Protein 1K20 (pdb70)

Organism: Streptococcus gordonii (strain Challis / ATCC 35105 / BCRC 15272 / CH1 / DL1 / V288) (NCBI:txid467705)

CATH classification: 3.90.1640.10 (+1 more: 3.10.310.20)

B-factor: mean 14.87, std 6.97, range [6.65, 47.5]

Structure (mmCIF, N/CA/C/O backbone):
data_1K20
#
_entry.id   1K20
#
_cell.length_a   60.197
_cell.length_b   87.552
_cell.length_c   130.027
_cell.angle_alpha   90.00
_cell.angle_beta   90.00
_cell.angle_gamma   90.00
#
_symmetry.space_group_name_H-M   'P 21 21 21'
#
loop_
_entity.id
_entity.type
_entity.pdbx_description
1 polymer 'Manganese-dependent inorganic pyrophosphatase'
2 non-polymer 'MANGANESE (II) ION'
3 non-polymer 'SULFATE ION'
4 non-polymer GLYCEROL
5 water water
#
loop_
_atom_site.group_PDB
_atom_site.id
_atom_site.type_symbol
_atom_site.label_atom_id
_atom_site.label_alt_id
_atom_site.label_comp_id
_atom_site.label_asym_id
_atom_site.label_entity_id
_atom_site.label_seq_id
_atom_site.pdbx_PDB_ins_code
_atom_site.Cartn_x
_atom_site.Cartn_y
_atom_site.Cartn_z
_atom_site.occupancy
_atom_site.B_iso_or_equiv
_atom_site.auth_seq_id
_atom_site.auth_comp_id
_atom_site.auth_asym_id
_atom_site.auth_atom_id
_atom_site.pdbx_PDB_model_num
ATOM 1 N N . SER A 1 1 ? 0.346 6.688 8.391 1.00 32.18 2 SER A N 1
ATOM 2 C CA . SER A 1 1 ? -0.356 5.907 9.450 1.00 30.94 2 SER A CA 1
ATOM 3 C C . SER A 1 1 ? -0.648 6.796 10.659 1.00 29.19 2 SER A C 1
ATOM 4 O O . SER A 1 1 ? -0.109 7.897 10.773 1.00 30.57 2 SER A O 1
ATOM 7 N N . LYS A 1 2 ? -1.502 6.308 11.553 1.00 26.62 3 LYS A N 1
ATOM 8 C CA . LYS A 1 2 ? -1.886 7.049 12.752 1.00 23.22 3 LYS A CA 1
ATOM 9 C C . LYS A 1 2 ? -0.770 7.132 13.792 1.00 19.92 3 LYS A C 1
ATOM 10 O O . LYS A 1 2 ? -0.247 6.111 14.236 1.00 20.21 3 LYS A O 1
ATOM 16 N N . ILE A 1 3 ? -0.416 8.355 14.176 1.00 14.23 4 ILE A N 1
ATOM 17 C CA . ILE A 1 3 ? 0.623 8.588 15.175 1.00 11.35 4 ILE A CA 1
ATOM 18 C C . ILE A 1 3 ? -0.078 8.836 16.506 1.00 11.06 4 ILE A C 1
ATOM 19 O O . ILE A 1 3 ? -0.808 9.816 16.655 1.00 11.31 4 ILE A O 1
ATOM 24 N N . LEU A 1 4 ? 0.135 7.943 17.467 1.00 9.67 5 LEU A N 1
ATOM 25 C CA . LEU A 1 4 ? -0.495 8.076 18.775 1.00 9.76 5 LEU A CA 1
ATOM 26 C C . LEU A 1 4 ? 0.288 9.032 19.657 1.00 8.98 5 LEU A C 1
ATOM 27 O O . LEU A 1 4 ? 1.516 8.987 19.697 1.00 10.00 5 LEU A O 1
ATOM 32 N N . VAL A 1 5 ? -0.435 9.902 20.354 1.00 8.00 6 VAL A N 1
ATOM 33 C CA . VAL A 1 5 ? 0.171 10.877 21.256 1.00 7.84 6 VAL A CA 1
ATOM 34 C C . VAL A 1 5 ? -0.390 10.592 22.642 1.00 8.50 6 VAL A C 1
ATOM 35 O O . VAL A 1 5 ? -1.604 10.618 22.837 1.00 8.97 6 VAL A O 1
ATOM 39 N N . PHE A 1 6 ? 0.485 10.323 23.603 1.00 7.18 7 PHE A N 1
ATOM 40 C CA . PHE A 1 6 ? 0.016 10.001 24.944 1.00 7.57 7 PHE A CA 1
ATOM 41 C C . PHE A 1 6 ? 1.020 10.265 26.047 1.00 7.31 7 PHE A C 1
ATOM 42 O O . PHE A 1 6 ? 2.232 10.336 25.812 1.00 7.86 7 PHE A O 1
ATOM 50 N N . GLY A 1 7 ? 0.486 10.404 27.256 1.00 8.42 8 GLY A N 1
ATOM 51 C CA . GLY A 1 7 ? 1.309 10.609 28.432 1.00 8.76 8 GLY A CA 1
ATOM 52 C C . GLY A 1 7 ? 1.617 9.258 29.060 1.00 7.75 8 GLY A C 1
ATOM 53 O O . GLY A 1 7 ? 1.340 8.207 28.480 1.00 9.21 8 GLY A O 1
ATOM 54 N N . HIS A 1 8 ? 2.170 9.282 30.265 1.00 8.47 9 HIS A N 1
ATOM 55 C CA . HIS A 1 8 ? 2.557 8.061 30.968 1.00 8.52 9 HIS A CA 1
ATOM 56 C C . HIS A 1 8 ? 1.420 7.247 31.579 1.00 7.62 9 HIS A C 1
ATOM 57 O O . HIS A 1 8 ? 0.265 7.681 31.609 1.00 9.20 9 HIS A O 1
ATOM 64 N N . GLN A 1 9 ? 1.768 6.048 32.048 1.00 9.70 10 GLN A N 1
ATOM 65 C CA . GLN A 1 9 ? 0.818 5.173 32.730 1.00 7.93 10 GLN A CA 1
ATOM 66 C C . GLN A 1 9 ? 0.329 5.968 33.941 1.00 8.72 10 GLN A C 1
ATOM 67 O O . GLN A 1 9 ? 1.075 6.779 34.496 1.00 9.09 10 GLN A O 1
ATOM 73 N N . ASN A 1 10 ? -0.908 5.725 34.363 1.00 8.53 11 ASN A N 1
ATOM 74 C CA . ASN A 1 10 ? -1.493 6.475 35.477 1.00 7.72 11 ASN A CA 1
ATOM 75 C C . ASN A 1 10 ? -1.388 7.955 35.131 1.00 7.65 11 ASN A C 1
ATOM 76 O O . ASN A 1 10 ? -0.884 8.761 35.915 1.00 8.91 11 ASN A O 1
ATOM 81 N N . PRO A 1 11 ? -1.885 8.337 33.948 1.00 8.08 12 PRO A N 1
ATOM 82 C CA . PRO A 1 11 ? -1.803 9.745 33.554 1.00 8.87 12 PRO A CA 1
ATOM 83 C C . PRO A 1 11 ? -2.437 10.714 34.535 1.00 8.96 12 PRO A C 1
ATOM 84 O O . PRO A 1 11 ? -3.471 10.417 35.135 1.00 10.04 12 PRO A O 1
ATOM 88 N N . ASP A 1 12 ? -1.804 11.872 34.701 1.00 8.44 13 ASP A N 1
ATOM 89 C CA . ASP A 1 12 ? -2.340 12.912 35.569 1.00 8.46 13 ASP A CA 1
ATOM 90 C C . ASP A 1 12 ? -2.881 14.022 34.666 1.00 8.08 13 ASP A C 1
ATOM 91 O O . ASP A 1 12 ? -2.951 13.854 33.448 1.00 8.63 13 ASP A O 1
ATOM 96 N N . SER A 1 13 ? -3.273 15.148 35.248 1.00 7.21 14 SER A N 1
ATOM 97 C CA . SER A 1 13 ? -3.828 16.231 34.447 1.00 6.85 14 SER A CA 1
ATOM 98 C C . SER A 1 13 ? -2.876 16.764 33.388 1.00 7.77 14 SER A C 1
ATOM 99 O O . SER A 1 13 ? -3.301 17.075 32.273 1.00 8.46 14 SER A O 1
ATOM 102 N N . ASP A 1 14 ? -1.595 16.879 33.725 1.00 7.25 15 ASP A N 1
ATOM 103 C CA . ASP A 1 14 ? -0.632 17.378 32.751 1.00 8.42 15 ASP A CA 1
ATOM 104 C C . ASP A 1 14 ? -0.413 16.371 31.621 1.00 8.10 15 ASP A C 1
ATOM 105 O O . ASP A 1 14 ? -0.259 16.757 30.462 1.00 8.95 15 ASP A O 1
ATOM 110 N N . ALA A 1 15 ? -0.412 15.081 31.947 1.00 7.36 16 ALA A N 1
ATOM 111 C CA . ALA A 1 15 ? -0.219 14.056 30.927 1.00 7.71 16 ALA A CA 1
ATOM 112 C C . ALA A 1 15 ? -1.360 14.111 29.911 1.00 7.20 16 ALA A C 1
ATOM 113 O O . ALA A 1 15 ? -1.129 14.094 28.700 1.00 8.90 16 ALA A O 1
ATOM 115 N N . ILE A 1 16 ? -2.590 14.182 30.414 1.00 8.32 17 ILE A N 1
ATOM 116 C CA . ILE A 1 16 ? -3.775 14.244 29.561 1.00 8.22 17 ILE A CA 1
ATOM 117 C C . ILE A 1 16 ? -3.844 15.559 28.784 1.00 8.18 17 ILE A C 1
ATOM 118 O O . ILE A 1 16 ? -4.080 15.567 27.577 1.00 9.03 17 ILE A O 1
ATOM 123 N N . GLY A 1 17 ? -3.626 16.668 29.479 1.00 7.91 18 GLY A N 1
ATOM 124 C CA . GLY A 1 17 ? -3.679 17.961 28.822 1.00 8.33 18 GLY A CA 1
ATOM 125 C C . GLY A 1 17 ? -2.629 18.167 27.747 1.00 8.32 18 GLY A C 1
ATOM 126 O O . GLY A 1 17 ? -2.938 18.638 26.651 1.00 8.94 18 GLY A O 1
ATOM 127 N N . SER A 1 18 ? -1.386 17.809 28.049 1.00 7.77 19 SER A N 1
ATOM 128 C CA . SER A 1 18 ? -0.296 17.993 27.095 1.00 8.07 19 SER A CA 1
ATOM 129 C C . SER A 1 18 ? -0.425 17.114 25.852 1.00 7.89 19 SER A C 1
ATOM 130 O O . SER A 1 18 ? -0.107 17.552 24.743 1.00 8.82 19 SER A O 1
ATOM 133 N N . SER A 1 19 ? -0.888 15.879 26.023 1.00 7.70 20 SER A N 1
ATOM 134 C CA . SER A 1 19 ? -1.045 14.999 24.870 1.00 6.96 20 SER A CA 1
ATOM 135 C C . SER A 1 19 ? -2.243 15.425 24.019 1.00 7.73 20 SER A C 1
ATOM 136 O O . SER A 1 19 ? -2.182 15.396 22.791 1.00 8.86 20 SER A O 1
ATOM 139 N N . TYR A 1 20 ? -3.330 15.828 24.668 1.00 8.30 21 TYR A N 1
ATOM 140 C CA . TYR A 1 20 ? -4.511 16.275 23.938 1.00 8.09 21 TYR A CA 1
ATOM 141 C C . TYR A 1 20 ? -4.135 17.501 23.108 1.00 8.86 21 TYR A C 1
ATOM 142 O O . TYR A 1 20 ? -4.432 17.581 21.915 1.00 9.80 21 TYR A O 1
ATOM 151 N N . ALA A 1 21 ? -3.464 18.452 23.750 1.00 7.96 22 ALA A N 1
ATOM 152 C CA . ALA A 1 21 ? -3.061 19.681 23.080 1.00 8.04 22 ALA A CA 1
ATOM 153 C C . ALA A 1 21 ? -2.027 19.457 21.985 1.00 7.98 22 ALA A C 1
ATOM 154 O O . ALA A 1 21 ? -2.149 20.014 20.890 1.00 8.54 22 ALA A O 1
ATOM 156 N N . PHE A 1 22 ? -1.011 18.642 22.259 1.00 8.04 23 PHE A N 1
ATOM 157 C CA . PHE A 1 22 ? 0.011 18.429 21.246 1.00 7.69 23 PHE A CA 1
ATOM 158 C C . PHE A 1 22 ? -0.501 17.683 20.019 1.00 8.26 23 PHE A C 1
ATOM 159 O O . PHE A 1 22 ? -0.061 17.948 18.897 1.00 9.32 23 PHE A O 1
ATOM 167 N N . ALA A 1 23 ? -1.426 16.749 20.217 1.00 7.73 24 ALA A N 1
ATOM 168 C CA . ALA A 1 23 ? -1.976 16.021 19.081 1.00 8.14 24 ALA A CA 1
ATOM 169 C C . ALA A 1 23 ? -2.633 17.025 18.133 1.00 9.07 24 ALA A C 1
ATOM 170 O O . ALA A 1 23 ? -2.512 16.910 16.912 1.00 9.88 24 ALA A O 1
ATOM 172 N N . TYR A 1 24 ? -3.323 18.015 18.695 1.00 9.37 25 TYR A N 1
ATOM 173 C CA . TYR A 1 24 ? -3.967 19.041 17.879 1.00 10.21 25 TYR A CA 1
ATOM 174 C C . TYR A 1 24 ? -2.916 19.887 17.155 1.00 10.01 25 TYR A C 1
ATOM 175 O O . TYR A 1 24 ? -3.027 20.137 15.954 1.00 10.03 25 TYR A O 1
ATOM 184 N N . LEU A 1 25 ? -1.897 20.326 17.889 1.00 9.54 26 LEU A N 1
ATOM 185 C CA . LEU A 1 25 ? -0.842 21.154 17.309 1.00 9.73 26 LEU A CA 1
ATOM 186 C C . LEU A 1 25 ? -0.148 20.480 16.132 1.00 8.57 26 LEU A C 1
ATOM 187 O O . LEU A 1 25 ? 0.054 21.097 15.085 1.00 10.02 26 LEU A O 1
ATOM 192 N N . ALA A 1 26 ? 0.219 19.215 16.304 1.00 10.06 27 ALA A N 1
ATOM 193 C CA . ALA A 1 26 ? 0.906 18.475 15.253 1.00 10.14 27 ALA A CA 1
ATOM 194 C C . ALA A 1 26 ? 0.068 18.329 13.989 1.00 10.93 27 ALA A C 1
ATOM 195 O O . ALA A 1 26 ? 0.589 18.414 12.875 1.00 13.05 27 ALA A O 1
ATOM 197 N N . ARG A 1 27 ? -1.228 18.100 14.162 1.00 11.47 28 ARG A N 1
ATOM 198 C CA . ARG A 1 27 ? -2.118 17.950 13.020 1.00 11.39 28 ARG A CA 1
ATOM 199 C C . ARG A 1 27 ? -2.314 19.282 12.304 1.00 12.98 28 ARG A C 1
ATOM 200 O O . ARG A 1 27 ? -2.252 19.356 11.076 1.00 13.13 28 ARG A O 1
ATOM 208 N N . GLU A 1 28 ? -2.534 20.337 13.080 1.00 11.95 29 GLU A N 1
ATOM 209 C CA . GLU A 1 28 ? -2.771 21.664 12.520 1.00 14.37 29 GLU A CA 1
ATOM 210 C C . GLU A 1 28 ? -1.550 22.275 11.836 1.00 15.48 29 GLU A C 1
ATOM 211 O O . GLU A 1 28 ? -1.659 22.846 10.748 1.00 16.51 29 GLU A O 1
ATOM 217 N N . ALA A 1 29 ? -0.389 22.143 12.464 1.00 13.86 30 ALA A N 1
ATOM 218 C CA . ALA A 1 29 ? 0.835 22.718 11.923 1.00 14.55 30 ALA A CA 1
ATOM 219 C C . ALA A 1 29 ? 1.507 21.932 10.798 1.00 14.50 30 ALA A C 1
ATOM 220 O O . ALA A 1 29 ? 2.079 22.533 9.885 1.00 16.05 30 ALA A O 1
ATOM 222 N N . TYR A 1 30 ? 1.440 20.604 10.847 1.00 14.81 31 TYR A N 1
ATOM 223 C CA . TYR A 1 30 ? 2.094 19.797 9.820 1.00 15.21 31 TYR A CA 1
ATOM 224 C C . TYR A 1 30 ? 1.203 18.798 9.098 1.00 14.72 31 TYR A C 1
ATOM 225 O O . TYR A 1 30 ? 1.667 18.083 8.210 1.00 15.84 31 TYR A O 1
ATOM 234 N N . GLY A 1 31 ? -0.068 18.745 9.478 1.00 14.68 32 GLY A N 1
ATOM 235 C CA . GLY A 1 31 ? -0.987 17.824 8.837 1.00 14.04 32 GLY A CA 1
ATOM 236 C C . GLY A 1 31 ? -0.772 16.375 9.227 1.00 13.73 32 GLY A C 1
ATOM 237 O O . GLY A 1 31 ? -1.231 15.466 8.536 1.00 14.43 32 GLY A O 1
ATOM 238 N N . LEU A 1 32 ? -0.071 16.150 10.332 1.00 13.20 33 LEU A N 1
ATOM 239 C CA . LEU A 1 32 ? 0.186 14.790 10.791 1.00 13.02 33 LEU A CA 1
ATOM 240 C C . LEU A 1 32 ? -1.101 14.129 11.266 1.00 13.30 33 LEU A C 1
ATOM 241 O O . LEU A 1 32 ? -1.951 14.778 11.876 1.00 13.70 33 LEU A O 1
ATOM 246 N N . ASP A 1 33 ? -1.237 12.837 10.983 1.00 13.42 34 ASP A N 1
ATOM 247 C CA . ASP A 1 33 ? -2.424 12.086 11.373 1.00 13.75 34 ASP A CA 1
ATOM 248 C C . ASP A 1 33 ? -2.268 11.575 12.799 1.00 13.53 34 ASP A C 1
ATOM 249 O O . ASP A 1 33 ? -2.054 10.388 13.039 1.00 15.16 34 ASP A O 1
ATOM 254 N N . THR A 1 34 ? -2.385 12.495 13.746 1.00 11.93 35 THR A N 1
ATOM 255 C CA . THR A 1 34 ? -2.244 12.169 15.154 1.00 12.34 35 THR A CA 1
ATOM 256 C C . THR A 1 34 ? -3.566 11.846 15.824 1.00 12.58 35 THR A C 1
ATOM 257 O O . THR A 1 34 ? -4.639 12.207 15.336 1.00 14.45 35 THR A O 1
ATOM 261 N N . GLU A 1 35 ? -3.471 11.139 16.943 1.00 11.83 36 GLU A N 1
ATOM 262 C CA . GLU A 1 35 ? -4.632 10.824 17.755 1.00 11.74 36 GLU A CA 1
ATOM 263 C C . GLU A 1 35 ? -4.172 10.797 19.200 1.00 10.52 36 GLU A C 1
ATOM 264 O O . GLU A 1 35 ? -3.237 10.067 19.555 1.00 11.10 36 GLU A O 1
ATOM 270 N N . ALA A 1 36 ? -4.806 11.619 20.026 1.00 10.53 37 ALA A N 1
ATOM 271 C CA . ALA A 1 36 ? -4.474 11.652 21.438 1.00 9.89 37 ALA A CA 1
ATOM 272 C C . ALA A 1 36 ? -5.192 10.478 22.083 1.00 11.00 37 ALA A C 1
ATOM 273 O O . ALA A 1 36 ? -6.392 10.286 21.879 1.00 11.86 37 ALA A O 1
ATOM 275 N N . VAL A 1 37 ? -4.441 9.684 22.834 1.00 9.70 38 VAL A N 1
ATOM 276 C CA . VAL A 1 37 ? -4.986 8.536 23.544 1.00 9.10 38 VAL A CA 1
ATOM 277 C C . VAL A 1 37 ? -4.384 8.551 24.943 1.00 8.94 38 VAL A C 1
ATOM 278 O O . VAL A 1 37 ? -3.519 9.381 25.241 1.00 10.06 38 VAL A O 1
ATOM 282 N N . ALA A 1 38 ? -4.848 7.651 25.805 1.00 9.34 39 ALA A N 1
ATOM 283 C CA . ALA A 1 38 ? -4.342 7.580 27.171 1.00 9.16 39 ALA A CA 1
ATOM 284 C C . ALA A 1 38 ? -4.054 6.137 27.549 1.00 9.76 39 ALA A C 1
ATOM 285 O O . ALA A 1 38 ? -4.583 5.210 26.938 1.00 10.67 39 ALA A O 1
ATOM 287 N N . LEU A 1 39 ? -3.215 5.952 28.562 1.00 9.23 40 LEU A N 1
ATOM 288 C CA . LEU A 1 39 ? -2.862 4.613 29.015 1.00 10.06 40 LEU A CA 1
ATOM 289 C C . LEU A 1 39 ? -3.671 4.229 30.248 1.00 11.65 40 LEU A C 1
ATOM 290 O O . LEU A 1 39 ? -3.467 3.164 30.830 1.00 12.53 40 LEU A O 1
ATOM 295 N N . GLY A 1 40 ? -4.596 5.103 30.633 1.00 10.67 41 GLY A N 1
ATOM 296 C CA . GLY A 1 40 ? -5.441 4.840 31.785 1.00 10.81 41 GLY A CA 1
ATOM 297 C C . GLY A 1 40 ? -6.567 5.853 31.870 1.00 10.31 41 GLY A C 1
ATOM 298 O O . GLY A 1 40 ? -6.543 6.866 31.170 1.00 11.10 41 GLY A O 1
ATOM 299 N N . GLU A 1 41 ? -7.564 5.574 32.707 1.00 11.56 42 GLU A N 1
ATOM 300 C CA . GLU A 1 41 ? -8.686 6.487 32.898 1.00 11.70 42 GLU A CA 1
ATOM 301 C C . GLU A 1 41 ? -8.194 7.681 33.710 1.00 10.04 42 GLU A C 1
ATOM 302 O O . GLU A 1 41 ? -7.239 7.567 34.479 1.00 11.74 42 GLU A O 1
ATOM 308 N N . PRO A 1 42 ? -8.841 8.844 33.557 1.00 10.69 43 PRO A N 1
ATOM 309 C CA . PRO A 1 42 ? -8.414 10.030 34.308 1.00 10.45 43 PRO A CA 1
ATOM 310 C C . PRO A 1 42 ? -8.610 9.883 35.815 1.00 10.12 43 PRO A C 1
ATOM 311 O O . PRO A 1 42 ? -9.527 9.187 36.262 1.00 11.28 43 PRO A O 1
ATOM 315 N N . ASN A 1 43 ? -7.744 10.520 36.602 1.00 9.75 44 ASN A N 1
ATOM 316 C CA . ASN A 1 43 ? -7.920 10.473 38.048 1.00 8.15 44 ASN A CA 1
ATOM 317 C C . ASN A 1 43 ? -9.036 11.478 38.374 1.00 9.48 44 ASN A C 1
ATOM 318 O O . ASN A 1 43 ? -9.562 12.135 37.472 1.00 9.21 44 ASN A O 1
ATOM 323 N N . GLU A 1 44 ? -9.409 11.607 39.642 1.00 9.77 45 GLU A N 1
ATOM 324 C CA . GLU A 1 44 ? -10.501 12.510 39.997 1.00 9.73 45 GLU A CA 1
ATOM 325 C C . GLU A 1 44 ? -10.259 13.982 39.689 1.00 9.89 45 GLU A C 1
ATOM 326 O O . GLU A 1 44 ? -11.193 14.708 39.336 1.00 10.97 45 GLU A O 1
ATOM 332 N N . GLU A 1 45 ? -9.017 14.429 39.820 1.00 8.74 46 GLU A N 1
ATOM 333 C CA . GLU A 1 45 ? -8.700 15.819 39.528 1.00 8.19 46 GLU A CA 1
ATOM 334 C C . GLU A 1 45 ? -8.924 16.077 38.044 1.00 8.05 46 GLU A C 1
ATOM 335 O O . GLU A 1 45 ? -9.583 17.043 37.658 1.00 8.33 46 GLU A O 1
ATOM 341 N N . THR A 1 46 ? -8.375 15.200 37.209 1.00 7.68 47 THR A N 1
ATOM 342 C CA . THR A 1 46 ? -8.508 15.365 35.770 1.00 7.60 47 THR A CA 1
ATOM 343 C C . THR A 1 46 ? -9.950 15.210 35.308 1.00 7.48 47 THR A C 1
ATOM 344 O O . THR A 1 46 ? -10.364 15.849 34.343 1.00 8.75 47 THR A O 1
ATOM 348 N N . ALA A 1 47 ? -10.713 14.350 35.979 1.00 7.83 48 ALA A N 1
ATOM 349 C CA . ALA A 1 47 ? -12.114 14.165 35.610 1.00 8.25 48 ALA A CA 1
ATOM 350 C C . ALA A 1 47 ? -12.831 15.500 35.782 1.00 8.40 48 ALA A C 1
ATOM 351 O O . ALA A 1 47 ? -13.688 15.864 34.977 1.00 9.63 48 ALA A O 1
ATOM 353 N N . PHE A 1 48 ? -12.478 16.226 36.838 1.00 8.62 49 PHE A N 1
ATOM 354 C CA . PHE A 1 48 ? -13.080 17.530 37.092 1.00 8.53 49 PHE A CA 1
ATOM 355 C C . PHE A 1 48 ? -12.693 18.496 35.971 1.00 9.00 49 PHE A C 1
ATOM 356 O O . PHE A 1 48 ? -13.530 19.234 35.451 1.00 9.83 49 PHE A O 1
ATOM 364 N N . VAL A 1 49 ? -11.417 18.481 35.599 1.00 7.48 50 VAL A N 1
ATOM 365 C CA . VAL A 1 49 ? -10.908 19.343 34.539 1.00 8.28 50 VAL A CA 1
ATOM 366 C C . VAL A 1 49 ? -11.629 19.079 33.215 1.00 8.12 50 VAL A C 1
ATOM 367 O O . VAL A 1 49 ? -12.122 20.005 32.562 1.00 8.96 50 VAL A O 1
ATOM 371 N N . LEU A 1 50 ? -11.682 17.810 32.824 1.00 7.90 51 LEU A N 1
ATOM 372 C CA . LEU A 1 50 ? -12.322 17.420 31.575 1.00 8.04 51 LEU A CA 1
ATOM 373 C C . LEU A 1 50 ? -13.794 17.822 31.537 1.00 9.14 51 LEU A C 1
ATOM 374 O O . LEU A 1 50 ? -14.259 18.393 30.551 1.00 9.80 51 LEU A O 1
ATOM 379 N N . ASP A 1 51 ? -14.528 17.536 32.605 1.00 9.32 52 ASP A N 1
ATOM 380 C CA . ASP A 1 51 ? -15.941 17.897 32.643 1.00 10.31 52 ASP A CA 1
ATOM 381 C C . ASP A 1 51 ? -16.129 19.414 32.645 1.00 10.24 52 ASP A C 1
ATOM 382 O O . ASP A 1 51 ? -17.062 19.930 32.027 1.00 11.25 52 ASP A O 1
ATOM 387 N N . TYR A 1 52 ? -15.241 20.133 33.328 1.00 9.50 53 TYR A N 1
ATOM 388 C CA . TYR A 1 52 ? -15.340 21.586 33.399 1.00 9.63 53 TYR A CA 1
ATOM 389 C C . TYR A 1 52 ? -15.238 22.230 32.021 1.00 10.40 53 TYR A C 1
ATOM 390 O O . TYR A 1 52 ? -16.010 23.135 31.688 1.00 11.50 53 TYR A O 1
ATOM 399 N N . PHE A 1 53 ? -14.287 21.765 31.218 1.00 9.90 54 PHE A N 1
ATOM 400 C CA . PHE A 1 53 ? -14.100 22.322 29.887 1.00 9.27 54 PHE A CA 1
ATOM 401 C C . PHE A 1 53 ? -14.842 21.600 28.768 1.00 10.53 54 PHE A C 1
ATOM 402 O O . PHE A 1 53 ? -14.712 21.964 27.598 1.00 11.88 54 PHE A O 1
ATOM 410 N N . GLY A 1 54 ? -15.634 20.593 29.131 1.00 9.88 55 GLY A N 1
ATOM 411 C CA . GLY A 1 54 ? -16.414 19.862 28.146 1.00 9.99 55 GLY A CA 1
ATOM 412 C C . GLY A 1 54 ? -15.616 19.028 27.167 1.00 10.08 55 GLY A C 1
ATOM 413 O O . GLY A 1 54 ? -15.924 18.985 25.975 1.00 11.28 55 GLY A O 1
ATOM 414 N N . VAL A 1 55 ? -14.587 18.358 27.671 1.00 9.63 56 VAL A N 1
ATOM 415 C CA . VAL A 1 55 ? -13.739 17.515 26.838 1.00 10.46 56 VAL A CA 1
ATOM 416 C C . VAL A 1 55 ? -13.828 16.066 27.301 1.00 10.43 56 VAL A C 1
ATOM 417 O O . VAL A 1 55 ? -13.706 15.781 28.490 1.00 12.17 56 VAL A O 1
ATOM 421 N N . ALA A 1 56 ? -14.046 15.153 26.364 1.00 10.68 57 ALA A N 1
ATOM 422 C CA . ALA A 1 56 ? -14.135 13.740 26.707 1.00 11.70 57 ALA A CA 1
ATOM 423 C C . ALA A 1 56 ? -12.746 13.197 27.009 1.00 12.87 57 ALA A C 1
ATOM 424 O O . ALA A 1 56 ? -11.760 13.628 26.413 1.00 13.99 57 ALA A O 1
ATOM 426 N N . ALA A 1 57 ? -12.663 12.257 27.943 1.00 12.47 58 ALA A N 1
ATOM 427 C CA . ALA A 1 57 ? -11.380 11.661 28.282 1.00 12.98 58 ALA A CA 1
ATOM 428 C C . ALA A 1 57 ? -10.831 10.941 27.050 1.00 12.75 58 ALA A C 1
ATOM 429 O O . ALA A 1 57 ? -11.577 10.279 26.330 1.00 13.30 58 ALA A O 1
ATOM 431 N N . PRO A 1 58 ? -9.524 11.081 26.776 1.00 13.16 59 PRO A N 1
ATOM 432 C CA . PRO A 1 58 ? -8.946 10.402 25.611 1.00 12.36 59 PRO A CA 1
ATOM 433 C C . PRO A 1 58 ? -9.174 8.900 25.761 1.00 12.67 59 PRO A C 1
ATOM 434 O O . PRO A 1 58 ? -9.108 8.372 26.870 1.00 12.75 59 PRO A O 1
ATOM 438 N N . ARG A 1 59 ? -9.445 8.206 24.660 1.00 12.88 60 ARG A N 1
ATOM 439 C CA . ARG A 1 59 ? -9.688 6.775 24.760 1.00 13.25 60 ARG A CA 1
ATOM 440 C C . ARG A 1 59 ? -8.454 6.037 25.261 1.00 13.40 60 ARG A C 1
ATOM 441 O O . ARG A 1 59 ? -7.316 6.408 24.962 1.00 12.47 60 ARG A O 1
ATOM 449 N N . VAL A 1 60 ? -8.700 4.992 26.040 1.00 12.43 61 VAL A N 1
ATOM 450 C CA . VAL A 1 60 ? -7.638 4.195 26.627 1.00 12.83 61 VAL A CA 1
ATOM 451 C C . VAL A 1 60 ? -7.176 3.062 25.722 1.00 13.34 61 VAL A C 1
ATOM 452 O O . VAL A 1 60 ? -7.991 2.342 25.140 1.00 14.52 61 VAL A O 1
ATOM 456 N N . ILE A 1 61 ? -5.861 2.922 25.601 1.00 12.36 62 ILE A N 1
ATOM 457 C CA . ILE A 1 61 ? -5.269 1.859 24.796 1.00 12.94 62 ILE A CA 1
ATOM 458 C C . ILE A 1 61 ? -4.287 1.091 25.672 1.00 12.38 62 ILE A C 1
ATOM 459 O O . ILE A 1 61 ? -3.866 1.578 26.728 1.00 13.09 62 ILE A O 1
ATOM 464 N N . THR A 1 62 ? -3.924 -0.111 25.236 1.00 12.87 63 THR A N 1
ATOM 465 C CA . THR A 1 62 ? -2.974 -0.927 25.984 1.00 14.33 63 THR A CA 1
ATOM 466 C C . THR A 1 62 ? -1.773 -1.313 25.127 1.00 13.82 63 THR A C 1
ATOM 467 O O . THR A 1 62 ? -0.732 -1.695 25.650 1.00 14.83 63 THR A O 1
ATOM 471 N N . SER A 1 63 ? -1.924 -1.207 23.811 1.00 13.13 64 SER A N 1
ATOM 472 C CA . SER A 1 63 ? -0.848 -1.553 22.887 1.00 14.39 64 SER A CA 1
ATOM 473 C C . SER A 1 63 ? -0.851 -0.636 21.672 1.00 13.91 64 SER A C 1
ATOM 474 O O . SER A 1 63 ? -1.879 -0.470 21.015 1.00 13.73 64 SER A O 1
ATOM 477 N N . ALA A 1 64 ? 0.299 -0.036 21.377 1.00 13.72 65 ALA A N 1
ATOM 478 C CA . ALA A 1 64 ? 0.406 0.855 20.230 1.00 14.78 65 ALA A CA 1
ATOM 479 C C . ALA A 1 64 ? 0.232 0.058 18.941 1.00 15.80 65 ALA A C 1
ATOM 480 O O . ALA A 1 64 ? -0.450 0.497 18.017 1.00 16.49 65 ALA A O 1
ATOM 482 N N . LYS A 1 65 ? 0.847 -1.117 18.887 1.00 16.93 66 LYS A N 1
ATOM 483 C CA . LYS A 1 65 ? 0.754 -1.966 17.706 1.00 19.87 66 LYS A CA 1
ATOM 484 C C . LYS A 1 65 ? -0.674 -2.447 17.471 1.00 19.64 66 LYS A C 1
ATOM 485 O O . LYS A 1 65 ? -1.114 -2.565 16.327 1.00 20.82 66 LYS A O 1
ATOM 491 N N . ALA A 1 66 ? -1.401 -2.712 18.552 1.00 19.56 67 ALA A N 1
ATOM 492 C CA . ALA A 1 66 ? -2.783 -3.168 18.439 1.00 18.78 67 ALA A CA 1
ATOM 493 C C . ALA A 1 66 ? -3.662 -2.094 17.798 1.00 19.15 67 ALA A C 1
ATOM 494 O O . ALA A 1 66 ? -4.688 -2.401 17.191 1.00 19.59 67 ALA A O 1
ATOM 496 N N . GLU A 1 67 ? -3.256 -0.835 17.933 1.00 17.38 68 GLU A N 1
ATOM 497 C CA . GLU A 1 67 ? -4.012 0.275 17.365 1.00 17.50 68 GLU A CA 1
ATOM 498 C C . GLU A 1 67 ? -3.576 0.555 15.933 1.00 17.23 68 GLU A C 1
ATOM 499 O O . GLU A 1 67 ? -4.093 1.461 15.285 1.00 19.04 68 GLU A O 1
ATOM 505 N N . GLY A 1 68 ? -2.617 -0.228 15.449 1.00 18.67 69 GLY A N 1
ATOM 506 C CA . GLY A 1 68 ? -2.127 -0.052 14.093 1.00 19.18 69 GLY A CA 1
ATOM 507 C C . GLY A 1 68 ? -1.149 1.099 13.941 1.00 19.12 69 GLY A C 1
ATOM 508 O O . GLY A 1 68 ? -0.939 1.602 12.836 1.00 21.29 69 GLY A O 1
ATOM 509 N N . ALA A 1 69 ? -0.543 1.521 15.046 1.00 17.60 70 ALA A N 1
ATOM 510 C CA . ALA A 1 69 ? 0.408 2.624 15.006 1.00 17.46 70 ALA A CA 1
ATOM 511 C C . ALA A 1 69 ? 1.842 2.134 14.839 1.00 17.91 70 ALA A C 1
ATOM 512 O O . ALA A 1 69 ? 2.237 1.129 15.429 1.00 20.86 70 ALA A O 1
ATOM 514 N N . GLU A 1 70 ? 2.611 2.852 14.028 1.00 17.55 71 GLU A N 1
ATOM 515 C CA . GLU A 1 70 ? 4.012 2.522 13.799 1.00 17.12 71 GLU A CA 1
ATOM 516 C C . GLU A 1 70 ? 4.880 3.551 14.516 1.00 15.79 71 GLU A C 1
ATOM 517 O O . GLU A 1 70 ? 6.037 3.284 14.840 1.00 15.21 71 GLU A O 1
ATOM 523 N N . GLN A 1 71 ? 4.302 4.724 14.765 1.00 14.31 72 GLN A N 1
ATOM 524 C CA . GLN A 1 71 ? 5.010 5.815 15.429 1.00 11.70 72 GLN A CA 1
ATOM 525 C C . GLN A 1 71 ? 4.191 6.408 16.567 1.00 10.23 72 GLN A C 1
ATOM 526 O O . GLN A 1 71 ? 2.959 6.415 16.526 1.00 10.24 72 GLN A O 1
ATOM 532 N N . VAL A 1 72 ? 4.885 6.912 17.583 1.00 8.70 73 VAL A N 1
ATOM 533 C CA . VAL A 1 72 ? 4.220 7.534 18.720 1.00 9.05 73 VAL A CA 1
ATOM 534 C C . VAL A 1 72 ? 4.955 8.795 19.147 1.00 8.52 73 VAL A C 1
ATOM 535 O O . VAL A 1 72 ? 6.142 8.970 18.859 1.00 10.07 73 VAL A O 1
ATOM 539 N N . ILE A 1 73 ? 4.227 9.679 19.818 1.00 7.79 74 ILE A N 1
ATOM 540 C CA . ILE A 1 73 ? 4.796 10.904 20.356 1.00 7.41 74 ILE A CA 1
ATOM 541 C C . ILE A 1 73 ? 4.471 10.844 21.840 1.00 7.79 74 ILE A C 1
ATOM 542 O O . ILE A 1 73 ? 3.306 10.701 22.230 1.00 7.90 74 ILE A O 1
ATOM 547 N N . LEU A 1 74 ? 5.504 10.925 22.666 1.00 7.08 75 LEU A N 1
ATOM 548 C CA . LEU A 1 74 ? 5.320 10.864 24.107 1.00 6.92 75 LEU A CA 1
ATOM 549 C C . LEU A 1 74 ? 5.310 12.250 24.728 1.00 7.26 75 LEU A C 1
ATOM 550 O O . LEU A 1 74 ? 6.127 13.099 24.374 1.00 8.15 75 LEU A O 1
ATOM 555 N N . THR A 1 75 ? 4.376 12.491 25.641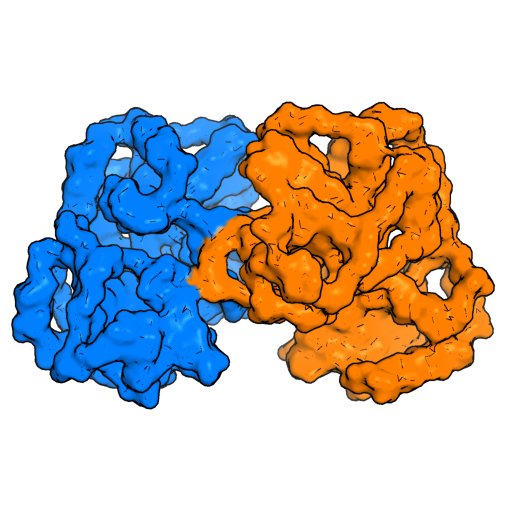 1.00 7.75 76 THR A N 1
ATOM 556 C CA . THR A 1 75 ? 4.376 13.757 26.357 1.00 7.66 76 THR A CA 1
ATOM 557 C C . THR A 1 75 ? 4.423 13.429 27.845 1.00 8.26 76 THR A C 1
ATOM 558 O O . THR A 1 75 ? 3.936 12.377 28.284 1.00 8.03 76 THR A O 1
ATOM 562 N N . ASP A 1 76 ? 5.062 14.308 28.607 1.00 7.30 77 ASP A N 1
ATOM 563 C CA . ASP A 1 76 ? 5.145 14.172 30.057 1.00 8.13 77 ASP A CA 1
ATOM 564 C C . ASP A 1 76 ? 5.939 12.977 30.578 1.00 9.45 77 ASP A C 1
ATOM 565 O O . ASP A 1 76 ? 5.883 12.666 31.769 1.00 8.99 77 ASP A O 1
ATOM 570 N N . HIS A 1 77 ? 6.668 12.300 29.698 1.00 7.91 78 HIS A N 1
ATOM 571 C CA . HIS A 1 77 ? 7.489 11.168 30.120 1.00 7.59 78 HIS A CA 1
ATOM 572 C C . HIS A 1 77 ? 8.413 10.737 28.997 1.00 8.51 78 HIS A C 1
ATOM 573 O O . HIS A 1 77 ? 8.207 11.115 27.843 1.00 8.08 78 HIS A O 1
ATOM 580 N N . ASN A 1 78 ? 9.442 9.969 29.353 1.00 7.51 79 ASN A N 1
ATOM 581 C CA . ASN A 1 78 ? 10.378 9.428 28.377 1.00 7.15 79 ASN A CA 1
ATOM 582 C C . ASN A 1 78 ? 10.842 8.021 28.766 1.00 8.53 79 ASN A C 1
ATOM 583 O O . ASN A 1 78 ? 11.117 7.200 27.892 1.00 8.68 79 ASN A O 1
ATOM 588 N N . GLU A 1 79 ? 10.899 7.729 30.065 1.00 7.98 80 GLU A N 1
ATOM 589 C CA . GLU A 1 79 ? 11.352 6.413 30.520 1.00 7.54 80 GLU A CA 1
ATOM 590 C C . GLU A 1 79 ? 10.427 5.312 30.013 1.00 7.50 80 GLU A C 1
ATOM 591 O O . GLU A 1 79 ? 9.217 5.355 30.229 1.00 8.90 80 GLU A O 1
ATOM 597 N N . PHE A 1 80 ? 11.001 4.321 29.337 1.00 8.84 81 PHE A N 1
ATOM 598 C CA . PHE A 1 80 ? 10.202 3.247 28.762 1.00 7.88 81 PHE A CA 1
ATOM 599 C C . PHE A 1 80 ? 9.252 2.533 29.713 1.00 8.45 81 PHE A C 1
ATOM 600 O O . PHE A 1 80 ? 8.123 2.219 29.330 1.00 8.73 81 PHE A O 1
ATOM 608 N N . GLN A 1 81 ? 9.689 2.275 30.944 1.00 9.38 82 GLN A N 1
ATOM 609 C CA . GLN A 1 81 ? 8.825 1.562 31.876 1.00 8.92 82 GLN A CA 1
ATOM 610 C C . GLN A 1 81 ? 7.614 2.367 32.342 1.00 9.65 82 GLN A C 1
ATOM 611 O O . GLN A 1 81 ? 6.741 1.835 33.026 1.00 12.49 82 GLN A O 1
ATOM 617 N N . GLN A 1 82 ? 7.554 3.641 31.965 1.00 8.23 83 GLN A N 1
ATOM 618 C CA . GLN A 1 82 ? 6.419 4.490 32.328 1.00 9.30 83 GLN A CA 1
ATOM 619 C C . GLN A 1 82 ? 5.496 4.668 31.127 1.00 9.05 83 GLN A C 1
ATOM 620 O O . GLN A 1 82 ? 4.431 5.281 31.237 1.00 9.42 83 GLN A O 1
ATOM 626 N N . SER A 1 83 ? 5.898 4.113 29.989 1.00 9.00 84 SER A N 1
ATOM 627 C CA . SER A 1 83 ? 5.149 4.276 28.751 1.00 8.82 84 SER A CA 1
ATOM 628 C C . SER A 1 83 ? 4.236 3.112 28.371 1.00 8.80 84 SER A C 1
ATOM 629 O O . SER A 1 83 ? 3.910 2.258 29.197 1.00 9.37 84 SER A O 1
ATOM 632 N N . VAL A 1 84 ? 3.807 3.095 27.111 1.00 8.69 85 VAL A N 1
ATOM 633 C CA . VAL A 1 84 ? 2.942 2.029 26.622 1.00 9.42 85 VAL A CA 1
ATOM 634 C C . VAL A 1 84 ? 3.723 0.714 26.698 1.00 10.57 85 VAL A C 1
ATOM 635 O O . VAL A 1 84 ? 4.948 0.693 26.551 1.00 10.13 85 VAL A O 1
ATOM 639 N N . ALA A 1 85 ? 3.009 -0.379 26.942 1.00 11.29 86 ALA A N 1
ATOM 640 C CA . ALA A 1 85 ? 3.632 -1.690 27.093 1.00 11.87 86 ALA A CA 1
ATOM 641 C C . ALA A 1 85 ? 4.609 -2.085 25.996 1.00 12.18 86 ALA A C 1
ATOM 642 O O . ALA A 1 85 ? 5.673 -2.631 26.282 1.00 14.08 86 ALA A O 1
ATOM 644 N N . ASP A 1 86 ? 4.248 -1.819 24.746 1.00 11.69 87 ASP A N 1
ATOM 645 C CA . ASP A 1 86 ? 5.106 -2.179 23.625 1.00 11.64 87 ASP A CA 1
ATOM 646 C C . ASP A 1 86 ? 5.903 -1.016 23.044 1.00 11.88 87 ASP A C 1
ATOM 647 O O . ASP A 1 86 ? 6.179 -0.983 21.847 1.00 12.76 87 ASP A O 1
ATOM 652 N N . ILE A 1 87 ? 6.292 -0.079 23.904 1.00 11.01 88 ILE A N 1
ATOM 653 C CA . ILE A 1 87 ? 7.056 1.089 23.478 1.00 12.05 88 ILE A CA 1
ATOM 654 C C . ILE A 1 87 ? 8.335 0.715 22.728 1.00 12.98 88 ILE A C 1
ATOM 655 O O . ILE A 1 87 ? 8.764 1.433 21.827 1.00 12.12 88 ILE A O 1
ATOM 660 N N . ALA A 1 88 ? 8.935 -0.416 23.080 1.00 13.30 89 ALA A N 1
ATOM 661 C CA . ALA A 1 88 ? 10.167 -0.834 22.420 1.00 15.37 89 ALA A CA 1
ATOM 662 C C . ALA A 1 88 ? 9.929 -1.371 21.011 1.00 16.47 89 ALA A C 1
ATOM 663 O O . ALA A 1 88 ? 10.872 -1.520 20.234 1.00 19.00 89 ALA A O 1
ATOM 665 N N . GLU A 1 89 ? 8.671 -1.644 20.678 1.00 15.99 90 GLU A N 1
ATOM 666 C CA . GLU A 1 89 ? 8.323 -2.194 19.372 1.00 17.89 90 GLU A CA 1
ATOM 667 C C . GLU A 1 89 ? 7.850 -1.162 18.350 1.00 17.11 90 GLU A C 1
ATOM 668 O O . GLU A 1 89 ? 7.574 -1.506 17.198 1.00 18.52 90 GLU A O 1
ATOM 674 N N . VAL A 1 90 ? 7.747 0.096 18.764 1.00 13.80 91 VAL A N 1
ATOM 675 C CA . VAL A 1 90 ? 7.304 1.148 17.855 1.00 14.23 91 VAL A CA 1
ATOM 676 C C . VAL A 1 90 ? 8.339 2.257 17.811 1.00 12.39 91 VAL A C 1
ATOM 677 O O . VAL A 1 90 ? 9.222 2.317 18.661 1.00 15.49 91 VAL A O 1
ATOM 681 N N . GLU A 1 91 ? 8.246 3.122 16.809 1.00 10.38 92 GLU A N 1
ATOM 682 C CA . GLU A 1 91 ? 9.194 4.220 16.709 1.00 11.00 92 GLU A CA 1
ATOM 683 C C . GLU A 1 91 ? 8.738 5.423 17.519 1.00 10.46 92 GLU A C 1
ATOM 684 O O . GLU A 1 91 ? 7.566 5.803 17.481 1.00 10.72 92 GLU A O 1
ATOM 690 N N . VAL A 1 92 ? 9.665 6.007 18.269 1.00 8.64 93 VAL A N 1
ATOM 691 C CA . VAL A 1 92 ? 9.351 7.201 19.034 1.00 9.34 93 VAL A CA 1
ATOM 692 C C . VAL A 1 92 ? 9.670 8.359 18.096 1.00 9.67 93 VAL A C 1
ATOM 693 O O . VAL A 1 92 ? 10.835 8.681 17.845 1.00 10.06 93 VAL A O 1
ATOM 697 N N . TYR A 1 93 ? 8.616 8.958 17.554 1.00 8.57 94 TYR A N 1
ATOM 698 C CA . TYR A 1 93 ? 8.738 10.066 16.620 1.00 10.23 94 TYR A CA 1
ATOM 699 C C . TYR A 1 93 ? 9.158 11.341 17.340 1.00 9.76 94 TYR A C 1
ATOM 700 O O . TYR A 1 93 ? 9.961 12.124 16.825 1.00 9.61 94 TYR A O 1
ATOM 709 N N . GLY A 1 94 ? 8.615 11.545 18.533 1.00 8.44 95 GLY A N 1
ATOM 710 C CA . GLY A 1 94 ? 8.952 12.737 19.287 1.00 8.89 95 GLY A CA 1
ATOM 711 C C . GLY A 1 94 ? 8.628 12.627 20.761 1.00 7.92 95 GLY A C 1
ATOM 712 O O . GLY A 1 94 ? 7.875 11.741 21.178 1.00 8.38 95 GLY A O 1
ATOM 713 N N . VAL A 1 95 ? 9.205 13.536 21.543 1.00 8.29 96 VAL A N 1
ATOM 714 C CA . VAL A 1 95 ? 8.994 13.589 22.986 1.00 8.09 96 VAL A CA 1
ATOM 715 C C . VAL A 1 95 ? 8.940 15.043 23.446 1.00 8.17 96 VAL A C 1
ATOM 716 O O . VAL A 1 95 ? 9.761 15.857 23.026 1.00 8.30 96 VAL A O 1
ATOM 720 N N . VAL A 1 96 ? 7.958 15.365 24.285 1.00 6.89 97 VAL A N 1
ATOM 721 C CA . VAL A 1 96 ? 7.827 16.702 24.872 1.00 7.12 97 VAL A CA 1
ATOM 722 C C . VAL A 1 96 ? 7.745 16.389 26.363 1.00 7.86 97 VAL A C 1
ATOM 723 O O . VAL A 1 96 ? 6.815 15.713 26.811 1.00 7.94 97 VAL A O 1
ATOM 727 N N . ASP A 1 97 ? 8.718 16.858 27.138 1.00 7.05 98 ASP A N 1
ATOM 728 C CA . ASP A 1 97 ? 8.730 16.513 28.555 1.00 7.18 98 ASP A CA 1
ATOM 729 C C . ASP A 1 97 ? 9.485 17.519 29.424 1.00 7.92 98 ASP A C 1
ATOM 730 O O . ASP A 1 97 ? 10.194 18.391 28.917 1.00 6.71 98 ASP A O 1
ATOM 735 N N . HIS A 1 98 ? 9.318 17.387 30.737 1.00 8.02 99 HIS A N 1
ATOM 736 C CA . HIS A 1 98 ? 9.978 18.256 31.709 1.00 7.79 99 HIS A CA 1
ATOM 737 C C . HIS A 1 98 ? 10.581 17.433 32.847 1.00 7.83 99 HIS A C 1
ATOM 738 O O . HIS A 1 98 ? 10.845 17.956 33.932 1.00 8.34 99 HIS A O 1
ATOM 745 N N . HIS A 1 99 ? 10.800 16.143 32.591 1.00 7.40 100 HIS A N 1
ATOM 746 C CA . HIS A 1 99 ? 11.373 15.245 33.592 1.00 6.87 100 HIS A CA 1
ATOM 747 C C . HIS A 1 99 ? 12.810 14.873 33.257 1.00 7.62 100 HIS A C 1
ATOM 748 O O . HIS A 1 99 ? 13.320 15.223 32.192 1.00 7.89 100 HIS A O 1
ATOM 755 N N . ARG A 1 100 ? 13.467 14.167 34.173 1.00 8.21 101 ARG A N 1
ATOM 756 C CA . ARG A 1 100 ? 14.829 13.724 33.917 1.00 8.10 101 ARG A CA 1
ATOM 757 C C . ARG A 1 100 ? 14.746 12.638 32.851 1.00 8.32 101 ARG A C 1
ATOM 758 O O . ARG A 1 100 ? 13.678 12.062 32.619 1.00 8.21 101 ARG A O 1
ATOM 766 N N . VAL A 1 101 ? 15.868 12.366 32.195 1.00 8.31 102 VAL A N 1
ATOM 767 C CA . VAL A 1 101 ? 15.901 11.357 31.151 1.00 8.30 102 VAL A CA 1
ATOM 768 C C . VAL A 1 101 ? 16.630 10.101 31.605 1.00 9.03 102 VAL A C 1
ATOM 769 O O . VAL A 1 101 ? 17.708 10.175 32.189 1.00 9.43 102 VAL A O 1
ATOM 773 N N . ALA A 1 102 ? 16.021 8.951 31.343 1.00 8.84 103 ALA A N 1
ATOM 774 C CA . ALA A 1 102 ? 16.619 7.668 31.695 1.00 9.01 103 ALA A CA 1
ATOM 775 C C . ALA A 1 102 ? 15.814 6.566 31.030 1.00 9.29 103 ALA A C 1
ATOM 776 O O . ALA A 1 102 ? 14.660 6.772 30.657 1.00 9.09 103 ALA A O 1
ATOM 778 N N . ASN A 1 103 ? 16.432 5.401 30.867 1.00 9.92 104 ASN A N 1
ATOM 779 C CA . ASN A 1 103 ? 15.759 4.257 30.266 1.00 10.32 104 ASN A CA 1
ATOM 780 C C . ASN A 1 103 ? 15.029 4.635 28.985 1.00 9.61 104 ASN A C 1
ATOM 781 O O . ASN A 1 103 ? 13.898 4.213 28.742 1.00 10.18 104 ASN A O 1
ATOM 786 N N . PHE A 1 104 ? 15.707 5.427 28.163 1.00 9.99 105 PHE A N 1
ATOM 787 C CA . PHE A 1 104 ? 15.159 5.898 26.902 1.00 9.41 105 PHE A CA 1
ATOM 788 C C . PHE A 1 104 ? 16.226 5.814 25.822 1.00 9.76 105 PHE A C 1
ATOM 789 O O . PHE A 1 104 ? 17.326 6.341 25.980 1.00 12.20 105 PHE A O 1
ATOM 797 N N . GLU A 1 105 ? 15.909 5.137 24.729 1.00 10.05 106 GLU A N 1
ATOM 798 C CA . GLU A 1 105 ? 16.863 5.018 23.637 1.00 9.69 106 GLU A CA 1
ATOM 799 C C . GLU A 1 105 ? 16.125 4.831 22.330 1.00 9.77 106 GLU A C 1
ATOM 800 O O . GLU A 1 105 ? 14.995 4.341 22.310 1.00 11.14 106 GLU A O 1
ATOM 806 N N . THR A 1 106 ? 16.764 5.247 21.243 1.00 8.77 107 THR A N 1
ATOM 807 C CA . THR A 1 106 ? 16.177 5.116 19.920 1.00 9.23 107 THR A CA 1
ATOM 808 C C . THR A 1 106 ? 17.222 4.597 18.945 1.00 9.86 107 THR A C 1
ATOM 809 O O . THR A 1 106 ? 18.425 4.711 19.185 1.00 10.44 107 THR A O 1
ATOM 813 N N . ALA A 1 107 ? 16.755 4.020 17.846 1.00 8.96 108 ALA A N 1
ATOM 814 C CA . ALA A 1 107 ? 17.652 3.514 16.820 1.00 9.14 108 ALA A CA 1
ATOM 815 C C . ALA A 1 107 ? 17.910 4.637 15.828 1.00 9.47 108 ALA A C 1
ATOM 816 O O . ALA A 1 107 ? 18.972 4.698 15.210 1.00 9.73 108 ALA A O 1
ATOM 818 N N . ASN A 1 108 ? 16.933 5.533 15.708 1.00 9.58 109 ASN A N 1
ATOM 819 C CA . ASN A 1 108 ? 16.986 6.648 14.766 1.00 9.05 109 ASN A CA 1
ATOM 820 C C . ASN A 1 108 ? 16.868 8.016 15.418 1.00 9.18 109 ASN A C 1
ATOM 821 O O . ASN A 1 108 ? 16.465 8.139 16.580 1.00 9.15 109 ASN A O 1
ATOM 826 N N . PRO A 1 109 ? 17.233 9.069 14.671 1.00 8.91 110 PRO A N 1
ATOM 827 C CA . PRO A 1 109 ? 17.132 10.435 15.186 1.00 8.24 110 PRO A CA 1
ATOM 828 C C . PRO A 1 109 ? 15.640 10.675 15.452 1.00 8.56 110 PRO A C 1
ATOM 829 O O . PRO A 1 109 ? 14.783 9.945 14.933 1.00 9.52 110 PRO A O 1
ATOM 833 N N . LEU A 1 110 ? 15.328 11.691 16.249 1.00 7.91 111 LEU A N 1
ATOM 834 C CA . LEU A 1 110 ? 13.937 11.998 16.579 1.00 6.81 111 LEU A CA 1
ATOM 835 C C . LEU A 1 110 ? 13.804 13.441 17.032 1.00 7.92 111 LEU A C 1
ATOM 836 O O . LEU A 1 110 ? 14.792 14.171 17.143 1.00 8.29 111 LEU A O 1
ATOM 841 N N . TYR A 1 111 ? 12.566 13.839 17.296 1.00 7.57 112 TYR A N 1
ATOM 842 C CA . TYR A 1 111 ? 12.261 15.170 17.807 1.00 8.65 112 TYR A CA 1
ATOM 843 C C . TYR A 1 111 ? 12.164 15.088 19.327 1.00 9.32 112 TYR A C 1
ATOM 844 O O . TYR A 1 111 ? 11.532 14.179 19.869 1.00 8.88 112 TYR A O 1
ATOM 853 N N . MET A 1 112 ? 12.800 16.025 20.014 1.00 7.91 113 MET A N 1
ATOM 854 C CA . MET A 1 112 ? 12.699 16.091 21.465 1.00 7.84 113 MET A CA 1
ATOM 855 C C . MET A 1 112 ? 12.680 17.552 21.880 1.00 8.68 113 MET A C 1
ATOM 856 O O . MET A 1 112 ? 13.482 18.352 21.402 1.00 9.16 113 MET A O 1
ATOM 861 N N . ARG A 1 113 ? 11.732 17.899 22.740 1.00 7.85 114 ARG A N 1
ATOM 862 C CA . ARG A 1 113 ? 11.642 19.247 23.274 1.00 7.44 114 ARG A CA 1
ATOM 863 C C . ARG A 1 113 ? 11.447 19.076 24.773 1.00 7.20 114 ARG A C 1
ATOM 864 O O . ARG A 1 113 ? 10.348 18.763 25.238 1.00 7.70 114 ARG A O 1
ATOM 872 N N . LEU A 1 114 ? 12.538 19.219 25.517 1.00 7.44 115 LEU A N 1
ATOM 873 C CA . LEU A 1 114 ? 12.496 19.114 26.967 1.00 7.95 115 LEU A CA 1
ATOM 874 C C . LEU A 1 114 ? 12.956 20.424 27.576 1.00 8.04 115 LEU A C 1
ATOM 875 O O . LEU A 1 114 ? 13.870 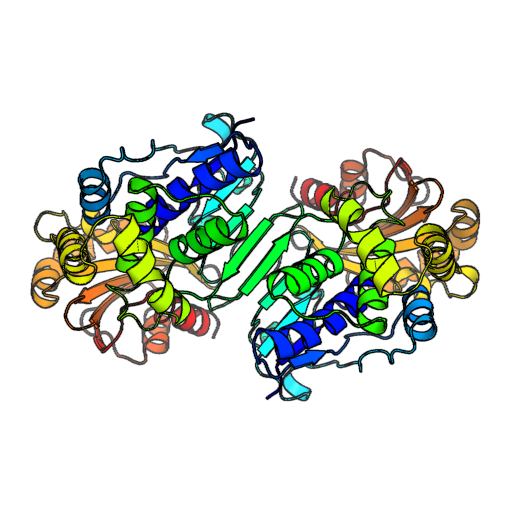21.072 27.067 1.00 8.63 115 LEU A O 1
ATOM 880 N N . GLU A 1 115 ? 12.298 20.818 28.659 1.00 8.28 116 GLU A N 1
ATOM 881 C CA . GLU A 1 115 ? 12.649 22.036 29.381 1.00 8.35 116 GLU A CA 1
ATOM 882 C C . GLU A 1 115 ? 12.377 21.778 30.854 1.00 9.00 116 GLU A C 1
ATOM 883 O O . GLU A 1 115 ? 11.386 21.136 31.204 1.00 8.93 116 GLU A O 1
ATOM 889 N N . PRO A 1 116 ? 13.259 22.265 31.737 1.00 8.94 117 PRO A N 1
ATOM 890 C CA . PRO A 1 116 ? 13.109 22.083 33.183 1.00 9.88 117 PRO A CA 1
ATOM 891 C C . PRO A 1 116 ? 12.095 23.059 33.779 1.00 10.27 117 PRO A C 1
ATOM 892 O O . PRO A 1 116 ? 12.390 23.774 34.740 1.00 11.85 117 PRO A O 1
ATOM 896 N N . VAL A 1 117 ? 10.901 23.091 33.196 1.00 9.39 118 VAL A N 1
ATOM 897 C CA . VAL A 1 117 ? 9.850 23.982 33.670 1.00 9.30 118 VAL A CA 1
ATOM 898 C C . VAL A 1 117 ? 8.788 23.231 34.469 1.00 9.64 118 VAL A C 1
ATOM 899 O O . VAL A 1 117 ? 8.910 22.027 34.693 1.00 10.67 118 VAL A O 1
ATOM 903 N N . GLY A 1 118 ? 7.747 23.946 34.888 1.00 9.57 119 GLY A N 1
ATOM 904 C CA . GLY A 1 118 ? 6.705 23.362 35.722 1.00 9.49 119 GLY A CA 1
ATOM 905 C C . GLY A 1 118 ? 5.788 22.280 35.183 1.00 8.74 119 GLY A C 1
ATOM 906 O O . GLY A 1 118 ? 5.260 21.481 35.955 1.00 8.76 119 GLY A O 1
ATOM 907 N N . SER A 1 119 ? 5.576 22.248 33.874 1.00 8.75 120 SER A N 1
ATOM 908 C CA . SER A 1 119 ? 4.701 21.238 33.290 1.00 7.98 120 SER A CA 1
ATOM 909 C C . SER A 1 119 ? 4.998 21.059 31.815 1.00 8.38 120 SER A C 1
ATOM 910 O O . SER A 1 119 ? 5.624 21.919 31.190 1.00 8.66 120 SER A O 1
ATOM 913 N N . ALA A 1 120 ? 4.551 19.938 31.261 1.00 8.13 121 ALA A N 1
ATOM 914 C CA . ALA A 1 120 ? 4.739 19.679 29.844 1.00 8.23 121 ALA A CA 1
ATOM 915 C C . ALA A 1 120 ? 3.743 20.556 29.086 1.00 8.72 121 ALA A C 1
ATOM 916 O O . ALA A 1 120 ? 4.018 20.996 27.973 1.00 8.74 121 ALA A O 1
ATOM 918 N N . SER A 1 121 ? 2.585 20.808 29.697 1.00 8.58 122 SER A N 1
ATOM 919 C CA . SER A 1 121 ? 1.574 21.652 29.068 1.00 8.13 122 SER A CA 1
ATOM 920 C C . SER A 1 121 ? 2.144 23.045 28.811 1.00 8.71 122 SER A C 1
ATOM 921 O O . SER A 1 121 ? 1.801 23.681 27.815 1.00 9.67 122 SER A O 1
ATOM 924 N N . SER A 1 122 ? 3.010 23.517 29.709 1.00 8.27 123 SER A N 1
ATOM 925 C CA . SER A 1 122 ? 3.627 24.834 29.546 1.00 8.19 123 SER A CA 1
ATOM 926 C C . SER A 1 122 ? 4.451 24.864 28.268 1.00 8.67 123 SER A C 1
ATOM 927 O O . SER A 1 122 ? 4.393 25.827 27.501 1.00 9.19 123 SER A O 1
ATOM 930 N N . ILE A 1 123 ? 5.223 23.802 28.051 1.00 8.41 124 ILE A N 1
ATOM 931 C CA . ILE A 1 123 ? 6.065 23.687 26.865 1.00 8.49 124 ILE A CA 1
ATOM 932 C C . ILE A 1 123 ? 5.187 23.627 25.618 1.00 8.45 124 ILE A C 1
ATOM 933 O O . ILE A 1 123 ? 5.443 24.315 24.627 1.00 8.94 124 ILE A O 1
ATOM 938 N N . VAL A 1 124 ? 4.145 22.805 25.670 1.00 7.53 125 VAL A N 1
ATOM 939 C CA . VAL A 1 124 ? 3.246 22.684 24.532 1.00 7.86 125 VAL A CA 1
ATOM 940 C C . VAL A 1 124 ? 2.601 24.033 24.201 1.00 7.93 125 VAL A C 1
ATOM 941 O O . VAL A 1 124 ? 2.513 24.404 23.029 1.00 8.19 125 VAL A O 1
ATOM 945 N N . TYR A 1 125 ? 2.164 24.773 25.218 1.00 8.31 126 TYR A N 1
ATOM 946 C CA . TYR A 1 125 ? 1.548 26.070 24.953 1.00 9.12 126 TYR A CA 1
ATOM 947 C C . TYR A 1 125 ? 2.518 26.996 24.233 1.00 9.91 126 TYR A C 1
ATOM 948 O O . TYR A 1 125 ? 2.158 27.643 23.245 1.00 11.10 126 TYR A O 1
ATOM 957 N N . ARG A 1 126 ? 3.751 27.068 24.718 1.00 9.32 127 ARG A N 1
ATOM 958 C CA . ARG A 1 126 ? 4.710 27.938 24.070 1.00 10.70 127 ARG A CA 1
ATOM 959 C C . ARG A 1 126 ? 5.021 27.458 22.654 1.00 10.99 127 ARG A C 1
ATOM 960 O O . ARG A 1 126 ? 5.345 28.264 21.787 1.00 11.74 127 ARG A O 1
ATOM 968 N N . MET A 1 127 ? 4.880 26.157 22.402 1.00 10.68 128 MET A N 1
ATOM 969 C CA . MET A 1 127 ? 5.110 25.642 21.053 1.00 10.21 128 MET A CA 1
ATOM 970 C C . MET A 1 127 ? 3.964 26.094 20.136 1.00 11.51 128 MET A C 1
ATOM 971 O O . MET A 1 127 ? 4.174 26.332 18.947 1.00 11.49 128 MET A O 1
ATOM 976 N N . PHE A 1 128 ? 2.754 26.207 20.686 1.00 9.55 129 PHE A N 1
ATOM 977 C CA . PHE A 1 128 ? 1.604 26.687 19.916 1.00 9.26 129 PHE A CA 1
ATOM 978 C C . PHE A 1 128 ? 1.945 28.104 19.450 1.00 9.70 129 PHE A C 1
ATOM 979 O O . PHE A 1 128 ? 1.751 28.457 18.286 1.00 9.51 129 PHE A O 1
ATOM 987 N N . LYS A 1 129 ? 2.455 28.912 20.375 1.00 10.21 130 LYS A N 1
ATOM 988 C CA . LYS A 1 129 ? 2.810 30.289 20.056 1.00 9.79 130 LYS A CA 1
ATOM 989 C C . LYS A 1 129 ? 3.944 30.361 19.040 1.00 10.90 130 LYS A C 1
ATOM 990 O O . LYS A 1 129 ? 3.908 31.188 18.130 1.00 10.78 130 LYS A O 1
ATOM 996 N N . GLU A 1 130 ? 4.936 29.486 19.178 1.00 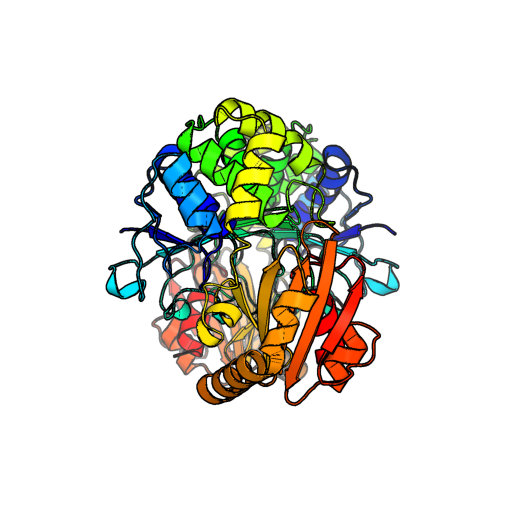11.49 131 GLU A N 1
ATOM 997 C CA . GLU A 1 130 ? 6.065 29.468 18.248 1.00 11.97 131 GLU A CA 1
ATOM 998 C C . GLU A 1 130 ? 5.601 29.116 16.834 1.00 12.19 131 GLU A C 1
ATOM 999 O O . GLU A 1 130 ? 6.189 29.573 15.849 1.00 14.06 131 GLU A O 1
ATOM 1005 N N . HIS A 1 131 ? 4.543 28.313 16.735 1.00 12.62 132 HIS A N 1
ATOM 1006 C CA . HIS A 1 131 ? 4.002 27.907 15.439 1.00 11.75 132 HIS A CA 1
ATOM 1007 C C . HIS A 1 131 ? 2.861 28.797 14.962 1.00 12.69 132 HIS A C 1
ATOM 1008 O O . HIS A 1 131 ? 2.277 28.549 13.908 1.00 13.98 132 HIS A O 1
ATOM 1015 N N . SER A 1 132 ? 2.543 29.829 15.735 1.00 11.73 133 SER A N 1
ATOM 1016 C CA . SER A 1 132 ? 1.460 30.738 15.382 1.00 11.85 133 SER A CA 1
ATOM 1017 C C . SER A 1 132 ? 0.129 30.004 15.201 1.00 12.14 133 SER A C 1
ATOM 1018 O O . SER A 1 132 ? -0.608 30.257 14.248 1.00 13.82 133 SER A O 1
ATOM 1021 N N . VAL A 1 133 ? -0.168 29.083 16.115 1.00 10.52 134 VAL A N 1
ATOM 1022 C CA . VAL A 1 133 ? -1.421 28.339 16.068 1.00 10.87 134 VAL A CA 1
ATOM 1023 C C . VAL A 1 133 ? -2.281 28.781 17.249 1.00 10.34 134 VAL A C 1
ATOM 1024 O O . VAL A 1 133 ? -1.867 28.669 18.406 1.00 12.01 134 VAL A O 1
ATOM 1028 N N . ALA A 1 134 ? -3.469 29.301 16.950 1.00 11.06 135 ALA A N 1
ATOM 1029 C CA . ALA A 1 134 ? -4.378 29.778 17.980 1.00 10.57 135 ALA A CA 1
ATOM 1030 C C . ALA A 1 134 ? -4.848 28.654 18.888 1.00 10.69 135 ALA A C 1
ATOM 1031 O O . ALA A 1 134 ? -5.070 27.527 18.442 1.00 11.76 135 ALA A O 1
ATOM 1033 N N . VAL A 1 135 ? -4.994 28.986 20.166 1.00 10.68 136 VAL A N 1
ATOM 1034 C CA . VAL A 1 135 ? -5.417 28.045 21.190 1.00 11.19 136 VAL A CA 1
ATOM 1035 C C . VAL A 1 135 ? -6.878 28.263 21.561 1.00 11.69 136 VAL A C 1
ATOM 1036 O O . VAL A 1 135 ? -7.268 29.358 21.972 1.00 13.72 136 VAL A O 1
ATOM 1040 N N . SER A 1 136 ? -7.679 27.213 21.417 1.00 11.20 137 SER A N 1
ATOM 1041 C CA . SER A 1 136 ? -9.101 27.271 21.739 1.00 11.46 137 SER A CA 1
ATOM 1042 C C . SER A 1 136 ? -9.303 27.303 23.249 1.00 12.38 137 SER A C 1
ATOM 1043 O O . SER A 1 136 ? -8.390 26.991 24.020 1.00 11.39 137 SER A O 1
ATOM 1046 N N . LYS A 1 137 ? -10.506 27.670 23.673 1.00 11.67 138 LYS A N 1
ATOM 1047 C CA . LYS A 1 137 ? -10.804 27.729 25.093 1.00 10.57 138 LYS A CA 1
ATOM 1048 C C . LYS A 1 137 ? -10.575 26.385 25.774 1.00 10.03 138 LYS A C 1
ATOM 1049 O O . LYS A 1 137 ? -9.954 26.327 26.836 1.00 9.95 138 LYS A O 1
ATOM 1055 N N . GLU A 1 138 ? -11.051 25.304 25.160 1.00 10.20 139 GLU A N 1
ATOM 1056 C CA . GLU A 1 138 ? -10.897 23.990 25.773 1.00 10.63 139 GLU A CA 1
ATOM 1057 C C . GLU A 1 138 ? -9.442 23.535 25.861 1.00 10.23 139 GLU A C 1
ATOM 1058 O O . GLU A 1 138 ? -9.038 22.938 26.859 1.00 10.13 139 GLU A O 1
ATOM 1064 N N . ILE A 1 139 ? -8.649 23.813 24.833 1.00 10.06 140 ILE A N 1
ATOM 1065 C CA . ILE A 1 139 ? -7.248 23.417 24.880 1.00 8.68 140 ILE A CA 1
ATOM 1066 C C . ILE A 1 139 ? -6.508 24.281 25.904 1.00 9.38 140 ILE A C 1
ATOM 1067 O O . ILE A 1 139 ? -5.642 23.790 26.629 1.00 9.90 140 ILE A O 1
ATOM 1072 N N . ALA A 1 140 ? -6.862 25.560 25.985 1.00 8.80 141 ALA A N 1
ATOM 1073 C CA . ALA A 1 140 ? -6.235 26.439 26.966 1.00 7.96 141 ALA A CA 1
ATOM 1074 C C . ALA A 1 140 ? -6.582 25.924 28.361 1.00 8.98 141 ALA A C 1
ATOM 1075 O O . ALA A 1 140 ? -5.738 25.912 29.255 1.00 9.94 141 ALA A O 1
ATOM 1077 N N . GLY A 1 141 ? -7.830 25.498 28.540 1.00 8.70 142 GLY A N 1
ATOM 1078 C CA . GLY A 1 141 ? -8.257 24.988 29.832 1.00 8.78 142 GLY A CA 1
ATOM 1079 C C . GLY A 1 141 ? -7.482 23.754 30.254 1.00 8.26 142 GLY A C 1
ATOM 1080 O O . GLY A 1 141 ? -7.050 23.644 31.403 1.00 8.74 142 GLY A O 1
ATOM 1081 N N . LEU A 1 142 ? -7.305 22.815 29.331 1.00 8.65 143 LEU A N 1
ATOM 1082 C CA . LEU A 1 142 ? -6.567 21.604 29.651 1.00 8.71 143 LEU A CA 1
ATOM 1083 C C . LEU A 1 142 ? -5.088 21.874 29.926 1.00 8.31 143 LEU A C 1
ATOM 1084 O O . LEU A 1 142 ? -4.509 21.274 30.829 1.00 8.99 143 LEU A O 1
ATOM 1089 N N . MET A 1 143 ? -4.471 22.771 29.163 1.00 8.63 144 MET A N 1
ATOM 1090 C CA . MET A 1 143 ? -3.061 23.076 29.397 1.00 8.03 144 MET A CA 1
ATOM 1091 C C . MET A 1 143 ? -2.883 23.848 30.705 1.00 8.73 144 MET A C 1
ATOM 1092 O O . MET A 1 143 ? -1.960 23.574 31.472 1.00 9.07 144 MET A O 1
ATOM 1097 N N . LEU A 1 144 ? -3.766 24.808 30.967 1.00 8.86 145 LEU A N 1
ATOM 1098 C CA . LEU A 1 144 ? -3.684 25.570 32.210 1.00 8.39 145 LEU A CA 1
ATOM 1099 C C . LEU A 1 144 ? -3.826 24.609 33.392 1.00 7.89 145 LEU A C 1
ATOM 1100 O O . LEU A 1 144 ? -3.116 24.724 34.392 1.00 8.38 145 LEU A O 1
ATOM 1105 N N . SER A 1 145 ? -4.746 23.656 33.265 1.00 8.68 146 SER A N 1
ATOM 1106 C CA . SER A 1 145 ? -4.985 22.681 34.323 1.00 8.22 146 SER A CA 1
ATOM 1107 C C . SER A 1 145 ? -3.762 21.801 34.551 1.00 7.50 146 SER A C 1
ATOM 1108 O O . SER A 1 145 ? -3.456 21.438 35.686 1.00 8.30 146 SER A O 1
ATOM 1111 N N . GLY A 1 146 ? -3.063 21.459 33.472 1.00 7.98 147 GLY A N 1
ATOM 1112 C CA . GLY A 1 146 ? -1.860 20.658 33.611 1.00 7.78 147 GLY A CA 1
ATOM 1113 C C . GLY A 1 146 ? -0.814 21.434 34.394 1.00 7.31 147 GLY A C 1
ATOM 1114 O O . GLY A 1 146 ? -0.150 20.885 35.272 1.00 8.07 147 GLY A O 1
ATOM 1115 N N . LEU A 1 147 ? -0.674 22.720 34.080 1.00 7.36 148 LEU A N 1
ATOM 1116 C CA . LEU A 1 147 ? 0.286 23.579 34.770 1.00 7.97 148 LEU A CA 1
ATOM 1117 C C . LEU A 1 147 ? -0.086 23.757 36.241 1.00 8.54 148 LEU A C 1
ATOM 1118 O O . LEU A 1 147 ? 0.763 23.620 37.120 1.00 8.71 148 LEU A O 1
ATOM 1123 N N . ILE A 1 148 ? -1.353 24.064 36.507 1.00 8.62 149 ILE A N 1
ATOM 1124 C CA . ILE A 1 148 ? -1.814 24.250 37.880 1.00 8.29 149 ILE A CA 1
ATOM 1125 C C . ILE A 1 148 ? -1.622 22.963 38.676 1.00 7.87 149 ILE A C 1
ATOM 1126 O O . ILE A 1 148 ? -1.174 22.986 39.824 1.00 7.87 149 ILE A O 1
ATOM 1131 N N . SER A 1 149 ? -1.960 21.839 38.055 1.00 8.26 150 SER A N 1
ATOM 1132 C CA . SER A 1 149 ? -1.840 20.542 38.706 1.00 8.10 150 SER A CA 1
ATOM 1133 C C . SER A 1 149 ? -0.407 20.206 39.112 1.00 8.14 150 SER A C 1
ATOM 1134 O O . SER A 1 149 ? -0.147 19.832 40.258 1.00 9.78 150 SER A O 1
ATOM 1137 N N . ASP A 1 150 ? 0.521 20.348 38.172 1.00 8.39 151 ASP A N 1
ATOM 1138 C CA . ASP A 1 150 ? 1.921 20.023 38.429 1.00 9.11 151 ASP A CA 1
ATOM 1139 C C . ASP A 1 150 ? 2.683 20.996 39.314 1.00 10.32 151 ASP A C 1
ATOM 1140 O O . ASP A 1 150 ? 3.733 20.641 39.849 1.00 12.25 151 ASP A O 1
ATOM 1145 N N . THR A 1 151 ? 2.180 22.217 39.468 1.00 8.99 152 THR A N 1
ATOM 1146 C CA . THR A 1 151 ? 2.873 23.205 40.294 1.00 10.27 152 THR A CA 1
ATOM 1147 C C . THR A 1 151 ? 2.076 23.628 41.521 1.00 10.48 152 THR A C 1
ATOM 1148 O O . THR A 1 151 ? 2.499 24.515 42.259 1.00 10.29 152 THR A O 1
ATOM 1152 N N . LEU A 1 152 ? 0.935 22.981 41.745 1.00 10.35 153 LEU A N 1
ATOM 1153 C CA . LEU A 1 152 ? 0.061 23.305 42.872 1.00 11.02 153 LEU A CA 1
ATOM 1154 C C . LEU A 1 152 ? -0.262 24.798 42.859 1.00 11.59 153 LEU A C 1
ATOM 1155 O O . LEU A 1 152 ? -0.058 25.510 43.842 1.00 11.75 153 LEU A O 1
ATOM 1160 N N . LEU A 1 153 ? -0.773 25.257 41.722 1.00 10.11 154 LEU A N 1
ATOM 1161 C CA . LEU A 1 153 ? -1.133 26.655 41.525 1.00 11.30 154 LEU A CA 1
ATOM 1162 C C . LEU A 1 153 ? 0.068 27.592 41.610 1.00 11.46 154 LEU A C 1
ATOM 1163 O O . LEU A 1 153 ? 0.024 28.630 42.275 1.00 12.68 154 LEU A O 1
ATOM 1168 N N . LEU A 1 154 ? 1.147 27.203 40.936 1.00 11.37 155 LEU A N 1
ATOM 1169 C CA . LEU A 1 154 ? 2.360 28.007 40.855 1.00 12.28 155 LEU A CA 1
ATOM 1170 C C . LEU A 1 154 ? 3.130 28.244 42.147 1.00 12.66 155 LEU A C 1
ATOM 1171 O O . LEU A 1 154 ? 3.821 29.259 42.272 1.00 14.20 155 LEU A O 1
ATOM 1176 N N . LYS A 1 155 ? 3.025 27.332 43.107 1.00 12.80 156 LYS A N 1
ATOM 1177 C CA . LYS A 1 155 ? 3.765 27.511 44.349 1.00 13.84 156 LYS A CA 1
ATOM 1178 C C . LYS A 1 155 ? 4.828 26.437 44.570 1.00 13.76 156 LYS A C 1
ATOM 1179 O O . LYS A 1 155 ? 5.635 26.536 45.493 1.00 15.53 156 LYS A O 1
ATOM 1185 N N . SER A 1 156 ? 4.837 25.410 43.726 1.00 12.10 157 SER A N 1
ATOM 1186 C CA . SER A 1 156 ? 5.842 24.357 43.846 1.00 11.05 157 SER A CA 1
ATOM 1187 C C . SER A 1 156 ? 7.206 24.895 43.428 1.00 11.79 157 SER A C 1
ATOM 1188 O O . SER A 1 156 ? 7.293 25.791 42.589 1.00 11.09 157 SER A O 1
ATOM 1191 N N . PRO A 1 157 ? 8.292 24.356 44.008 1.00 11.44 158 PRO A N 1
ATOM 1192 C CA . PRO A 1 157 ? 9.625 24.832 43.634 1.00 11.71 158 PRO A CA 1
ATOM 1193 C C . PRO A 1 157 ? 9.964 24.518 42.176 1.00 11.31 158 PRO A C 1
ATOM 1194 O O . PRO A 1 157 ? 10.995 24.956 41.666 1.00 12.53 158 PRO A O 1
ATOM 1198 N N . THR A 1 158 ? 9.101 23.757 41.508 1.00 11.20 159 THR A N 1
ATOM 1199 C CA . THR A 1 158 ? 9.328 23.432 40.102 1.00 9.95 159 THR A CA 1
ATOM 1200 C C . THR A 1 158 ? 8.793 24.550 39.211 1.00 10.97 159 THR A C 1
ATOM 1201 O O . THR A 1 158 ? 9.028 24.552 38.001 1.00 10.86 159 THR A O 1
ATOM 1205 N N . THR A 1 159 ? 8.071 25.495 39.808 1.00 9.76 160 THR A N 1
ATOM 1206 C CA . THR A 1 159 ? 7.509 26.608 39.044 1.00 9.12 160 THR A CA 1
ATOM 1207 C C . THR A 1 159 ? 8.624 27.485 38.482 1.00 10.26 160 THR A C 1
ATOM 1208 O O . THR A 1 159 ? 9.494 27.958 39.218 1.00 12.69 160 THR A O 1
ATOM 1212 N N . HIS A 1 160 ? 8.582 27.696 37.171 1.00 9.68 161 HIS A N 1
ATOM 1213 C CA . HIS A 1 160 ? 9.581 28.486 36.464 1.00 10.32 161 HIS A CA 1
ATOM 1214 C C . HIS A 1 160 ? 9.008 29.866 36.134 1.00 11.03 161 HIS A C 1
ATOM 1215 O O . HIS A 1 160 ? 7.794 30.032 36.022 1.00 10.89 161 HIS A O 1
ATOM 1222 N N . PRO A 1 161 ? 9.873 30.883 35.993 1.00 11.97 162 PRO A N 1
ATOM 1223 C CA . PRO A 1 161 ? 9.354 32.214 35.672 1.00 12.83 162 PRO A CA 1
ATOM 1224 C C . PRO A 1 161 ? 8.445 32.214 34.444 1.00 12.24 162 PRO A C 1
ATOM 1225 O O . PRO A 1 161 ? 7.451 32.938 34.406 1.00 14.30 162 PRO A O 1
ATOM 1229 N N . THR A 1 162 ? 8.778 31.397 33.448 1.00 11.59 163 THR A N 1
ATOM 1230 C CA . THR A 1 162 ? 7.972 31.335 32.235 1.00 12.73 163 THR A CA 1
ATOM 1231 C C . THR A 1 162 ? 6.586 30.754 32.519 1.00 12.88 163 THR A C 1
ATOM 1232 O O . THR A 1 162 ? 5.624 31.060 31.812 1.00 13.52 163 THR A O 1
ATOM 1236 N N . ASP A 1 163 ? 6.476 29.922 33.553 1.00 11.23 164 ASP A N 1
ATOM 1237 C CA . ASP A 1 163 ? 5.178 29.349 33.908 1.00 11.22 164 ASP A CA 1
ATOM 1238 C C . ASP A 1 163 ? 4.294 30.449 34.484 1.00 11.36 164 ASP A C 1
ATOM 1239 O O . ASP A 1 163 ? 3.100 30.531 34.185 1.00 12.05 164 ASP A O 1
ATOM 1244 N N . LYS A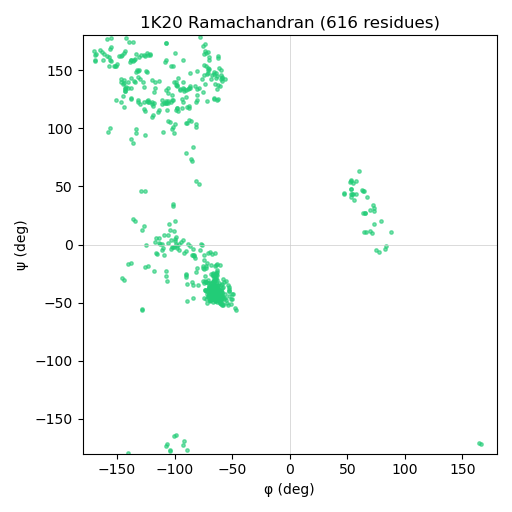 1 164 ? 4.887 31.287 35.329 1.00 12.25 165 LYS A N 1
ATOM 1245 C CA . LYS A 1 164 ? 4.153 32.383 35.947 1.00 13.37 165 LYS A CA 1
ATOM 1246 C C . LYS A 1 164 ? 3.711 33.387 34.892 1.00 14.02 165 LYS A C 1
ATOM 1247 O O . LYS A 1 164 ? 2.665 34.026 35.029 1.00 15.21 165 LYS A O 1
ATOM 1253 N N . ALA A 1 165 ? 4.503 33.512 33.833 1.00 12.57 166 ALA A N 1
ATOM 1254 C CA . ALA A 1 165 ? 4.187 34.437 32.754 1.00 14.03 166 ALA A CA 1
ATOM 1255 C C . ALA A 1 165 ? 2.993 33.966 31.929 1.00 14.21 166 ALA A C 1
ATOM 1256 O O . ALA A 1 165 ? 2.096 34.752 31.630 1.00 16.09 166 ALA A O 1
ATOM 1258 N N . ILE A 1 166 ? 2.964 32.685 31.572 1.00 11.49 167 ILE A N 1
ATOM 1259 C CA . ILE A 1 166 ? 1.866 32.175 30.756 1.00 10.97 167 ILE A CA 1
ATOM 1260 C C . ILE A 1 166 ? 0.568 31.853 31.497 1.00 10.11 167 ILE A C 1
ATOM 1261 O O . ILE A 1 166 ? -0.488 31.788 30.878 1.00 10.62 167 ILE A O 1
ATOM 1266 N N . ALA A 1 167 ? 0.632 31.664 32.811 1.00 10.13 168 ALA A N 1
ATOM 1267 C CA . ALA A 1 167 ? -0.568 31.321 33.572 1.00 11.54 168 ALA A CA 1
ATOM 1268 C C . ALA A 1 167 ? -1.744 32.284 33.380 1.00 11.02 168 ALA A C 1
ATOM 1269 O O . ALA A 1 167 ? -2.855 31.850 33.078 1.00 10.85 168 ALA A O 1
ATOM 1271 N N . PRO A 1 168 ? -1.522 33.598 33.560 1.00 12.11 169 PRO A N 1
ATOM 1272 C CA . PRO A 1 168 ? -2.622 34.554 33.385 1.00 12.59 169 PRO A CA 1
ATOM 1273 C C . PRO A 1 168 ? -3.161 34.553 31.956 1.00 11.53 169 PRO A C 1
ATOM 1274 O O . PRO A 1 168 ? -4.358 34.726 31.730 1.00 12.29 169 PRO A O 1
ATOM 1278 N N . GLU A 1 169 ? -2.265 34.363 30.994 1.00 11.11 170 GLU A N 1
ATOM 1279 C CA . GLU A 1 169 ? -2.651 34.352 29.590 1.00 11.16 170 GLU A CA 1
ATOM 1280 C C . GLU A 1 169 ? -3.544 33.151 29.309 1.00 11.41 170 GLU A C 1
ATOM 1281 O O . GLU A 1 169 ? -4.571 33.268 28.645 1.00 10.92 170 GLU A O 1
ATOM 1287 N N . LEU A 1 170 ? -3.154 31.993 29.827 1.00 10.09 171 LEU A N 1
ATOM 1288 C CA . LEU A 1 170 ? -3.943 30.788 29.631 1.00 9.94 171 LEU A CA 1
ATOM 1289 C C . LEU A 1 170 ? -5.284 30.896 30.347 1.00 9.84 171 LEU A C 1
ATOM 1290 O O . LEU A 1 170 ? -6.303 30.449 29.830 1.00 10.23 171 LEU A O 1
ATOM 1295 N N . ALA A 1 171 ? -5.287 31.500 31.531 1.00 9.97 172 ALA A N 1
ATOM 1296 C CA . ALA A 1 171 ? -6.526 31.653 32.285 1.00 9.99 172 ALA A CA 1
ATOM 1297 C C . ALA A 1 171 ? -7.528 32.493 31.503 1.00 10.75 172 ALA A C 1
ATOM 1298 O O . ALA A 1 171 ? -8.715 32.176 31.469 1.00 10.66 172 ALA A O 1
ATOM 1300 N N . GLU A 1 172 ? -7.053 33.561 30.870 1.00 11.10 173 GLU A N 1
ATOM 1301 C CA . GLU A 1 172 ? -7.951 34.406 30.091 1.00 11.66 173 GLU A CA 1
ATOM 1302 C C . GLU A 1 172 ? -8.524 33.629 28.907 1.00 11.00 173 GLU A C 1
ATOM 1303 O O . GLU A 1 172 ? -9.719 33.708 28.628 1.00 12.65 173 GLU A O 1
ATOM 1309 N N . LEU A 1 173 ? -7.677 32.869 28.213 1.00 10.14 174 LEU A N 1
ATOM 1310 C CA . LEU A 1 173 ? -8.145 32.089 27.070 1.00 10.28 174 LEU A CA 1
ATOM 1311 C C . LEU A 1 173 ? -9.108 30.983 27.499 1.00 11.14 174 LEU A C 1
ATOM 1312 O O . LEU A 1 173 ? -10.019 30.621 26.755 1.00 12.10 174 LEU A O 1
ATOM 1317 N N . ALA A 1 174 ? -8.906 30.459 28.704 1.00 10.54 175 ALA A N 1
ATOM 1318 C CA . ALA A 1 174 ? -9.752 29.395 29.237 1.00 10.67 175 ALA A CA 1
ATOM 1319 C C . ALA A 1 174 ? -11.036 29.949 29.844 1.00 11.86 175 ALA A C 1
ATOM 1320 O O . ALA A 1 174 ? -11.957 29.191 30.159 1.00 12.19 175 ALA A O 1
ATOM 1322 N N . GLY A 1 175 ? -11.088 31.266 30.010 1.00 11.07 176 GLY A N 1
ATOM 1323 C CA . GLY A 1 175 ? -12.269 31.901 30.572 1.00 12.17 176 GLY A CA 1
ATOM 1324 C C . GLY A 1 175 ? -12.469 31.669 32.057 1.00 12.50 176 GLY A C 1
ATOM 1325 O O . GLY A 1 175 ? -13.606 31.586 32.529 1.00 14.15 176 GLY A O 1
ATOM 1326 N N . VAL A 1 176 ? -11.376 31.572 32.804 1.00 12.71 177 VAL A N 1
ATOM 1327 C CA . VAL A 1 176 ? -11.480 31.344 34.240 1.00 12.28 177 VAL A CA 1
ATOM 1328 C C . VAL A 1 176 ? -10.636 32.298 35.068 1.00 13.34 177 VAL A C 1
ATOM 1329 O O . VAL A 1 176 ? -9.707 32.937 34.564 1.00 14.58 177 VAL A O 1
ATOM 1333 N N . ASN A 1 177 ? -10.986 32.397 36.346 1.00 13.70 178 ASN A N 1
ATOM 1334 C CA . ASN A 1 177 ? -10.233 33.201 37.295 1.00 15.36 178 ASN A CA 1
ATOM 1335 C C . ASN A 1 177 ? -9.184 32.191 37.762 1.00 14.21 178 ASN A C 1
ATOM 1336 O O . ASN A 1 177 ? -9.526 31.132 38.291 1.00 14.55 178 ASN A O 1
ATOM 1341 N N . LEU A 1 178 ? -7.913 32.508 37.538 1.00 13.20 179 LEU A N 1
ATOM 1342 C CA . LEU A 1 178 ? -6.817 31.608 37.883 1.00 13.21 179 LEU A CA 1
ATOM 1343 C C . LEU A 1 178 ? -6.866 30.994 39.278 1.00 13.83 179 LEU A C 1
ATOM 1344 O O . LEU A 1 178 ? -6.802 29.773 39.424 1.00 13.37 179 LEU A O 1
ATOM 1349 N N . GLU A 1 179 ? -6.974 31.828 40.306 1.00 14.56 180 GLU A N 1
ATOM 1350 C CA . GLU A 1 179 ? -7.001 31.316 41.671 1.00 17.02 180 GLU A CA 1
ATOM 1351 C C . GLU A 1 179 ? -8.262 30.521 41.989 1.00 16.15 180 GLU A C 1
ATOM 1352 O O . GLU A 1 179 ? -8.187 29.430 42.557 1.00 15.02 180 GLU A O 1
ATOM 1358 N N . GLU A 1 180 ? -9.418 31.067 41.624 1.00 15.71 181 GLU A N 1
ATOM 1359 C CA . GLU A 1 180 ? -10.693 30.407 41.881 1.00 15.57 181 GLU A CA 1
ATOM 1360 C C . GLU A 1 180 ? -10.747 29.022 41.242 1.00 13.26 181 GLU A C 1
ATOM 1361 O O . GLU A 1 180 ? -11.069 28.030 41.900 1.00 13.03 181 GLU A O 1
ATOM 1367 N N . TYR A 1 181 ? -10.439 28.959 39.952 1.00 12.96 182 TYR A N 1
ATOM 1368 C CA . TYR A 1 181 ? -10.458 27.690 39.242 1.00 11.57 182 TYR A CA 1
ATOM 1369 C C . TYR A 1 181 ? -9.375 26.754 39.770 1.00 11.20 182 TYR A C 1
ATOM 1370 O O . TYR A 1 181 ? -9.626 25.570 39.990 1.00 11.10 182 TYR A O 1
ATOM 1379 N N . GLY A 1 182 ? -8.173 27.290 39.964 1.00 11.72 183 GLY A N 1
ATOM 1380 C CA . GLY A 1 182 ? -7.072 26.480 40.459 1.00 10.90 183 GLY A CA 1
ATOM 1381 C C . GLY A 1 182 ? -7.384 25.788 41.773 1.00 10.94 183 GLY A C 1
ATOM 1382 O O . GLY A 1 182 ? -7.114 24.599 41.940 1.00 11.07 183 GLY A O 1
ATOM 1383 N N . LEU A 1 183 ? -7.954 26.527 42.715 1.00 11.06 184 LEU A N 1
ATOM 1384 C CA . LEU A 1 183 ? -8.287 25.945 44.006 1.00 11.54 184 LEU A CA 1
ATOM 1385 C C . LEU A 1 183 ? -9.349 24.865 43.852 1.00 11.66 184 LEU A C 1
ATOM 1386 O O . LEU A 1 183 ? -9.281 23.817 44.497 1.00 11.79 184 LEU A O 1
ATOM 1391 N N . ALA A 1 184 ? -10.324 25.112 42.984 1.00 10.90 185 ALA A N 1
ATOM 1392 C CA . ALA A 1 184 ? -11.389 24.148 42.768 1.00 11.51 185 ALA A CA 1
ATOM 1393 C C . ALA A 1 184 ? -10.892 22.841 42.159 1.00 11.53 185 ALA A C 1
ATOM 1394 O O . ALA A 1 184 ? -11.258 21.763 42.626 1.00 12.63 185 ALA A O 1
ATOM 1396 N N . MET A 1 185 ? -10.057 22.915 41.123 1.00 10.68 186 MET A N 1
ATOM 1397 C CA . MET A 1 185 ? -9.583 21.676 40.517 1.00 10.05 186 MET A CA 1
ATOM 1398 C C . MET A 1 185 ? -8.625 20.926 41.434 1.00 9.80 186 MET A C 1
ATOM 1399 O O . MET A 1 185 ? -8.659 19.698 41.496 1.00 10.44 186 MET A O 1
ATOM 1404 N N . LEU A 1 186 ? -7.778 21.649 42.158 1.00 10.38 187 LEU A N 1
ATOM 1405 C CA . LEU A 1 186 ? -6.854 20.978 43.065 1.00 9.63 187 LEU A CA 1
ATOM 1406 C C . LEU A 1 186 ? -7.622 20.282 44.184 1.00 11.14 187 LEU A C 1
ATOM 1407 O O . LEU A 1 186 ? -7.268 19.179 44.590 1.00 10.29 187 LEU A O 1
ATOM 1412 N N . LYS A 1 187 ? -8.681 20.917 44.673 1.00 11.65 188 LYS A N 1
ATOM 1413 C CA . LYS A 1 187 ? -9.478 20.317 45.740 1.00 12.62 188 LYS A CA 1
ATOM 1414 C C . LYS A 1 187 ? -10.150 19.030 45.262 1.00 12.79 188 LYS A C 1
ATOM 1415 O O . LYS A 1 187 ? -10.285 18.066 46.020 1.00 11.82 188 LYS A O 1
ATOM 1421 N N . ALA A 1 188 ? -10.557 19.012 43.996 1.00 11.51 189 ALA A N 1
ATOM 1422 C CA . ALA A 1 188 ? -11.228 17.849 43.424 1.00 12.44 189 ALA A CA 1
ATOM 1423 C C . ALA A 1 188 ? -10.363 16.595 43.453 1.00 12.98 189 ALA A C 1
ATOM 1424 O O . ALA A 1 188 ? -10.873 15.484 43.323 1.00 14.79 189 ALA A O 1
ATOM 1426 N N . GLY A 1 189 ? -9.056 16.767 43.623 1.00 12.62 190 GLY A N 1
ATOM 1427 C CA . GLY A 1 189 ? -8.177 15.613 43.661 1.00 12.60 190 GLY A CA 1
ATOM 1428 C C . GLY A 1 189 ? -7.753 15.185 45.055 1.00 12.74 190 GLY A C 1
ATOM 1429 O O . GLY A 1 189 ? -6.858 14.351 45.198 1.00 14.00 190 GLY A O 1
ATOM 1430 N N . THR A 1 190 ? -8.400 15.727 46.085 1.00 12.09 191 THR A N 1
ATOM 1431 C CA . THR A 1 190 ? -8.034 15.394 47.459 1.00 12.23 191 THR A CA 1
ATOM 1432 C C . THR A 1 190 ? -8.994 14.474 48.210 1.00 12.84 191 THR A C 1
ATOM 1433 O O . THR A 1 190 ? -8.832 14.267 49.410 1.00 13.21 191 THR A O 1
ATOM 1437 N N . ASN A 1 191 ? -9.984 13.916 47.521 1.00 13.78 192 ASN A N 1
ATOM 1438 C CA . ASN A 1 191 ? -10.939 13.027 48.181 1.00 15.66 192 ASN A CA 1
ATOM 1439 C C . ASN A 1 191 ? -10.381 11.611 48.249 1.00 16.06 192 ASN A C 1
ATOM 1440 O O . ASN A 1 191 ? -10.687 10.764 47.412 1.00 18.44 192 ASN A O 1
ATOM 1445 N N . LEU A 1 192 ? -9.562 11.360 49.262 1.00 14.56 193 LEU A N 1
ATOM 1446 C CA . LEU A 1 192 ? -8.934 10.056 49.431 1.00 14.40 193 LEU A CA 1
ATOM 1447 C C . LEU A 1 192 ? -9.742 9.071 50.265 1.00 14.68 193 LEU A C 1
ATOM 1448 O O . LEU A 1 192 ? -9.595 7.860 50.114 1.00 14.29 193 LEU A O 1
ATOM 1453 N N . ALA A 1 193 ? -10.592 9.588 51.145 1.00 16.31 194 ALA A N 1
ATOM 1454 C CA . ALA A 1 193 ? -11.402 8.733 52.004 1.00 16.96 194 ALA A CA 1
ATOM 1455 C C . ALA A 1 193 ? -12.264 7.746 51.225 1.00 18.07 194 ALA A C 1
ATOM 1456 O O . ALA A 1 193 ? -12.519 6.636 51.692 1.00 19.76 194 ALA A O 1
ATOM 1458 N N . SER A 1 194 ? -12.705 8.147 50.036 1.00 18.56 195 SER A N 1
ATOM 1459 C CA . SER A 1 194 ? -13.551 7.296 49.206 1.00 19.81 195 SER A CA 1
ATOM 1460 C C . SER A 1 194 ? -12.784 6.286 48.355 1.00 19.55 195 SER A C 1
ATOM 1461 O O . SER A 1 194 ? -13.389 5.463 47.666 1.00 21.43 195 SER A O 1
ATOM 1464 N N . LYS A 1 195 ? -11.458 6.350 48.397 1.00 16.16 196 LYS A N 1
ATOM 1465 C CA . LYS A 1 195 ? -10.628 5.433 47.622 1.00 15.14 196 LYS A CA 1
ATOM 1466 C C . LYS A 1 195 ? -10.173 4.268 48.490 1.00 13.45 196 LYS A C 1
ATOM 1467 O O . LYS A 1 195 ? -9.902 4.445 49.675 1.00 14.23 196 LYS A O 1
ATOM 1473 N N . SER A 1 196 ? -10.094 3.077 47.905 1.00 12.57 197 SER A N 1
ATOM 1474 C CA . SER A 1 196 ? -9.618 1.922 48.655 1.00 12.64 197 SER A CA 1
ATOM 1475 C C . SER A 1 196 ? -8.107 2.102 48.773 1.00 12.70 197 SER A C 1
ATOM 1476 O O . SER A 1 196 ? -7.511 2.899 48.042 1.00 12.53 197 SER A O 1
ATOM 1479 N N . ALA A 1 197 ? -7.488 1.366 49.688 1.00 12.14 198 ALA A N 1
ATOM 1480 C CA . ALA A 1 197 ? -6.046 1.461 49.878 1.00 10.31 198 ALA A CA 1
ATOM 1481 C C . ALA A 1 197 ? -5.301 1.068 48.609 1.00 10.50 198 ALA A C 1
ATOM 1482 O O . ALA A 1 197 ? -4.314 1.706 48.238 1.00 9.63 198 ALA A O 1
ATOM 1484 N N . GLU A 1 198 ? -5.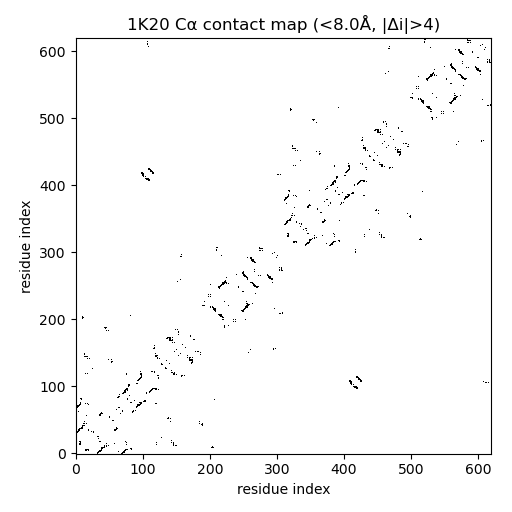775 0.020 47.942 1.00 10.44 199 GLU A N 1
ATOM 1485 C CA . GLU A 1 198 ? -5.131 -0.438 46.719 1.00 10.73 199 GLU A CA 1
ATOM 1486 C C . GLU A 1 198 ? -5.256 0.593 45.607 1.00 10.71 199 GLU A C 1
ATOM 1487 O O . GLU A 1 198 ? -4.348 0.747 44.792 1.00 12.01 199 GLU A O 1
ATOM 1493 N N . GLU A 1 199 ? -6.374 1.311 45.575 1.00 10.33 200 GLU A N 1
ATOM 1494 C CA . GLU A 1 199 ? -6.557 2.343 44.559 1.00 10.65 200 GLU A CA 1
ATOM 1495 C C . GLU A 1 199 ? -5.667 3.538 44.883 1.00 9.83 200 GLU A C 1
ATOM 1496 O O . GLU A 1 199 ? -4.964 4.060 44.021 1.00 11.13 200 GLU A O 1
ATOM 1502 N N . LEU A 1 200 ? -5.705 3.954 46.145 1.00 9.28 201 LEU A N 1
ATOM 1503 C CA . LEU A 1 200 ? -4.951 5.106 46.621 1.00 10.35 201 LEU A CA 1
ATOM 1504 C C . LEU A 1 200 ? -3.468 5.118 46.253 1.00 9.33 201 LEU A C 1
ATOM 1505 O O . LEU A 1 200 ? -2.952 6.133 45.770 1.00 8.66 201 LEU A O 1
ATOM 1510 N N . ILE A 1 201 ? -2.784 3.996 46.460 1.00 9.06 202 ILE A N 1
ATOM 1511 C CA . ILE A 1 201 ? -1.356 3.935 46.172 1.00 8.67 202 ILE A CA 1
ATOM 1512 C C . ILE A 1 201 ? -1.008 3.823 44.693 1.00 9.09 202 ILE A C 1
ATOM 1513 O O . ILE A 1 201 ? 0.171 3.784 44.336 1.00 9.11 202 ILE A O 1
ATOM 1518 N N . ASP A 1 202 ? -2.022 3.778 43.832 1.00 8.49 203 ASP A N 1
ATOM 1519 C CA . ASP A 1 202 ? -1.770 3.681 42.400 1.00 9.20 203 ASP A CA 1
ATOM 1520 C C . ASP A 1 202 ? -2.478 4.766 41.583 1.00 8.87 203 ASP A C 1
ATOM 1521 O O . ASP A 1 202 ? -2.594 4.655 40.364 1.00 10.08 203 ASP A O 1
ATOM 1526 N N . ILE A 1 203 ? -2.945 5.819 42.248 1.00 9.07 204 ILE A N 1
ATOM 1527 C CA . ILE A 1 203 ? -3.612 6.908 41.532 1.00 9.72 204 ILE A CA 1
ATOM 1528 C C . ILE A 1 203 ? -2.596 7.669 40.687 1.00 8.62 204 ILE A C 1
ATOM 1529 O O . ILE A 1 203 ? -2.819 7.928 39.501 1.00 10.16 204 ILE A O 1
ATOM 1534 N N . ASP A 1 204 ? -1.478 8.020 41.315 1.00 9.22 205 ASP A N 1
ATOM 1535 C CA . ASP A 1 204 ? -0.415 8.778 40.665 1.00 9.26 205 ASP A CA 1
ATOM 1536 C C . ASP A 1 204 ? 0.879 8.121 41.113 1.00 9.95 205 ASP A C 1
ATOM 1537 O O . ASP A 1 204 ? 1.448 8.486 42.140 1.00 11.69 205 ASP A O 1
ATOM 1542 N N . ALA A 1 205 ? 1.341 7.149 40.340 1.00 9.13 206 ALA A N 1
ATOM 1543 C CA . ALA A 1 205 ? 2.541 6.414 40.709 1.00 9.11 206 ALA A CA 1
ATOM 1544 C C . ALA A 1 205 ? 3.354 6.038 39.489 1.00 8.90 206 ALA A C 1
ATOM 1545 O O . ALA A 1 205 ? 2.805 5.616 38.469 1.00 9.62 206 ALA A O 1
ATOM 1547 N N . LYS A 1 206 ? 4.670 6.180 39.613 1.00 8.81 207 LYS A N 1
ATOM 1548 C CA . LYS A 1 206 ? 5.593 5.883 38.526 1.00 8.82 207 LYS A CA 1
ATOM 1549 C C . LYS A 1 206 ? 6.739 5.011 39.008 1.00 8.83 207 LYS A C 1
ATOM 1550 O O . LYS A 1 206 ? 7.162 5.108 40.157 1.00 8.86 207 LYS A O 1
ATOM 1556 N N . THR A 1 207 ? 7.255 4.176 38.112 1.00 8.54 208 THR A N 1
ATOM 1557 C CA . THR A 1 207 ? 8.382 3.321 38.441 1.00 9.22 208 THR A CA 1
ATOM 1558 C C . THR A 1 207 ? 9.661 3.957 37.920 1.00 9.97 208 THR A C 1
ATOM 1559 O O . THR A 1 207 ? 9.680 4.535 36.831 1.00 10.41 208 THR A O 1
ATOM 1563 N N . PHE A 1 208 ? 10.713 3.869 38.725 1.00 10.04 209 PHE A N 1
ATOM 1564 C CA . PHE A 1 208 ? 12.023 4.383 38.359 1.00 9.43 209 PHE A CA 1
ATOM 1565 C C . PHE A 1 208 ? 12.984 3.224 38.545 1.00 11.36 209 PHE A C 1
ATOM 1566 O O . PHE A 1 208 ? 12.896 2.494 39.529 1.00 13.83 209 PHE A O 1
ATOM 1574 N N . GLU A 1 209 ? 13.881 3.027 37.587 1.00 12.38 210 GLU A N 1
ATOM 1575 C CA . GLU A 1 209 ? 14.846 1.941 37.695 1.00 14.57 210 GLU A CA 1
ATOM 1576 C C . GLU A 1 209 ? 16.160 2.529 38.177 1.00 15.47 210 GLU A C 1
ATOM 1577 O O . GLU A 1 209 ? 16.893 3.159 37.408 1.00 18.20 210 GLU A O 1
ATOM 1583 N N . LEU A 1 210 ? 16.453 2.321 39.455 1.00 15.41 211 LEU A N 1
ATOM 1584 C CA . LEU A 1 210 ? 17.659 2.858 40.063 1.00 16.61 211 LEU A CA 1
ATOM 1585 C C . LEU A 1 210 ? 18.699 1.774 40.303 1.00 18.71 211 LEU A C 1
ATOM 1586 O O . LEU A 1 210 ? 18.557 0.952 41.208 1.00 18.95 211 LEU A O 1
ATOM 1591 N N . ASN A 1 211 ? 19.743 1.786 39.481 1.00 21.10 212 ASN A N 1
ATOM 1592 C CA . ASN A 1 211 ? 20.822 0.815 39.584 1.00 23.08 212 ASN A CA 1
ATOM 1593 C C . ASN A 1 211 ? 20.268 -0.609 39.564 1.00 22.33 212 ASN A C 1
ATOM 1594 O O . ASN A 1 211 ? 20.635 -1.440 40.395 1.00 22.57 212 ASN A O 1
ATOM 1599 N N . GLY A 1 212 ? 19.375 -0.875 38.614 1.00 20.39 213 GLY A N 1
ATOM 1600 C CA . GLY A 1 212 ? 18.788 -2.196 38.479 1.00 20.58 213 GLY A CA 1
ATOM 1601 C C . GLY A 1 212 ? 17.613 -2.494 39.393 1.00 19.36 213 GLY A C 1
ATOM 1602 O O . GLY A 1 212 ? 17.005 -3.558 39.294 1.00 21.97 213 GLY A O 1
ATOM 1603 N N . ASN A 1 213 ? 17.288 -1.559 40.280 1.00 17.07 214 ASN A N 1
ATOM 1604 C CA . ASN A 1 213 ? 16.181 -1.745 41.214 1.00 16.13 214 ASN A CA 1
ATOM 1605 C C . ASN A 1 213 ? 14.942 -0.985 40.771 1.00 14.92 214 ASN A C 1
ATOM 1606 O O . ASN A 1 213 ? 15.016 0.209 40.490 1.00 15.16 214 ASN A O 1
ATOM 1611 N N . ASN A 1 214 ? 13.804 -1.672 40.710 1.00 13.84 215 ASN A N 1
ATOM 1612 C CA . ASN A 1 214 ? 12.562 -1.014 40.324 1.00 12.26 215 ASN A CA 1
ATOM 1613 C C . ASN A 1 214 ? 11.912 -0.421 41.567 1.00 11.38 215 ASN A C 1
ATOM 1614 O O . ASN A 1 214 ? 11.383 -1.138 42.423 1.00 11.88 215 ASN A O 1
ATOM 1619 N N . VAL A 1 215 ? 11.977 0.902 41.657 1.00 9.22 216 VAL A N 1
ATOM 1620 C CA . VAL A 1 215 ? 11.429 1.638 42.782 1.00 9.34 216 VAL A CA 1
ATOM 1621 C C . VAL A 1 215 ? 10.151 2.342 42.356 1.00 8.58 216 VAL A C 1
ATOM 1622 O O . VAL A 1 215 ? 10.140 3.122 41.406 1.00 10.24 216 VAL A O 1
ATOM 1626 N N . ARG A 1 216 ? 9.068 2.051 43.065 1.00 7.60 217 ARG A N 1
ATOM 1627 C CA . ARG A 1 216 ? 7.778 2.654 42.763 1.00 7.20 217 ARG A CA 1
ATOM 1628 C C . ARG A 1 216 ? 7.599 3.891 43.629 1.00 8.00 217 ARG A C 1
ATOM 1629 O O . ARG A 1 216 ? 7.721 3.816 44.847 1.00 9.27 217 ARG A O 1
ATOM 1637 N N . VAL A 1 217 ? 7.336 5.033 43.004 1.00 7.29 218 VAL A N 1
ATOM 1638 C CA . VAL A 1 217 ? 7.126 6.260 43.765 1.00 8.01 218 VAL A CA 1
ATOM 1639 C C . VAL A 1 217 ? 5.731 6.795 43.473 1.00 7.84 218 VAL A C 1
ATOM 1640 O O . VAL A 1 217 ? 5.441 7.250 42.362 1.00 8.40 218 VAL A O 1
ATOM 1644 N N . ALA A 1 218 ? 4.866 6.709 44.476 1.00 7.86 219 ALA A N 1
ATOM 1645 C CA . ALA A 1 218 ? 3.489 7.165 44.349 1.00 8.00 219 ALA A CA 1
ATOM 1646 C C . ALA A 1 218 ? 3.283 8.447 45.134 1.00 8.45 219 ALA A C 1
ATOM 1647 O O . ALA A 1 218 ? 4.041 8.758 46.052 1.00 8.82 219 ALA A O 1
ATOM 1649 N N . GLN A 1 219 ? 2.249 9.190 44.762 1.00 8.74 220 GLN A N 1
ATOM 1650 C CA . GLN A 1 219 ? 1.938 10.436 45.439 1.00 8.37 220 GLN A CA 1
ATOM 1651 C C . GLN A 1 219 ? 0.436 10.649 45.465 1.00 9.13 220 GLN A C 1
ATOM 1652 O O . GLN A 1 219 ? -0.271 10.291 44.520 1.00 9.56 220 GLN A O 1
ATOM 1658 N N . VAL A 1 220 ? -0.052 11.199 46.570 1.00 8.99 221 VAL A N 1
ATOM 1659 C CA . VAL A 1 220 ? -1.467 11.521 46.695 1.00 9.10 221 VAL A CA 1
ATOM 1660 C C . VAL A 1 220 ? -1.568 12.917 47.294 1.00 9.57 221 VAL A C 1
ATOM 1661 O O . VAL A 1 220 ? -0.769 13.291 48.158 1.00 10.13 221 VAL A O 1
ATOM 1665 N N . ASN A 1 221 ? -2.528 13.693 46.800 1.00 9.88 222 ASN A N 1
ATOM 1666 C CA . ASN A 1 221 ? -2.762 15.049 47.288 1.00 9.18 222 ASN A CA 1
ATOM 1667 C C . ASN A 1 221 ? -3.803 14.978 48.396 1.00 9.22 222 ASN A C 1
ATOM 1668 O O . ASN A 1 221 ? -4.852 14.352 48.234 1.00 10.53 222 ASN A O 1
ATOM 1673 N N . THR A 1 222 ? -3.519 15.634 49.513 1.00 9.33 223 THR A N 1
ATOM 1674 C CA . THR A 1 222 ? -4.446 15.627 50.636 1.00 10.39 223 THR A CA 1
ATOM 1675 C C . THR A 1 222 ? -4.472 16.977 51.337 1.00 11.55 223 THR A C 1
ATOM 1676 O O . THR A 1 222 ? -3.618 17.835 51.101 1.00 11.14 223 THR A O 1
ATOM 1680 N N . VAL A 1 223 ? -5.470 17.160 52.193 1.00 12.03 224 VAL A N 1
ATOM 1681 C CA . VAL A 1 223 ? -5.580 18.380 52.978 1.00 13.48 224 VAL A CA 1
ATOM 1682 C C . VAL A 1 223 ? -5.363 18.012 54.448 1.00 13.10 224 VAL A C 1
ATOM 1683 O O . VAL A 1 223 ? -5.416 18.872 55.322 1.00 15.03 224 VAL A O 1
ATOM 1687 N N . ASP A 1 224 ? -5.106 16.730 54.713 1.00 13.08 225 ASP A N 1
ATOM 1688 C CA . ASP A 1 224 ? -4.886 16.260 56.082 1.00 13.62 225 ASP A CA 1
ATOM 1689 C C . ASP A 1 224 ? -4.090 14.949 56.111 1.00 12.19 225 ASP A C 1
ATOM 1690 O O . ASP A 1 224 ? -4.651 13.861 55.962 1.00 12.12 225 ASP A O 1
ATOM 1695 N N . ILE A 1 225 ? -2.780 15.070 56.310 1.00 11.80 226 ILE A N 1
ATOM 1696 C CA . ILE A 1 225 ? -1.882 13.918 56.361 1.00 12.00 226 ILE A CA 1
ATOM 1697 C C . ILE A 1 225 ? -2.249 12.931 57.470 1.00 12.05 226 ILE A C 1
ATOM 1698 O O . ILE A 1 225 ? -2.254 11.718 57.251 1.00 11.71 226 ILE A O 1
ATOM 1703 N N . ALA A 1 226 ? -2.558 13.448 58.654 1.00 12.27 227 ALA A N 1
ATOM 1704 C CA . ALA A 1 226 ? -2.911 12.595 59.785 1.00 12.74 227 ALA A CA 1
ATOM 1705 C C . ALA A 1 226 ? -4.117 11.717 59.476 1.00 12.87 227 ALA A C 1
ATOM 1706 O O . ALA A 1 226 ? -4.179 10.562 59.896 1.00 12.29 227 ALA A O 1
ATOM 1708 N N . GLU A 1 227 ? -5.082 12.265 58.746 1.00 12.93 228 GLU A N 1
ATOM 1709 C CA . GLU A 1 227 ? -6.276 11.510 58.401 1.00 13.68 228 GLU A CA 1
ATOM 1710 C C . GLU A 1 227 ? -5.910 10.311 57.534 1.00 12.12 228 GLU A C 1
ATOM 1711 O O . GLU A 1 227 ? -6.417 9.206 57.734 1.00 11.83 228 GLU A O 1
ATOM 1717 N N . VAL A 1 228 ? -5.017 10.526 56.575 1.00 11.94 229 VAL A N 1
ATOM 1718 C CA . VAL A 1 228 ? -4.590 9.445 55.699 1.00 11.44 229 VAL A CA 1
ATOM 1719 C C . VAL A 1 228 ? -3.839 8.388 56.509 1.00 12.27 229 VAL A C 1
ATOM 1720 O O . VAL A 1 228 ? -4.040 7.188 56.314 1.00 12.17 229 VAL A O 1
ATOM 1724 N N . LEU A 1 229 ? -2.989 8.840 57.429 1.00 11.86 230 LEU A N 1
ATOM 1725 C CA . LEU A 1 229 ? -2.212 7.923 58.257 1.00 11.89 230 LEU A CA 1
ATOM 1726 C C . LEU A 1 229 ? -3.063 7.052 59.175 1.00 12.35 230 LEU A C 1
ATOM 1727 O O . LEU A 1 229 ? -2.590 6.029 59.671 1.00 10.92 230 LEU A O 1
ATOM 1732 N N . GLU A 1 230 ? -4.314 7.441 59.410 1.00 11.16 231 GLU A N 1
ATOM 1733 C CA . GLU A 1 230 ? -5.179 6.616 60.247 1.00 11.16 231 GLU A CA 1
ATOM 1734 C C . GLU A 1 230 ? -5.384 5.274 59.554 1.00 11.63 231 GLU A C 1
ATOM 1735 O O . GLU A 1 230 ? -5.684 4.270 60.200 1.00 11.96 231 GLU A O 1
ATOM 1741 N N . ARG A 1 231 ? -5.217 5.264 58.234 1.00 11.05 232 ARG A N 1
ATOM 1742 C CA . ARG A 1 231 ? -5.394 4.053 57.436 1.00 10.54 232 ARG A CA 1
ATOM 1743 C C . ARG A 1 231 ? -4.057 3.397 57.102 1.00 9.92 232 ARG A C 1
ATOM 1744 O O . ARG A 1 231 ? -3.978 2.602 56.168 1.00 10.17 232 ARG A O 1
ATOM 1752 N N . GLN A 1 232 ? -3.014 3.708 57.866 1.00 9.79 233 GLN A N 1
ATOM 1753 C CA . GLN A 1 232 ? -1.700 3.146 57.574 1.00 8.84 233 GLN A CA 1
ATOM 1754 C C . GLN A 1 232 ? -1.655 1.627 57.442 1.00 8.25 233 GLN A C 1
ATOM 1755 O O . GLN A 1 232 ? -0.967 1.106 56.565 1.00 9.19 233 GLN A O 1
ATOM 1761 N N . ALA A 1 233 ? -2.378 0.910 58.297 1.00 8.96 234 ALA A N 1
ATOM 1762 C CA . ALA A 1 233 ? -2.362 -0.547 58.225 1.00 8.97 234 ALA A CA 1
ATOM 1763 C C . ALA A 1 233 ? -2.813 -1.063 56.860 1.00 9.86 234 ALA A C 1
ATOM 1764 O O . ALA A 1 233 ? -2.119 -1.870 56.241 1.00 10.95 234 ALA A O 1
ATOM 1766 N N . GLU A 1 234 ? -3.964 -0.604 56.378 1.00 10.68 235 GLU A N 1
ATOM 1767 C CA . GLU A 1 234 ? -4.433 -1.080 55.081 1.00 11.32 235 GLU A CA 1
ATOM 1768 C C . GLU A 1 234 ? -3.596 -0.538 53.925 1.00 10.19 235 GLU A C 1
ATOM 1769 O O . GLU A 1 234 ? -3.441 -1.206 52.902 1.00 10.28 235 GLU A O 1
ATOM 1775 N N . ILE A 1 235 ? -3.047 0.662 54.085 1.00 9.24 236 ILE A N 1
ATOM 1776 C CA . ILE A 1 235 ? -2.207 1.227 53.039 1.00 9.20 236 ILE A CA 1
ATOM 1777 C C . ILE A 1 235 ? -0.922 0.400 52.932 1.00 9.92 236 ILE A C 1
ATOM 1778 O O . ILE A 1 235 ? -0.483 0.076 51.828 1.00 9.38 236 ILE A O 1
ATOM 1783 N N . GLU A 1 236 ? -0.328 0.038 54.068 1.00 9.84 237 GLU A N 1
ATOM 1784 C CA . GLU A 1 236 ? 0.883 -0.779 54.025 1.00 9.77 237 GLU A CA 1
ATOM 1785 C C . GLU A 1 236 ? 0.590 -2.146 53.424 1.00 9.25 237 GLU A C 1
ATOM 1786 O O . GLU A 1 236 ? 1.421 -2.703 52.708 1.00 9.96 237 GLU A O 1
ATOM 1792 N N . ALA A 1 237 ? -0.590 -2.690 53.712 1.00 9.32 238 ALA A N 1
ATOM 1793 C CA . ALA A 1 237 ? -0.961 -3.993 53.167 1.00 9.33 238 ALA A CA 1
ATOM 1794 C C . ALA A 1 237 ? -1.003 -3.903 51.645 1.00 9.64 238 ALA A C 1
ATOM 1795 O O . ALA A 1 237 ? -0.539 -4.801 50.944 1.00 10.30 238 ALA A O 1
ATOM 1797 N N . ALA A 1 238 ? -1.559 -2.805 51.142 1.00 8.42 239 ALA A N 1
ATOM 1798 C CA . ALA A 1 238 ? -1.652 -2.580 49.704 1.00 8.23 239 ALA A CA 1
ATOM 1799 C C . ALA A 1 238 ? -0.252 -2.422 49.103 1.00 8.05 239 ALA A C 1
ATOM 1800 O O . ALA A 1 238 ? 0.027 -2.925 48.014 1.00 8.76 239 ALA A O 1
ATOM 1802 N N . ILE A 1 239 ? 0.625 -1.727 49.818 1.00 8.26 240 ILE A N 1
ATOM 1803 C CA . ILE A 1 239 ? 1.987 -1.526 49.347 1.00 8.12 240 ILE A CA 1
ATOM 1804 C C . ILE A 1 239 ? 2.741 -2.852 49.281 1.00 7.97 240 ILE A C 1
ATOM 1805 O O . ILE A 1 239 ? 3.443 -3.120 48.306 1.00 9.10 240 ILE A O 1
ATOM 1810 N N . GLU A 1 240 ? 2.599 -3.681 50.310 1.00 9.57 241 GLU A N 1
ATOM 1811 C CA . GLU A 1 240 ? 3.274 -4.974 50.316 1.00 10.08 241 GLU A CA 1
ATOM 1812 C C . GLU A 1 240 ? 2.773 -5.836 49.163 1.00 9.04 241 GLU A C 1
ATOM 1813 O O . GLU A 1 240 ? 3.544 -6.569 48.539 1.00 9.41 241 GLU A O 1
ATOM 1819 N N . LYS A 1 241 ? 1.478 -5.750 48.878 1.00 8.63 242 LYS A N 1
ATOM 1820 C CA . LYS A 1 241 ? 0.901 -6.506 47.777 1.00 9.36 242 LYS A CA 1
ATOM 1821 C C . LYS A 1 241 ? 1.474 -5.999 46.453 1.00 8.28 242 LYS A C 1
ATOM 1822 O O . LYS A 1 241 ? 1.816 -6.787 45.572 1.00 10.26 242 LYS A O 1
ATOM 1828 N N . ALA A 1 242 ? 1.583 -4.680 46.317 1.00 8.27 243 ALA A N 1
ATOM 1829 C CA . ALA A 1 242 ? 2.121 -4.086 45.097 1.00 9.05 243 ALA A CA 1
ATOM 1830 C C . ALA A 1 242 ? 3.579 -4.497 44.890 1.00 8.03 243 ALA A C 1
ATOM 1831 O O . ALA A 1 242 ? 4.000 -4.783 43.767 1.00 8.97 243 ALA A O 1
ATOM 1833 N N . ILE A 1 243 ? 4.350 -4.517 45.971 1.00 8.73 244 ILE A N 1
ATOM 1834 C CA . ILE A 1 243 ? 5.746 -4.916 45.891 1.00 8.81 244 ILE A CA 1
ATOM 1835 C C . ILE A 1 243 ? 5.845 -6.362 45.408 1.00 9.65 244 ILE A C 1
ATOM 1836 O O . ILE A 1 243 ? 6.638 -6.672 44.523 1.00 9.89 244 ILE A O 1
ATOM 1841 N N . ALA A 1 244 ? 5.024 -7.238 45.979 1.00 8.82 245 ALA A N 1
ATOM 1842 C CA . ALA A 1 244 ? 5.037 -8.645 45.597 1.00 8.91 245 ALA A CA 1
ATOM 1843 C C . ALA A 1 244 ? 4.561 -8.875 44.163 1.00 9.92 245 ALA A C 1
ATOM 1844 O O . ALA A 1 244 ? 5.182 -9.629 43.406 1.00 11.29 245 ALA A O 1
ATOM 1846 N N . ASP A 1 245 ? 3.457 -8.228 43.798 1.00 9.39 246 ASP A N 1
ATOM 1847 C CA . ASP A 1 245 ? 2.867 -8.378 42.470 1.00 9.36 246 ASP A CA 1
ATOM 1848 C C . ASP A 1 245 ? 3.730 -7.851 41.328 1.00 9.98 246 ASP A C 1
ATOM 1849 O O . ASP A 1 245 ? 3.679 -8.378 40.217 1.00 11.70 246 ASP A O 1
ATOM 1854 N N . ASN A 1 246 ? 4.517 -6.816 41.604 1.00 9.82 247 ASN A N 1
ATOM 1855 C CA . ASN A 1 246 ? 5.329 -6.181 40.571 1.00 11.11 247 ASN A CA 1
ATOM 1856 C C . ASN A 1 246 ? 6.838 -6.347 40.667 1.00 12.47 247 ASN A C 1
ATOM 1857 O O . ASN A 1 246 ? 7.569 -5.897 39.779 1.00 13.73 247 ASN A O 1
ATOM 1862 N N . GLY A 1 247 ? 7.308 -6.982 41.732 1.00 11.98 248 GLY A N 1
ATOM 1863 C CA . GLY A 1 247 ? 8.737 -7.180 41.896 1.00 11.69 248 GLY A CA 1
ATOM 1864 C C . GLY A 1 247 ? 9.516 -5.910 42.191 1.00 12.85 248 GLY A C 1
ATOM 1865 O O . GLY A 1 247 ? 10.685 -5.795 41.818 1.00 14.73 248 GLY A O 1
ATOM 1866 N N . TYR A 1 248 ? 8.876 -4.949 42.848 1.00 11.81 249 TYR A N 1
ATOM 1867 C CA . TYR A 1 248 ? 9.550 -3.703 43.204 1.00 11.34 249 TYR A CA 1
ATOM 1868 C C . TYR A 1 248 ? 10.554 -3.993 44.314 1.00 11.68 249 TYR A C 1
ATOM 1869 O O . TYR A 1 248 ? 10.327 -4.863 45.158 1.00 12.58 249 TYR A O 1
ATOM 1878 N N . SER A 1 249 ? 11.661 -3.262 44.325 1.00 11.28 250 SER A N 1
ATOM 1879 C CA . SER A 1 249 ? 12.647 -3.435 45.381 1.00 12.45 250 SER A CA 1
ATOM 1880 C C . SER A 1 249 ? 12.203 -2.566 46.552 1.00 11.86 250 SER A C 1
ATOM 1881 O O . SER A 1 249 ? 12.416 -2.909 47.718 1.00 12.31 250 SER A O 1
ATOM 1884 N N . ASP A 1 250 ? 11.563 -1.446 46.222 1.00 11.20 251 ASP A N 1
ATOM 1885 C CA . ASP A 1 250 ? 11.106 -0.478 47.213 1.00 10.42 251 ASP A CA 1
ATOM 1886 C C . ASP A 1 250 ? 9.869 0.266 46.729 1.00 8.96 251 ASP A C 1
ATOM 1887 O O . ASP A 1 250 ? 9.657 0.415 45.523 1.00 9.78 251 ASP A O 1
ATOM 1892 N N . PHE A 1 251 ? 9.069 0.741 47.681 1.00 8.95 252 PHE A N 1
ATOM 1893 C CA . PHE A 1 251 ? 7.869 1.508 47.380 1.00 8.22 252 PHE A CA 1
ATOM 1894 C C . PHE A 1 251 ? 7.893 2.747 48.267 1.00 8.46 252 PHE A C 1
ATOM 1895 O O . PHE A 1 251 ? 8.005 2.648 49.492 1.00 9.89 252 PHE A O 1
ATOM 1903 N N . VAL A 1 252 ? 7.809 3.912 47.636 1.00 8.88 253 VAL A N 1
ATOM 1904 C CA . VAL A 1 252 ? 7.812 5.181 48.345 1.00 8.93 253 VAL A CA 1
ATOM 1905 C C . VAL A 1 252 ? 6.510 5.921 48.063 1.00 9.21 253 VAL A C 1
ATOM 1906 O O . VAL A 1 252 ? 6.194 6.212 46.911 1.00 9.08 253 VAL A O 1
ATOM 1910 N N . LEU A 1 253 ? 5.756 6.212 49.117 1.00 9.58 254 LEU A N 1
ATOM 1911 C CA . LEU A 1 253 ? 4.501 6.938 48.977 1.00 8.95 254 LEU A CA 1
ATOM 1912 C C . LEU A 1 253 ? 4.634 8.327 49.572 1.00 9.37 254 LEU A C 1
ATOM 1913 O O . LEU A 1 253 ? 5.007 8.482 50.737 1.00 9.56 254 LEU A O 1
ATOM 1918 N N . MET A 1 254 ? 4.336 9.333 48.759 1.00 8.19 255 MET A N 1
ATOM 1919 C CA . MET A 1 254 ? 4.375 10.716 49.202 1.00 9.27 255 MET A CA 1
ATOM 1920 C C . MET A 1 254 ? 2.938 11.095 49.541 1.00 8.32 255 MET A C 1
ATOM 1921 O O . MET A 1 254 ? 2.069 11.053 48.667 1.00 8.67 255 MET A O 1
ATOM 1926 N N . ILE A 1 255 ? 2.680 11.425 50.803 1.00 9.16 256 ILE A N 1
ATOM 1927 C CA . ILE A 1 255 ? 1.345 11.856 51.213 1.00 9.19 256 ILE A CA 1
ATOM 1928 C C . ILE A 1 255 ? 1.533 13.365 51.310 1.00 9.34 256 ILE A C 1
ATOM 1929 O O . ILE A 1 255 ? 2.058 13.881 52.300 1.00 9.81 256 ILE A O 1
ATOM 1934 N N . THR A 1 256 ? 1.107 14.063 50.263 1.00 9.47 257 THR A N 1
ATOM 1935 C CA . THR A 1 256 ? 1.318 15.497 50.161 1.00 9.64 257 THR A CA 1
ATOM 1936 C C . THR A 1 256 ? 0.187 16.435 50.566 1.00 10.14 257 THR A C 1
ATOM 1937 O O . THR A 1 256 ? -0.890 16.434 49.970 1.00 10.47 257 THR A O 1
ATOM 1941 N N . ASP A 1 257 ? 0.463 17.238 51.590 1.00 10.11 258 ASP A N 1
ATOM 1942 C CA . ASP A 1 257 ? -0.474 18.241 52.088 1.00 10.54 258 ASP A CA 1
ATOM 1943 C C . ASP A 1 257 ? -0.287 19.412 51.121 1.00 10.84 258 ASP A C 1
ATOM 1944 O O . ASP A 1 257 ? 0.684 20.160 51.224 1.00 10.60 258 ASP A O 1
ATOM 1949 N N . ILE A 1 258 ? -1.207 19.553 50.168 1.00 10.89 259 ILE A N 1
ATOM 1950 C CA . ILE A 1 258 ? -1.084 20.611 49.168 1.00 10.86 259 ILE A CA 1
ATOM 1951 C C . ILE A 1 258 ? -1.411 22.009 49.668 1.00 11.70 259 ILE A C 1
ATOM 1952 O O . ILE A 1 258 ? -1.185 22.990 48.964 1.00 12.78 259 ILE A O 1
ATOM 1957 N N . ILE A 1 259 ? -1.943 22.107 50.878 1.00 12.63 260 ILE A N 1
ATOM 1958 C CA . ILE A 1 259 ? -2.250 23.418 51.433 1.00 14.24 260 ILE A CA 1
ATOM 1959 C C . ILE A 1 259 ? -0.992 23.993 52.078 1.00 14.25 260 ILE A C 1
ATOM 1960 O O . ILE A 1 259 ? -0.641 25.153 51.860 1.00 15.19 260 ILE A O 1
ATOM 1965 N N . ASN A 1 260 ? -0.300 23.165 52.854 1.00 13.40 261 ASN A N 1
ATOM 1966 C CA . ASN A 1 260 ? 0.905 23.597 53.555 1.00 13.07 261 ASN A CA 1
ATOM 1967 C C . ASN A 1 260 ? 2.224 23.238 52.880 1.00 12.37 261 ASN A C 1
ATOM 1968 O O . ASN A 1 260 ? 3.295 23.580 53.383 1.00 13.53 261 ASN A O 1
ATOM 1973 N N . SER A 1 261 ? 2.145 22.552 51.745 1.00 11.35 262 SER A N 1
ATOM 1974 C CA . SER A 1 261 ? 3.334 22.154 50.995 1.00 11.78 262 SER A CA 1
ATOM 1975 C C . SER A 1 261 ? 4.337 21.313 51.780 1.00 11.65 262 SER A C 1
ATOM 1976 O O . SER A 1 261 ? 5.518 21.651 51.865 1.00 11.58 262 SER A O 1
ATOM 1979 N N . ASN A 1 262 ? 3.853 20.214 52.350 1.00 10.61 263 ASN A N 1
ATOM 1980 C CA . ASN A 1 262 ? 4.692 19.282 53.094 1.00 10.95 263 ASN A CA 1
ATOM 1981 C C . ASN A 1 262 ? 4.248 17.892 52.678 1.00 10.45 263 ASN A C 1
ATOM 1982 O O . ASN A 1 262 ? 3.134 17.717 52.186 1.00 11.03 263 ASN A O 1
ATOM 1987 N N . SER A 1 263 ? 5.115 16.907 52.878 1.00 10.19 264 SER A N 1
ATOM 1988 C CA . SER A 1 263 ? 4.782 15.530 52.548 1.00 9.96 264 SER A CA 1
ATOM 1989 C C . SER A 1 263 ? 5.258 14.587 53.625 1.00 10.56 264 SER A C 1
ATOM 1990 O O . SER A 1 263 ? 6.307 14.795 54.232 1.00 11.13 264 SER A O 1
ATOM 1993 N N . GLU A 1 264 ? 4.464 13.557 53.872 1.00 10.77 265 GLU A N 1
ATOM 1994 C CA . GLU A 1 264 ? 4.870 12.525 54.799 1.00 10.99 265 GLU A CA 1
ATOM 1995 C C . GLU A 1 264 ? 5.374 11.470 53.825 1.00 10.34 265 GLU A C 1
ATOM 1996 O O . GLU A 1 264 ? 4.764 11.251 52.774 1.00 12.28 265 GLU A O 1
ATOM 2002 N N . ILE A 1 265 ? 6.504 10.852 54.140 1.00 10.27 266 ILE A N 1
ATOM 2003 C CA . ILE A 1 265 ? 7.038 9.815 53.278 1.00 10.48 266 ILE A CA 1
ATOM 2004 C C . ILE A 1 265 ? 6.823 8.480 53.971 1.00 10.84 266 ILE A C 1
ATOM 2005 O O . ILE A 1 265 ? 7.272 8.284 55.100 1.00 10.69 266 ILE A O 1
ATOM 2010 N N . LEU A 1 266 ? 6.104 7.583 53.304 1.00 8.98 267 LEU A N 1
ATOM 2011 C CA . LEU A 1 266 ? 5.854 6.239 53.824 1.00 9.82 267 LEU A CA 1
ATOM 2012 C C . LEU A 1 266 ? 6.603 5.330 52.859 1.00 10.65 267 LEU A C 1
ATOM 2013 O O . LEU A 1 266 ? 6.281 5.277 51.672 1.00 11.17 267 LEU A O 1
ATOM 2018 N N . ALA A 1 267 ? 7.616 4.629 53.358 1.00 10.47 268 ALA A N 1
ATOM 2019 C CA . ALA A 1 267 ? 8.414 3.763 52.503 1.00 10.26 268 ALA A CA 1
ATOM 2020 C C . ALA A 1 267 ? 8.585 2.362 53.068 1.00 10.49 268 ALA A C 1
ATOM 2021 O O . ALA A 1 267 ? 8.735 2.181 54.274 1.00 11.07 268 ALA A O 1
ATOM 2023 N N . ILE A 1 268 ? 8.562 1.381 52.172 1.00 9.66 269 ILE A N 1
ATOM 2024 C CA . ILE A 1 268 ? 8.736 -0.024 52.533 1.00 10.14 269 ILE A CA 1
ATOM 2025 C C . ILE A 1 268 ? 9.590 -0.666 51.445 1.00 9.27 269 ILE A C 1
ATOM 2026 O O . ILE A 1 268 ? 9.365 -0.434 50.258 1.00 10.06 269 ILE A O 1
ATOM 2031 N N . GLY A 1 269 ? 10.579 -1.459 51.841 1.00 10.74 270 GLY A N 1
ATOM 2032 C CA . GLY A 1 269 ? 11.415 -2.102 50.843 1.00 11.60 270 GLY A CA 1
ATOM 2033 C C . GLY A 1 269 ? 12.710 -2.679 51.370 1.00 12.30 270 GLY A C 1
ATOM 2034 O O . GLY A 1 269 ? 12.934 -2.735 52.579 1.00 14.31 270 GLY A O 1
ATOM 2035 N N . SER A 1 270 ? 13.569 -3.098 50.445 1.00 13.08 271 SER A N 1
ATOM 2036 C CA . SER A 1 270 ? 14.855 -3.695 50.785 1.00 14.41 271 SER A CA 1
ATOM 2037 C C . SER A 1 270 ? 15.989 -2.683 50.894 1.00 15.11 271 SER A C 1
ATOM 2038 O O . SER A 1 270 ? 17.104 -3.040 51.279 1.00 15.92 271 SER A O 1
ATOM 2041 N N . ASN A 1 271 ? 15.711 -1.425 50.568 1.00 14.13 272 ASN A N 1
ATOM 2042 C CA . ASN A 1 271 ? 16.745 -0.399 50.609 1.00 14.39 272 ASN A CA 1
ATOM 2043 C C . ASN A 1 271 ? 16.349 0.842 51.395 1.00 13.70 272 ASN A C 1
ATOM 2044 O O . ASN A 1 271 ? 16.557 1.963 50.934 1.00 13.79 272 ASN A O 1
ATOM 2049 N N . MET A 1 272 ? 15.786 0.650 52.582 1.00 13.69 273 MET A N 1
ATOM 2050 C CA . MET A 1 272 ? 15.381 1.789 53.392 1.00 13.28 273 MET A CA 1
ATOM 2051 C C . MET A 1 272 ? 16.576 2.634 53.812 1.00 14.20 273 MET A C 1
ATOM 2052 O O . MET A 1 272 ? 16.431 3.825 54.082 1.00 13.94 273 MET A O 1
ATOM 2057 N N . ASP A 1 273 ? 17.759 2.032 53.863 1.00 15.64 274 ASP A N 1
ATOM 2058 C CA . ASP A 1 273 ? 18.933 2.803 54.238 1.00 16.52 274 ASP A CA 1
ATOM 2059 C C . ASP A 1 273 ? 19.201 3.846 53.153 1.00 16.14 274 ASP A C 1
ATOM 2060 O O . ASP A 1 273 ? 19.592 4.974 53.451 1.00 15.83 274 ASP A O 1
ATOM 2065 N N . LYS A 1 274 ? 18.953 3.480 51.900 1.00 15.66 275 LYS A N 1
ATOM 2066 C CA . LYS A 1 274 ? 19.159 4.403 50.786 1.00 14.92 275 LYS A CA 1
ATOM 2067 C C . LYS A 1 274 ? 18.084 5.488 50.769 1.00 14.85 275 LYS A C 1
ATOM 2068 O O . LYS A 1 274 ? 18.340 6.626 50.363 1.00 14.17 275 LYS A O 1
ATOM 2074 N N . VAL A 1 275 ? 16.882 5.138 51.216 1.00 13.01 276 VAL A N 1
ATOM 2075 C CA . VAL A 1 275 ? 15.798 6.108 51.265 1.00 13.41 276 VAL A CA 1
ATOM 2076 C C . VAL A 1 275 ? 16.093 7.137 52.358 1.00 13.65 276 VAL A C 1
ATOM 2077 O O . VAL A 1 275 ? 15.913 8.340 52.159 1.00 13.64 276 VAL A O 1
ATOM 2081 N N . GLU A 1 276 ? 16.565 6.667 53.509 1.00 13.76 277 GLU A N 1
ATOM 2082 C CA . GLU A 1 276 ? 16.886 7.567 54.610 1.00 14.12 277 GLU A CA 1
ATOM 2083 C C . GLU A 1 276 ? 18.038 8.493 54.242 1.00 13.54 277 GLU A C 1
ATOM 2084 O O . GLU A 1 276 ? 18.059 9.657 54.638 1.00 14.30 277 GLU A O 1
ATOM 2090 N N . ALA A 1 277 ? 18.991 7.976 53.474 1.00 14.10 278 ALA A N 1
ATOM 2091 C CA . ALA A 1 277 ? 20.132 8.779 53.058 1.00 15.49 278 ALA A CA 1
ATOM 2092 C C . ALA A 1 277 ? 19.682 9.858 52.078 1.00 16.09 278 ALA A C 1
ATOM 2093 O O . ALA A 1 277 ? 20.162 10.992 52.119 1.00 17.28 278 ALA A O 1
ATOM 2095 N N . ALA A 1 278 ? 18.746 9.506 51.203 1.00 15.95 279 ALA A N 1
ATOM 2096 C CA . ALA A 1 278 ? 18.247 10.447 50.209 1.00 15.08 279 ALA A CA 1
ATOM 2097 C C . ALA A 1 278 ? 17.522 11.636 50.828 1.00 16.00 279 ALA A C 1
ATOM 2098 O O . ALA A 1 278 ? 17.669 12.769 50.366 1.00 15.93 279 ALA A O 1
ATOM 2100 N N . PHE A 1 279 ? 16.748 11.377 51.877 1.00 16.20 280 PHE A N 1
ATOM 2101 C CA . PHE A 1 279 ? 15.974 12.424 52.535 1.00 16.44 280 PHE A CA 1
ATOM 2102 C C . PHE A 1 279 ? 16.591 12.957 53.821 1.00 16.93 280 PHE A C 1
ATOM 2103 O O . PHE A 1 279 ? 16.049 13.870 54.443 1.00 18.21 280 PHE A O 1
ATOM 2111 N N . ASN A 1 280 ? 17.722 12.387 54.218 1.00 17.83 281 ASN A N 1
ATOM 2112 C CA . ASN A 1 280 ? 18.405 12.809 55.434 1.00 19.28 281 ASN A CA 1
ATOM 2113 C C . ASN A 1 280 ? 17.493 12.752 56.660 1.00 18.44 281 ASN A C 1
ATOM 2114 O O . ASN A 1 280 ? 17.469 13.678 57.472 1.00 19.37 281 ASN A O 1
ATOM 2119 N N . PHE A 1 281 ? 16.722 11.678 56.783 1.00 17.10 282 PHE A N 1
ATOM 2120 C CA . PHE A 1 281 ? 15.861 11.522 57.946 1.00 15.95 282 PHE A CA 1
ATOM 2121 C C . PHE A 1 281 ? 15.849 10.084 58.435 1.00 15.08 282 PHE A C 1
ATOM 2122 O O . PHE A 1 281 ? 16.537 9.225 57.881 1.00 15.19 282 PHE A O 1
ATOM 2130 N N . VAL A 1 282 ? 15.079 9.833 59.486 1.00 15.21 283 VAL A N 1
ATOM 2131 C CA . VAL A 1 282 ? 14.979 8.498 60.052 1.00 15.73 283 VAL A CA 1
ATOM 2132 C C . VAL A 1 282 ? 13.528 8.045 60.041 1.00 14.53 283 VAL A C 1
ATOM 2133 O O . VAL A 1 282 ? 12.652 8.707 60.597 1.00 15.54 283 VAL A O 1
ATOM 2137 N N . LEU A 1 283 ? 13.281 6.917 59.389 1.00 13.59 284 LEU A N 1
ATOM 2138 C CA . LEU A 1 283 ? 11.937 6.371 59.309 1.00 13.63 284 LEU A CA 1
ATOM 2139 C C . LEU A 1 283 ? 11.543 5.733 60.632 1.00 13.67 284 LEU A C 1
ATOM 2140 O O . LEU A 1 283 ? 12.302 4.951 61.208 1.00 16.22 284 LEU A O 1
ATOM 2145 N N . GLU A 1 284 ? 10.360 6.086 61.121 1.00 11.87 285 GLU A N 1
ATOM 2146 C CA . GLU A 1 284 ? 9.836 5.506 62.352 1.00 11.81 285 GLU A CA 1
ATOM 2147 C C . GLU A 1 284 ? 8.507 4.904 61.925 1.00 10.87 285 GLU A C 1
ATOM 2148 O O . GLU A 1 284 ? 7.665 5.597 61.355 1.00 10.78 285 GLU A O 1
ATOM 2154 N N . ASN A 1 285 ? 8.328 3.613 62.183 1.00 10.44 286 ASN A N 1
ATOM 2155 C CA . ASN A 1 285 ? 7.104 2.931 61.783 1.00 10.54 286 ASN A CA 1
ATOM 2156 C C . ASN A 1 285 ? 6.891 3.107 60.280 1.00 10.07 286 ASN A C 1
ATOM 2157 O O . ASN A 1 285 ? 5.765 3.288 59.807 1.00 9.83 286 ASN A O 1
ATOM 2162 N N . ASN A 1 286 ? 8.002 3.061 59.549 1.00 10.18 287 ASN A N 1
ATOM 2163 C CA . ASN A 1 286 ? 8.031 3.174 58.091 1.00 10.06 287 ASN A CA 1
ATOM 2164 C C . ASN A 1 286 ? 7.740 4.544 57.486 1.00 10.73 287 ASN A C 1
ATOM 2165 O O . ASN A 1 286 ? 7.583 4.653 56.272 1.00 9.76 287 ASN A O 1
ATOM 2170 N N . HIS A 1 287 ? 7.668 5.589 58.302 1.00 10.03 288 HIS A N 1
ATOM 2171 C CA . HIS A 1 287 ? 7.405 6.906 57.733 1.00 10.11 288 HIS A CA 1
ATOM 2172 C C . HIS A 1 287 ? 8.095 8.052 58.458 1.00 10.85 288 HIS A C 1
ATOM 2173 O O . HIS A 1 287 ? 8.569 7.906 59.587 1.00 10.63 288 HIS A O 1
ATOM 2180 N N . ALA A 1 288 ? 8.173 9.192 57.781 1.00 10.61 289 ALA A N 1
ATOM 2181 C CA . ALA A 1 288 ? 8.805 10.373 58.347 1.00 11.44 289 ALA A CA 1
ATOM 2182 C C . ALA A 1 288 ? 8.262 11.603 57.636 1.00 12.17 289 ALA A C 1
ATOM 2183 O O . ALA A 1 288 ? 7.836 11.532 56.484 1.00 10.89 289 ALA A O 1
ATOM 2185 N N . PHE A 1 289 ? 8.279 12.731 58.336 1.00 12.33 290 PHE A N 1
ATOM 2186 C CA . PHE A 1 289 ? 7.778 13.989 57.799 1.00 14.15 290 PHE A CA 1
ATOM 2187 C C . PHE A 1 289 ? 8.859 14.727 57.015 1.00 14.58 290 PHE A C 1
ATOM 2188 O O . PHE A 1 289 ? 10.007 14.811 57.450 1.00 15.56 290 PHE A O 1
ATOM 2196 N N . LEU A 1 290 ? 8.488 15.258 55.853 1.00 13.54 291 LEU A N 1
ATOM 2197 C CA . LEU A 1 290 ? 9.432 15.988 55.015 1.00 13.75 291 LEU A CA 1
ATOM 2198 C C . LEU A 1 290 ? 8.866 17.371 54.707 1.00 13.69 291 LEU A C 1
ATOM 2199 O O . LEU A 1 290 ? 8.095 17.550 53.761 1.00 12.62 291 LEU A O 1
ATOM 2204 N N . ALA A 1 291 ? 9.253 18.349 55.518 1.00 13.72 292 ALA A N 1
ATOM 2205 C CA . ALA A 1 291 ? 8.779 19.716 55.352 1.00 13.06 292 ALA A CA 1
ATOM 2206 C C . ALA A 1 291 ? 9.160 20.309 54.002 1.00 12.89 292 ALA A C 1
ATOM 2207 O O . ALA A 1 291 ? 10.288 20.146 53.537 1.00 13.87 292 ALA A O 1
ATOM 2209 N N . GLY A 1 292 ? 8.201 20.989 53.380 1.00 11.93 293 GLY A N 1
ATOM 2210 C CA . GLY A 1 292 ? 8.437 21.633 52.100 1.00 12.17 293 GLY A CA 1
ATOM 2211 C C . GLY A 1 292 ? 8.449 20.749 50.870 1.00 11.62 293 GLY A C 1
ATOM 2212 O O . GLY A 1 292 ? 8.510 21.255 49.750 1.00 11.46 293 GLY A O 1
ATOM 2213 N N . ALA A 1 293 ? 8.382 19.435 51.062 1.00 11.50 294 ALA A N 1
ATOM 2214 C CA . ALA A 1 293 ? 8.414 18.515 49.931 1.00 11.08 294 ALA A CA 1
ATOM 2215 C C . ALA A 1 293 ? 7.063 18.352 49.250 1.00 10.95 294 ALA A C 1
ATOM 2216 O O . ALA A 1 293 ? 6.081 17.972 49.888 1.00 11.34 294 ALA A O 1
ATOM 2218 N N . VAL A 1 294 ? 7.025 18.644 47.952 1.00 9.33 295 VAL A N 1
ATOM 2219 C CA . VAL A 1 294 ? 5.802 18.499 47.166 1.00 9.89 295 VAL A CA 1
ATOM 2220 C C . VAL A 1 294 ? 6.081 17.941 45.774 1.00 9.95 295 VAL A C 1
ATOM 2221 O O . VAL A 1 294 ? 5.170 17.452 45.104 1.00 9.92 295 VAL A O 1
ATOM 2225 N N . SER A 1 295 ? 7.343 17.997 45.355 1.00 10.45 296 SER A N 1
ATOM 2226 C CA . SER A 1 295 ? 7.735 17.563 44.016 1.00 10.42 296 SER A CA 1
ATOM 2227 C C . SER A 1 295 ? 8.508 16.259 43.904 1.00 9.85 296 SER A C 1
ATOM 2228 O O . SER A 1 295 ? 9.587 16.113 44.469 1.00 10.89 296 SER A O 1
ATOM 2231 N N . ARG A 1 296 ? 7.957 15.319 43.146 1.00 10.76 297 ARG A N 1
ATOM 2232 C CA . ARG A 1 296 ? 8.626 14.048 42.942 1.00 10.99 297 ARG A CA 1
ATOM 2233 C C . ARG A 1 296 ? 9.876 14.260 42.082 1.00 10.91 297 ARG A C 1
ATOM 2234 O O . ARG A 1 296 ? 10.960 13.807 42.439 1.00 12.46 297 ARG A O 1
ATOM 2242 N N . LYS A 1 297 ? 9.741 14.987 40.974 1.00 11.35 298 LYS A N 1
ATOM 2243 C CA . LYS A 1 297 ? 10.876 15.201 40.077 1.00 11.60 298 LYS A CA 1
ATOM 2244 C C . LYS A 1 297 ? 12.010 16.065 40.623 1.00 12.19 298 LYS A C 1
ATOM 2245 O O . LYS A 1 297 ? 13.154 15.928 40.191 1.00 13.13 298 LYS A O 1
ATOM 2251 N N . LYS A 1 298 ? 11.710 16.947 41.569 1.00 11.74 299 LYS A N 1
ATOM 2252 C CA . LYS A 1 298 ? 12.736 17.826 42.111 1.00 12.20 299 LYS A CA 1
ATOM 2253 C C . LYS A 1 298 ? 13.209 17.478 43.520 1.00 11.31 299 LYS A C 1
ATOM 2254 O O . LYS A 1 298 ? 14.376 17.690 43.860 1.00 12.34 299 LYS A O 1
ATOM 2260 N N . GLN A 1 299 ? 12.316 16.918 44.329 1.00 10.17 300 GLN A N 1
ATOM 2261 C CA . GLN A 1 299 ? 12.645 16.607 45.713 1.00 9.66 300 GLN A CA 1
ATOM 2262 C C . GLN A 1 299 ? 12.715 15.136 46.108 1.00 9.98 300 GLN A C 1
ATOM 2263 O O . GLN A 1 299 ? 12.989 14.818 47.267 1.00 11.75 300 GLN A O 1
ATOM 2269 N N . VAL A 1 300 ? 12.482 14.239 45.154 1.00 10.07 301 VAL A N 1
ATOM 2270 C CA . VAL A 1 300 ? 12.543 12.808 45.439 1.00 10.01 301 VAL A CA 1
ATOM 2271 C C . VAL A 1 300 ? 13.434 12.038 44.466 1.00 9.61 301 VAL A C 1
ATOM 2272 O O . VAL A 1 300 ? 14.374 11.355 44.876 1.00 10.63 301 VAL A O 1
ATOM 2276 N N . VAL A 1 301 ? 13.149 12.156 43.176 1.00 10.24 302 VAL A N 1
ATOM 2277 C CA . VAL A 1 301 ? 13.908 11.418 42.176 1.00 9.81 302 VAL A CA 1
ATOM 2278 C C . VAL A 1 301 ? 15.409 11.702 42.108 1.00 10.29 302 VAL A C 1
ATOM 2279 O O . VAL A 1 301 ? 16.208 10.771 42.048 1.00 10.19 302 VAL A O 1
ATOM 2283 N N . PRO A 1 302 ? 15.820 12.979 42.118 1.00 10.71 303 PRO A N 1
ATOM 2284 C CA . PRO A 1 302 ? 17.266 13.225 42.053 1.00 11.12 303 PRO A CA 1
ATOM 2285 C C . PRO A 1 302 ? 17.989 12.645 43.265 1.00 11.20 303 PRO A C 1
ATOM 2286 O O . PRO A 1 302 ? 19.076 12.070 43.148 1.00 12.17 303 PRO A O 1
ATOM 2290 N N . GLN A 1 303 ? 17.367 12.800 44.428 1.00 11.30 304 GLN A N 1
ATOM 2291 C CA . GLN A 1 303 ? 17.936 12.326 45.679 1.00 11.18 304 GLN A CA 1
ATOM 2292 C C . GLN A 1 303 ? 18.023 10.801 45.749 1.00 12.09 304 GLN A C 1
ATOM 2293 O O . GLN A 1 303 ? 19.026 10.253 46.216 1.00 12.21 304 GLN A O 1
ATOM 2299 N N . LEU A 1 304 ? 16.978 10.111 45.300 1.00 11.30 305 LEU A N 1
ATOM 2300 C CA . LEU A 1 304 ? 16.992 8.650 45.303 1.00 11.87 305 LEU A CA 1
ATOM 2301 C C . LEU A 1 304 ? 17.973 8.137 44.252 1.00 12.50 305 LEU A C 1
ATOM 2302 O O . LEU A 1 304 ? 18.634 7.119 44.453 1.00 13.62 305 LEU A O 1
ATOM 2307 N N . THR A 1 305 ? 18.057 8.840 43.125 1.00 12.10 306 THR A N 1
ATOM 2308 C CA . THR A 1 305 ? 18.974 8.449 42.061 1.00 11.65 306 THR A CA 1
ATOM 2309 C C . THR A 1 305 ? 20.396 8.460 42.611 1.00 12.63 306 THR A C 1
ATOM 2310 O O . THR A 1 305 ? 21.160 7.518 42.396 1.00 14.72 306 THR A O 1
ATOM 2314 N N . GLU A 1 306 ? 20.739 9.519 43.337 1.00 13.61 307 GLU A N 1
ATOM 2315 C CA . GLU A 1 306 ? 22.071 9.640 43.918 1.00 15.67 307 GLU A CA 1
ATOM 2316 C C . GLU A 1 306 ? 22.335 8.606 45.010 1.00 16.03 307 GLU A C 1
ATOM 2317 O O . GLU A 1 306 ? 23.390 7.969 45.023 1.00 15.93 307 GLU A O 1
ATOM 2323 N N . SER A 1 307 ? 21.384 8.427 45.924 1.00 14.67 308 SER A N 1
ATOM 2324 C CA . SER A 1 307 ? 21.582 7.473 47.012 1.00 15.76 308 SER A CA 1
ATOM 2325 C C . SER A 1 307 ? 21.678 6.025 46.541 1.00 16.71 308 SER A C 1
ATOM 2326 O O . SER A 1 307 ? 22.447 5.241 47.098 1.00 17.68 308 SER A O 1
ATOM 2329 N N . PHE A 1 308 ? 20.916 5.662 45.514 1.00 17.18 309 PHE A N 1
ATOM 2330 C CA . PHE A 1 308 ? 20.963 4.291 45.019 1.00 17.57 309 PHE A CA 1
ATOM 2331 C C . PHE A 1 308 ? 22.225 4.001 44.213 1.00 20.50 309 PHE A C 1
ATOM 2332 O O . PHE A 1 308 ? 22.587 2.843 44.014 1.00 22.37 309 PHE A O 1
ATOM 2340 N N . ASN A 1 309 ? 22.897 5.052 43.754 1.00 22.63 310 ASN A N 1
ATOM 2341 C CA . ASN A 1 309 ? 24.121 4.880 42.981 1.00 26.10 310 ASN A CA 1
ATOM 2342 C C . ASN A 1 309 ? 25.368 5.126 43.819 1.00 28.15 310 ASN A C 1
ATOM 2343 O O . ASN A 1 309 ? 26.488 4.989 43.327 1.00 29.53 310 ASN A O 1
ATOM 2348 N N . ALA A 1 310 ? 25.173 5.487 45.083 1.00 29.33 311 ALA A N 1
ATOM 2349 C CA . ALA A 1 310 ? 26.296 5.747 45.978 1.00 31.14 311 ALA A CA 1
ATOM 2350 C C . ALA A 1 310 ? 26.932 4.435 46.429 1.00 32.51 311 ALA A C 1
ATOM 2351 O O . ALA A 1 310 ? 26.375 3.368 46.094 1.00 33.15 311 ALA A O 1
ATOM 2354 N N . SER B 1 1 ? 30.979 29.637 37.744 1.00 27.32 2 SER B N 1
ATOM 2355 C CA . SER B 1 1 ? 31.756 28.823 36.768 1.00 26.31 2 SER B CA 1
ATOM 2356 C C . SER B 1 1 ? 31.080 28.854 35.405 1.00 24.69 2 SER B C 1
ATOM 2357 O O . SER B 1 1 ? 29.853 28.827 35.310 1.00 24.61 2 SER B O 1
ATOM 2360 N N . LYS B 1 2 ? 31.881 28.912 34.348 1.00 22.00 3 LYS B N 1
ATOM 2361 C CA . LYS B 1 2 ? 31.331 28.945 33.001 1.00 19.90 3 LYS B CA 1
ATOM 2362 C C . LYS B 1 2 ? 30.738 27.601 32.605 1.00 17.74 3 LYS B C 1
ATOM 2363 O O . LYS B 1 2 ? 31.215 26.547 33.025 1.00 16.69 3 LYS B O 1
ATOM 2369 N N . ILE B 1 3 ? 29.678 27.652 31.807 1.00 14.63 4 ILE B N 1
ATOM 2370 C CA . ILE B 1 3 ? 29.034 26.443 31.317 1.00 12.81 4 ILE B CA 1
ATOM 2371 C C . ILE B 1 3 ? 29.755 26.108 30.015 1.00 11.56 4 ILE B C 1
ATOM 2372 O O . ILE B 1 3 ? 29.741 26.898 29.073 1.00 11.97 4 ILE B O 1
ATOM 2377 N N . LEU B 1 4 ? 30.400 24.948 29.976 1.00 9.96 5 LEU B N 1
ATOM 2378 C CA . LEU B 1 4 ? 31.135 24.528 28.788 1.00 10.39 5 LEU B CA 1
ATOM 2379 C C . LEU B 1 4 ? 30.194 23.984 27.729 1.00 10.30 5 LEU B C 1
ATOM 2380 O O . LEU B 1 4 ? 29.304 23.192 28.032 1.00 10.92 5 LEU B O 1
ATOM 2385 N N . VAL B 1 5 ? 30.401 24.415 26.490 1.00 8.65 6 VAL B N 1
ATOM 2386 C CA . VAL B 1 5 ? 29.585 23.973 25.362 1.00 9.17 6 VAL B CA 1
ATOM 2387 C C . VAL B 1 5 ? 30.519 23.257 24.392 1.00 9.34 6 VAL B C 1
ATOM 2388 O O . VAL B 1 5 ? 31.494 23.843 23.920 1.00 9.64 6 VAL B O 1
ATOM 2392 N N . PHE B 1 6 ? 30.231 21.995 24.093 1.00 8.84 7 PHE B N 1
ATOM 2393 C CA . PHE B 1 6 ? 31.097 21.247 23.192 1.00 8.74 7 PHE B CA 1
ATOM 2394 C C . PHE B 1 6 ? 30.440 20.092 22.457 1.00 8.84 7 PHE B C 1
ATOM 2395 O O . PHE B 1 6 ? 29.404 19.561 22.878 1.00 8.36 7 PHE B O 1
ATOM 2403 N N . GLY B 1 7 ? 31.061 19.726 21.341 1.00 9.61 8 GLY B N 1
ATOM 2404 C CA . GLY B 1 7 ? 30.601 18.610 20.540 1.00 8.78 8 GLY B CA 1
ATOM 2405 C C . GLY B 1 7 ? 31.331 17.351 20.980 1.00 9.24 8 GLY B C 1
ATOM 2406 O O . GLY B 1 7 ? 32.069 17.361 21.965 1.00 10.15 8 GLY B O 1
ATOM 2407 N N . HIS B 1 8 ? 31.140 16.271 20.236 1.00 9.52 9 HIS B N 1
ATOM 2408 C CA . HIS B 1 8 ? 31.746 14.982 20.554 1.00 8.85 9 HIS B CA 1
ATOM 2409 C C . HIS B 1 8 ? 33.244 14.851 20.290 1.00 9.60 9 HIS B C 1
ATOM 2410 O O . HIS B 1 8 ? 33.881 15.743 19.717 1.00 9.28 9 HIS B O 1
ATOM 2417 N N . GLN B 1 9 ? 33.794 13.726 20.741 1.00 9.42 10 GLN B N 1
ATOM 2418 C CA . GLN B 1 9 ? 35.199 13.396 20.522 1.00 9.88 10 GLN B CA 1
ATOM 2419 C C . GLN B 1 9 ? 35.348 13.310 19.006 1.00 10.33 10 GLN B C 1
ATOM 2420 O O . GLN B 1 9 ? 34.389 12.968 18.311 1.00 10.62 10 GLN B O 1
ATOM 2426 N N . ASN B 1 10 ? 36.542 13.596 18.493 1.00 9.97 11 ASN B N 1
ATOM 2427 C CA . ASN B 1 10 ? 36.772 13.592 17.047 1.00 10.24 11 ASN B CA 1
ATOM 2428 C C . ASN B 1 10 ? 35.719 14.497 16.414 1.00 9.95 11 ASN B C 1
ATOM 2429 O O . ASN B 1 10 ? 34.983 14.088 15.515 1.00 10.12 11 ASN B O 1
ATOM 2434 N N . PRO B 1 11 ? 35.642 15.752 16.872 1.00 9.19 12 PRO B N 1
ATOM 2435 C CA . PRO B 1 11 ? 34.649 16.671 16.313 1.00 9.58 12 PRO B CA 1
ATOM 2436 C C . PRO B 1 11 ? 34.778 16.886 14.814 1.00 10.81 12 PRO B C 1
ATOM 2437 O O . PRO B 1 11 ? 35.884 16.896 14.274 1.00 11.00 12 PRO B O 1
ATOM 2441 N N . ASP B 1 12 ? 33.637 17.040 14.149 1.00 9.90 13 ASP B N 1
ATOM 2442 C CA . ASP B 1 12 ? 33.621 17.315 12.720 1.00 9.96 13 ASP B CA 1
ATOM 2443 C C . ASP B 1 12 ? 33.198 18.774 12.562 1.00 8.95 13 ASP B C 1
ATOM 2444 O O . ASP B 1 12 ? 33.094 19.500 13.552 1.00 9.19 13 ASP B O 1
ATOM 2449 N N . SER B 1 13 ? 32.972 19.218 11.332 1.00 9.58 14 SER B N 1
ATOM 2450 C CA . SER B 1 13 ? 32.599 20.608 11.109 1.00 8.45 14 SER B CA 1
ATOM 2451 C C . SER B 1 13 ? 31.327 21.021 11.834 1.00 8.69 14 SER B C 1
ATOM 2452 O O . SER B 1 13 ? 31.259 22.110 12.391 1.00 8.72 14 SER B O 1
ATOM 2455 N N . ASP B 1 14 ? 30.320 20.154 11.838 1.00 8.95 15 ASP B N 1
ATOM 2456 C CA . ASP B 1 14 ? 29.072 20.490 12.513 1.00 9.76 15 ASP B CA 1
ATOM 2457 C C . ASP B 1 14 ? 29.269 20.560 14.029 1.00 8.92 15 ASP B C 1
ATOM 2458 O O . ASP B 1 14 ? 28.698 21.425 14.694 1.00 9.07 15 ASP B O 1
ATOM 2463 N N . ALA B 1 15 ? 30.081 19.663 14.579 1.00 9.15 16 ALA B N 1
ATOM 2464 C CA . ALA B 1 15 ? 30.322 19.668 16.018 1.00 8.78 16 ALA B CA 1
ATOM 2465 C C . ALA B 1 15 ? 30.969 20.983 16.443 1.00 9.90 16 ALA B C 1
ATOM 2466 O O . ALA B 1 15 ? 30.569 21.590 17.436 1.00 9.50 16 ALA B O 1
ATOM 2468 N N . ILE B 1 16 ? 31.973 21.417 15.688 1.00 9.44 17 ILE B N 1
ATOM 2469 C CA . ILE B 1 16 ? 32.668 22.662 15.988 1.00 9.87 17 ILE B CA 1
ATOM 2470 C C . ILE B 1 16 ? 31.761 23.864 15.737 1.00 10.18 17 ILE B C 1
ATOM 2471 O O . ILE B 1 16 ? 31.655 24.758 16.577 1.00 10.17 17 ILE B O 1
ATOM 2476 N N . GLY B 1 17 ? 31.102 23.879 14.582 1.00 9.47 18 GLY B N 1
ATOM 2477 C CA . GLY B 1 17 ? 30.226 24.989 14.254 1.00 10.12 18 GLY B CA 1
ATOM 2478 C C . GLY B 1 17 ? 29.043 25.150 15.190 1.00 9.82 18 GLY B C 1
ATOM 2479 O O . GLY B 1 17 ? 28.730 26.264 15.621 1.00 9.16 18 GLY B O 1
ATOM 2480 N N . SER B 1 18 ? 28.381 24.047 15.520 1.00 8.76 19 SER B N 1
ATOM 2481 C CA . SER B 1 18 ? 27.215 24.130 16.394 1.00 9.01 19 SER B CA 1
ATOM 2482 C C . SER B 1 18 ? 27.552 24.533 17.824 1.00 9.11 19 SER B C 1
ATOM 2483 O O . SER B 1 18 ? 26.790 25.267 18.452 1.00 9.65 19 SER B O 1
ATOM 2486 N N . SER B 1 19 ? 28.682 24.064 18.344 1.00 9.41 20 SER B N 1
ATOM 2487 C CA . SER B 1 19 ? 29.058 24.417 19.709 1.00 9.50 20 SER B CA 1
ATOM 2488 C C . SER B 1 19 ? 29.518 25.873 19.788 1.00 10.22 20 SER B C 1
ATOM 2489 O O . SER B 1 19 ? 29.183 26.588 20.733 1.00 10.34 20 SER B O 1
ATOM 2492 N N . TYR B 1 20 ? 30.268 26.316 18.785 1.00 9.49 21 TYR B N 1
ATOM 2493 C CA . TYR B 1 20 ? 30.747 27.696 18.746 1.00 10.20 21 TYR B CA 1
ATOM 2494 C C . TYR B 1 20 ? 29.548 28.639 18.668 1.00 10.37 21 TYR B C 1
ATOM 2495 O O . TYR B 1 20 ? 29.443 29.610 19.426 1.00 10.49 21 TYR B O 1
ATOM 2504 N N . ALA B 1 21 ? 28.642 28.342 17.744 1.00 9.87 22 ALA B N 1
ATOM 2505 C CA . ALA B 1 21 ? 27.460 29.167 17.542 1.00 10.22 22 ALA B CA 1
ATOM 2506 C C . ALA B 1 21 ? 26.504 29.150 18.723 1.00 10.80 22 ALA B C 1
ATOM 2507 O O . ALA B 1 21 ? 25.992 30.199 19.121 1.00 11.09 22 ALA B O 1
ATOM 2509 N N . PHE B 1 22 ? 26.253 27.973 19.291 1.00 9.81 23 PHE B N 1
ATOM 2510 C CA . PHE B 1 22 ? 25.324 27.912 20.412 1.00 9.69 23 PHE B CA 1
ATOM 2511 C C . PHE B 1 22 ? 25.864 28.576 21.674 1.00 10.68 23 PHE B C 1
ATOM 2512 O O . PHE B 1 22 ? 25.098 29.141 22.458 1.00 11.49 23 PHE B O 1
ATOM 2520 N N . ALA B 1 23 ? 27.175 28.507 21.884 1.00 10.86 24 ALA B N 1
ATOM 2521 C CA . ALA B 1 23 ? 27.762 29.142 23.055 1.00 10.89 24 ALA B CA 1
ATOM 2522 C C . ALA B 1 23 ? 27.434 30.633 22.991 1.00 12.67 24 ALA B C 1
ATOM 2523 O O . ALA B 1 23 ? 27.077 31.248 24.001 1.00 12.79 24 ALA B O 1
ATOM 2525 N N . TYR B 1 24 ? 27.541 31.204 21.793 1.00 11.86 25 TYR B N 1
ATOM 2526 C CA . TYR B 1 24 ? 27.248 32.618 21.585 1.00 11.51 25 TYR B CA 1
ATOM 2527 C C . TYR B 1 24 ? 25.761 32.910 21.769 1.00 13.13 25 TYR B C 1
ATOM 2528 O O . TYR B 1 24 ? 25.389 33.867 22.447 1.00 12.98 25 TYR B O 1
ATOM 2537 N N . LEU B 1 25 ? 24.912 32.084 21.167 1.00 12.41 26 LEU B N 1
ATOM 2538 C CA . LEU B 1 25 ? 23.470 32.272 21.279 1.00 13.17 26 LEU B CA 1
ATOM 2539 C C . LEU B 1 25 ? 23.009 32.205 22.732 1.00 14.20 26 LEU B C 1
ATOM 2540 O O . LEU B 1 25 ? 22.198 33.024 23.172 1.00 14.43 26 LEU B O 1
ATOM 2545 N N . ALA B 1 26 ? 23.526 31.232 23.476 1.00 14.14 27 ALA B N 1
ATOM 2546 C CA . ALA B 1 26 ? 23.151 31.062 24.877 1.00 14.81 27 ALA B CA 1
ATOM 2547 C C . ALA B 1 26 ? 23.510 32.285 25.716 1.00 16.18 27 ALA B C 1
ATOM 2548 O O . ALA B 1 26 ? 22.803 32.618 26.670 1.00 17.94 27 ALA B O 1
ATOM 2550 N N . ARG B 1 27 ? 24.608 32.949 25.365 1.00 16.59 28 ARG B N 1
ATOM 2551 C CA . ARG B 1 27 ? 25.034 34.145 26.087 1.00 18.11 28 ARG B CA 1
ATOM 2552 C C . ARG B 1 27 ? 24.100 35.309 25.774 1.00 18.42 28 ARG B C 1
ATOM 2553 O O . ARG B 1 27 ? 23.597 35.983 26.674 1.00 18.38 28 ARG B O 1
ATOM 2561 N N . GLU B 1 28 ? 23.867 35.532 24.485 1.00 19.40 29 GLU B N 1
ATOM 2562 C CA . GLU B 1 28 ? 23.021 36.628 24.027 1.00 20.75 29 GLU B CA 1
ATOM 2563 C C . GLU B 1 28 ? 21.530 36.474 24.303 1.00 21.18 29 GLU B C 1
ATOM 2564 O O . GLU B 1 28 ? 20.874 37.423 24.733 1.00 22.71 29 GLU B O 1
ATOM 2570 N N . ALA B 1 29 ? 20.992 35.284 24.061 1.00 20.63 30 ALA B N 1
ATOM 2571 C CA . ALA B 1 29 ? 19.566 35.052 24.251 1.00 20.81 30 ALA B CA 1
ATOM 2572 C C . ALA B 1 29 ? 19.138 34.586 25.636 1.00 21.40 30 ALA B C 1
ATOM 2573 O O . ALA B 1 29 ? 18.051 34.942 26.101 1.00 21.73 30 ALA B O 1
ATOM 2575 N N . TYR B 1 30 ? 19.977 33.798 26.300 1.00 20.34 31 TYR B N 1
ATOM 2576 C CA . TYR B 1 30 ? 19.623 33.276 27.614 1.00 21.61 31 TYR B CA 1
ATOM 2577 C C . TYR B 1 30 ? 20.430 33.859 28.766 1.00 21.81 31 TYR B C 1
ATOM 2578 O O . TYR B 1 30 ? 20.184 33.530 29.926 1.00 23.27 31 TYR B O 1
ATOM 2587 N N . GLY B 1 31 ? 21.391 34.721 28.446 1.00 21.35 32 GLY B N 1
ATOM 2588 C CA . GLY B 1 31 ? 22.209 35.334 29.478 1.00 21.01 32 GLY B CA 1
ATOM 2589 C C . GLY B 1 31 ? 23.063 34.349 30.255 1.00 21.12 32 GLY B C 1
ATOM 2590 O O . GLY B 1 31 ? 23.411 34.593 31.411 1.00 22.14 32 GLY B O 1
ATOM 2591 N N . LEU B 1 32 ? 23.408 33.231 29.624 1.00 18.62 33 LEU B N 1
ATOM 2592 C CA . LEU B 1 32 ? 24.229 32.221 30.278 1.00 17.55 33 LEU B CA 1
ATOM 2593 C C . LEU B 1 32 ? 25.714 32.521 30.103 1.00 16.85 33 LEU B C 1
ATOM 2594 O O . LEU B 1 32 ? 26.130 33.085 29.089 1.00 18.07 33 LEU B O 1
ATOM 2599 N N . ASP B 1 33 ? 26.506 32.147 31.104 1.00 15.67 34 ASP B N 1
ATOM 2600 C CA . ASP B 1 33 ? 27.951 32.361 31.080 1.00 16.40 34 ASP B CA 1
ATOM 2601 C C . ASP B 1 33 ? 28.593 31.134 30.440 1.00 16.20 34 ASP B C 1
ATOM 2602 O O . ASP B 1 33 ? 29.133 30.265 31.125 1.00 17.71 34 ASP B O 1
ATOM 2607 N N . THR B 1 34 ? 28.540 31.078 29.117 1.00 15.58 35 THR B N 1
ATOM 2608 C CA . THR B 1 34 ? 29.072 29.944 28.378 1.00 15.51 35 THR B CA 1
ATOM 2609 C C . THR B 1 34 ? 30.449 30.155 27.774 1.00 15.13 35 THR B C 1
ATOM 2610 O O . THR B 1 34 ? 30.946 31.277 27.672 1.00 17.16 35 THR B O 1
ATOM 2614 N N . GLU B 1 35 ? 31.057 29.044 27.380 1.00 13.97 36 GLU B N 1
ATOM 2615 C CA . GLU B 1 35 ? 32.346 29.050 26.709 1.00 13.08 36 GLU B CA 1
ATOM 2616 C C . GLU B 1 35 ? 32.396 27.828 25.809 1.00 12.52 36 GLU B C 1
ATOM 2617 O O . GLU B 1 35 ? 32.206 26.699 26.267 1.00 11.74 36 GLU B O 1
ATOM 2623 N N . ALA B 1 36 ? 32.639 28.059 24.526 1.00 11.62 37 ALA B N 1
ATOM 2624 C CA . ALA B 1 36 ? 32.736 26.966 23.577 1.00 11.59 37 ALA B CA 1
ATOM 2625 C C . ALA B 1 36 ? 34.131 26.364 23.687 1.00 11.07 37 ALA B C 1
ATOM 2626 O O . ALA B 1 36 ? 35.129 27.086 23.754 1.00 12.75 37 ALA B O 1
ATOM 2628 N N . VAL B 1 37 ? 34.190 25.040 23.739 1.00 10.00 38 VAL B N 1
ATOM 2629 C CA . VAL B 1 37 ? 35.454 24.320 23.801 1.00 9.82 38 VAL B CA 1
ATOM 2630 C C . VAL B 1 37 ? 35.304 23.100 22.906 1.00 10.14 38 VAL B C 1
ATOM 2631 O O . VAL B 1 37 ? 34.219 22.838 22.384 1.00 10.37 38 VAL B O 1
ATOM 2635 N N . ALA B 1 38 ? 36.389 22.360 22.716 1.00 9.49 39 ALA B N 1
ATOM 2636 C CA . ALA B 1 38 ? 36.344 21.176 21.874 1.00 9.52 39 ALA B CA 1
ATOM 2637 C C . ALA B 1 38 ? 37.028 20.003 22.553 1.00 9.50 39 ALA B C 1
ATOM 2638 O O . ALA B 1 38 ? 37.782 20.181 23.511 1.00 10.19 39 ALA B O 1
ATOM 2640 N N . LEU B 1 39 ? 36.766 18.802 22.050 1.00 10.47 40 LEU B N 1
ATOM 2641 C CA . LEU B 1 39 ? 37.364 17.602 22.616 1.00 9.83 40 LEU B CA 1
ATOM 2642 C C . LEU B 1 39 ? 38.467 17.080 21.709 1.00 10.38 40 LEU B C 1
ATOM 2643 O O . LEU B 1 39 ? 39.100 16.065 22.001 1.00 11.64 40 LEU B O 1
ATOM 2648 N N . GLY B 1 40 ? 38.697 17.793 20.610 1.00 9.95 41 GLY B N 1
ATOM 2649 C CA . GLY B 1 40 ? 39.739 17.404 19.678 1.00 11.41 41 GLY B CA 1
ATOM 2650 C C . GLY B 1 40 ? 40.080 18.527 18.721 1.00 10.89 41 GLY B C 1
ATOM 2651 O O . GLY B 1 40 ? 39.368 19.528 18.646 1.00 10.46 41 GLY B O 1
ATOM 2652 N N . GLU B 1 41 ? 41.185 18.365 17.998 1.00 12.59 42 GLU B N 1
ATOM 2653 C CA . GLU B 1 41 ? 41.625 19.353 17.018 1.00 13.29 42 GLU B CA 1
ATOM 2654 C C . GLU B 1 41 ? 40.725 19.239 15.791 1.00 12.18 42 GLU B C 1
ATOM 2655 O O . GLU B 1 41 ? 40.154 18.179 15.529 1.00 14.38 42 GLU B O 1
ATOM 2661 N N . PRO B 1 42 ? 40.586 20.328 15.021 1.00 12.84 43 PRO B N 1
ATOM 2662 C CA . PRO B 1 42 ? 39.734 20.264 13.828 1.00 12.61 43 PRO B CA 1
ATOM 2663 C C . PRO B 1 42 ? 40.371 19.345 12.800 1.00 13.23 43 PRO B C 1
ATOM 2664 O O . PRO B 1 42 ? 41.599 19.268 12.712 1.00 13.63 43 PRO B O 1
ATOM 2668 N N . ASN B 1 43 ? 39.572 18.625 12.026 1.00 20.00 44 ASN B N 1
ATOM 2669 C CA . ASN B 1 43 ? 40.210 17.810 11.021 1.00 20.00 44 ASN B CA 1
ATOM 2670 C C . ASN B 1 43 ? 40.333 18.707 9.782 1.00 20.00 44 ASN B C 1
ATOM 2671 O O . ASN B 1 43 ? 39.994 19.892 9.848 1.00 20.00 44 ASN B O 1
ATOM 2676 N N . GLU B 1 44 ? 40.842 18.175 8.679 1.00 12.81 45 GLU B N 1
ATOM 2677 C CA . GLU B 1 44 ? 41.076 18.981 7.481 1.00 13.69 45 GLU B CA 1
ATOM 2678 C C . GLU B 1 44 ? 39.925 19.816 6.927 1.00 12.82 45 GLU B C 1
ATOM 2679 O O . GLU B 1 44 ? 40.121 20.978 6.559 1.00 13.32 45 GLU B O 1
ATOM 2685 N N . GLU B 1 45 ? 38.730 19.242 6.853 1.00 11.78 46 GLU B N 1
ATOM 2686 C CA . GLU B 1 45 ? 37.596 19.991 6.327 1.00 10.19 46 GLU B CA 1
ATOM 2687 C C . GLU B 1 45 ? 37.295 21.193 7.215 1.00 10.45 46 GLU B C 1
ATOM 2688 O O . GLU B 1 45 ? 37.104 22.308 6.729 1.00 10.31 46 GLU B O 1
ATOM 2694 N N . THR B 1 46 ? 37.267 20.970 8.524 1.00 9.51 47 THR B N 1
ATOM 2695 C CA . THR B 1 46 ? 36.978 22.050 9.454 1.00 9.57 47 THR B CA 1
ATOM 2696 C C . THR B 1 46 ? 38.099 23.090 9.469 1.00 9.58 47 THR B C 1
ATOM 2697 O O . THR B 1 46 ? 37.848 24.281 9.655 1.00 11.22 47 THR B O 1
ATOM 2701 N N . ALA B 1 47 ? 39.335 22.642 9.265 1.00 11.03 48 ALA B N 1
ATOM 2702 C CA . ALA B 1 47 ? 40.464 23.564 9.242 1.00 11.66 48 ALA B CA 1
ATOM 2703 C C . ALA B 1 47 ? 40.248 24.556 8.102 1.00 11.66 48 ALA B C 1
ATOM 2704 O O . ALA B 1 47 ? 40.542 25.748 8.231 1.00 12.32 48 ALA B O 1
ATOM 2706 N N . PHE B 1 48 ? 39.728 24.051 6.988 1.00 11.27 49 PHE B N 1
ATOM 2707 C CA . PHE B 1 48 ? 39.441 24.878 5.821 1.00 11.62 49 PHE B CA 1
ATOM 2708 C C . PHE B 1 48 ? 38.370 25.907 6.179 1.00 11.78 49 PHE B C 1
ATOM 2709 O O . PHE B 1 48 ? 38.489 27.087 5.845 1.00 12.13 49 PHE B O 1
ATOM 2717 N N . VAL B 1 49 ? 37.329 25.453 6.871 1.00 11.26 50 VAL B N 1
ATOM 2718 C CA . VAL B 1 49 ? 36.235 26.322 7.290 1.00 11.01 50 VAL B CA 1
ATOM 2719 C C . VAL B 1 49 ? 36.718 27.440 8.207 1.00 11.33 50 VAL B C 1
ATOM 2720 O O . VAL B 1 49 ? 36.405 28.612 7.996 1.00 11.85 50 VAL B O 1
ATOM 2724 N N . LEU B 1 50 ? 37.475 27.072 9.235 1.00 10.41 51 LEU B N 1
ATOM 2725 C CA . LEU B 1 50 ? 37.983 28.045 10.193 1.00 11.68 51 LEU B CA 1
ATOM 2726 C C . LEU B 1 50 ? 38.887 29.075 9.527 1.00 12.98 51 LEU B C 1
ATOM 2727 O O . LEU B 1 50 ? 38.820 30.264 9.838 1.00 13.59 51 LEU B O 1
ATOM 2732 N N . ASP B 1 51 ? 39.727 28.620 8.606 1.00 14.37 52 ASP B N 1
ATOM 2733 C CA . ASP B 1 51 ? 40.618 29.535 7.905 1.00 15.27 52 ASP B CA 1
ATOM 2734 C C . ASP B 1 51 ? 39.835 30.450 6.972 1.00 14.36 52 ASP B C 1
ATOM 2735 O O . ASP B 1 51 ? 40.145 31.636 6.848 1.00 15.19 52 ASP B O 1
ATOM 2740 N N . TYR B 1 52 ? 38.812 29.900 6.327 1.00 13.62 53 TYR B N 1
ATOM 2741 C CA . TYR B 1 52 ? 38.011 30.677 5.393 1.00 13.17 53 TYR B CA 1
ATOM 2742 C C . TYR B 1 52 ? 37.293 31.844 6.060 1.00 13.80 53 TYR B C 1
ATOM 2743 O O . TYR B 1 52 ? 37.239 32.946 5.506 1.00 14.72 53 TYR B O 1
ATOM 2752 N N . PHE B 1 53 ? 36.749 31.614 7.251 1.00 12.75 54 PHE B N 1
ATOM 2753 C CA . PHE B 1 53 ? 36.028 32.667 7.950 1.00 13.74 54 PHE B CA 1
ATOM 2754 C C . PHE B 1 53 ? 36.827 33.374 9.041 1.00 15.13 54 PHE B C 1
ATOM 2755 O O . PHE B 1 53 ? 36.307 34.251 9.733 1.00 17.83 54 PHE B O 1
ATOM 2763 N N . GLY B 1 54 ? 38.094 32.997 9.178 1.00 14.62 55 GLY B N 1
ATOM 2764 C CA . GLY B 1 54 ? 38.959 33.627 10.161 1.00 15.30 55 GLY B CA 1
ATOM 2765 C C . GLY B 1 54 ? 38.572 33.422 11.611 1.00 15.34 55 GLY B C 1
ATOM 2766 O O . GLY B 1 54 ? 38.572 34.369 12.399 1.00 17.76 55 GLY B O 1
ATOM 2767 N N . VAL B 1 55 ? 38.250 32.182 11.968 1.00 13.71 56 VAL B N 1
ATOM 2768 C CA . VAL B 1 55 ? 37.865 31.845 13.332 1.00 14.87 56 VAL B CA 1
ATOM 2769 C C . VAL B 1 55 ? 38.866 30.860 13.928 1.00 14.54 56 VAL B C 1
ATOM 2770 O O . VAL B 1 55 ? 39.258 29.892 13.276 1.00 15.03 56 VAL B O 1
ATOM 2774 N N . ALA B 1 56 ? 39.290 31.116 15.161 1.00 14.55 57 ALA B N 1
ATOM 2775 C CA . ALA B 1 56 ? 40.233 30.228 15.828 1.00 14.64 57 ALA B CA 1
ATOM 2776 C C . ALA B 1 56 ? 39.492 28.985 16.309 1.00 15.03 57 ALA B C 1
ATOM 2777 O O . ALA B 1 56 ? 38.343 29.068 16.746 1.00 15.16 57 ALA B O 1
ATOM 2779 N N . ALA B 1 57 ? 40.146 27.834 16.216 1.00 15.05 58 ALA B N 1
ATOM 2780 C CA . ALA B 1 57 ? 39.540 26.589 16.662 1.00 14.18 58 ALA B CA 1
ATOM 2781 C C . ALA B 1 57 ? 39.318 26.663 18.168 1.00 15.04 58 ALA B C 1
ATOM 2782 O O . ALA B 1 57 ? 40.175 27.159 18.904 1.00 16.13 58 ALA B O 1
ATOM 2784 N N . PRO B 1 58 ? 38.156 26.190 18.648 1.00 13.51 59 PRO B N 1
ATOM 2785 C CA . PRO B 1 58 ? 37.899 26.232 20.091 1.00 13.32 59 PRO B CA 1
ATOM 2786 C C . PRO B 1 58 ? 38.976 25.433 20.819 1.00 12.68 59 PRO B C 1
ATOM 2787 O O . PRO B 1 58 ? 39.414 24.389 20.332 1.00 13.58 59 PRO B O 1
ATOM 2791 N N . ARG B 1 59 ? 39.402 25.918 21.980 1.00 11.28 60 ARG B N 1
ATOM 2792 C CA . ARG B 1 59 ? 40.438 25.232 22.742 1.00 11.32 60 ARG B CA 1
ATOM 2793 C C . ARG B 1 59 ? 40.009 23.823 23.119 1.00 11.03 60 ARG B C 1
ATOM 2794 O O . ARG B 1 59 ? 38.834 23.566 23.382 1.00 11.21 60 ARG B O 1
ATOM 2802 N N . VAL B 1 60 ? 40.976 22.916 23.143 1.00 9.98 61 VAL B N 1
ATOM 2803 C CA . VAL B 1 60 ? 40.723 21.524 23.472 1.00 10.65 61 VAL B CA 1
ATOM 2804 C C . VAL B 1 60 ? 40.850 21.258 24.965 1.00 10.33 61 VAL B C 1
ATOM 2805 O O . VAL B 1 60 ? 41.806 21.701 25.610 1.00 10.18 61 VAL B O 1
ATOM 2809 N N . ILE B 1 61 ? 39.868 20.547 25.513 1.00 9.59 62 ILE B N 1
ATOM 2810 C CA . ILE B 1 61 ? 39.887 20.173 26.922 1.00 9.58 62 ILE B CA 1
ATOM 2811 C C . ILE B 1 61 ? 39.834 18.655 27.010 1.00 9.18 62 ILE B C 1
ATOM 2812 O O . ILE B 1 61 ? 39.481 17.978 26.042 1.00 10.96 62 ILE B O 1
ATOM 2817 N N . THR B 1 62 ? 40.194 18.124 28.172 1.00 9.44 63 THR B N 1
ATOM 2818 C CA . THR B 1 62 ? 40.163 16.683 28.398 1.00 9.94 63 THR B CA 1
ATOM 2819 C C . THR B 1 62 ? 39.333 16.343 29.630 1.00 9.73 63 THR B C 1
ATOM 2820 O O . THR B 1 62 ? 38.900 15.205 29.791 1.00 10.10 63 THR B O 1
ATOM 2824 N N . SER B 1 63 ? 39.114 17.329 30.495 1.00 10.22 64 SER B N 1
ATOM 2825 C CA . SER B 1 63 ? 38.340 17.118 31.715 1.00 10.94 64 SER B CA 1
ATOM 2826 C C . SER B 1 63 ? 37.496 18.337 32.057 1.00 11.15 64 SER B C 1
ATOM 2827 O O . SER B 1 63 ? 38.030 19.416 32.298 1.00 12.41 64 SER B O 1
ATOM 2830 N N . ALA B 1 64 ? 36.178 18.164 32.085 1.00 10.96 65 ALA B N 1
ATOM 2831 C CA . ALA B 1 64 ? 35.290 19.274 32.411 1.00 12.14 65 ALA B CA 1
ATOM 2832 C C . ALA B 1 64 ? 35.563 19.754 33.836 1.00 11.87 65 ALA B C 1
ATOM 2833 O O . ALA B 1 64 ? 35.565 20.954 34.106 1.00 12.13 65 ALA B O 1
ATOM 2835 N N . LYS B 1 65 ? 35.799 18.809 34.741 1.00 12.19 66 LYS B N 1
ATOM 2836 C CA . LYS B 1 65 ? 36.079 19.145 36.133 1.00 12.89 66 LYS B CA 1
ATOM 2837 C C . LYS B 1 65 ? 37.387 19.920 36.276 1.00 13.23 66 LYS B C 1
ATOM 2838 O O . LYS B 1 65 ? 37.480 20.846 37.084 1.00 13.89 66 LYS B O 1
ATOM 2844 N N . ALA B 1 66 ? 38.395 19.550 35.490 1.00 13.04 67 ALA B N 1
ATOM 2845 C CA . ALA B 1 66 ? 39.684 20.232 35.550 1.00 13.21 67 ALA B CA 1
ATOM 2846 C C . ALA B 1 66 ? 39.554 21.694 35.127 1.00 13.84 67 ALA B C 1
ATOM 2847 O O . ALA B 1 66 ? 40.360 22.538 35.523 1.00 14.03 67 ALA B O 1
ATOM 2849 N N . GLU B 1 67 ? 38.539 21.987 34.319 1.00 12.94 68 GLU B N 1
ATOM 2850 C CA . GLU B 1 67 ? 38.294 23.346 33.844 1.00 13.65 68 GLU B CA 1
ATOM 2851 C C . GLU B 1 67 ? 37.522 24.136 34.895 1.00 14.07 68 GLU B C 1
ATOM 2852 O O . GLU B 1 67 ? 37.351 25.347 34.771 1.00 16.14 68 GLU B O 1
ATOM 2858 N N . GLY B 1 68 ? 37.053 23.435 35.922 1.00 14.65 69 GLY B N 1
ATOM 2859 C CA . GLY B 1 68 ? 36.301 24.076 36.986 1.00 14.93 69 GLY B CA 1
ATOM 2860 C C . GLY B 1 68 ? 34.816 24.159 36.692 1.00 15.87 69 GLY B C 1
ATOM 2861 O O . GLY B 1 68 ? 34.074 24.838 37.402 1.00 17.27 69 GLY B O 1
ATOM 2862 N N . ALA B 1 69 ? 34.371 23.460 35.653 1.00 14.28 70 ALA B N 1
ATOM 2863 C CA . ALA B 1 69 ? 32.963 23.489 35.279 1.00 14.21 70 ALA B CA 1
ATOM 2864 C C . ALA B 1 69 ? 32.102 22.572 36.136 1.00 14.22 70 ALA B C 1
ATOM 2865 O O . ALA B 1 69 ? 32.558 21.539 36.627 1.00 16.21 70 ALA B O 1
ATOM 2867 N N . GLU B 1 70 ? 30.848 22.973 36.315 1.00 13.03 71 GLU B N 1
ATOM 2868 C CA . GLU B 1 70 ? 29.887 22.188 37.073 1.00 14.34 71 GLU B CA 1
ATOM 2869 C C . GLU B 1 70 ? 28.754 21.784 36.136 1.00 12.80 71 GLU B C 1
ATOM 2870 O O . GLU B 1 70 ? 28.059 20.797 36.382 1.00 12.87 71 GLU B O 1
ATOM 2876 N N . GLN B 1 71 ? 28.581 22.547 35.059 1.00 11.62 72 GLN B N 1
ATOM 2877 C CA . GLN B 1 71 ? 27.525 22.280 34.084 1.00 11.33 72 GLN B CA 1
ATOM 2878 C C . GLN B 1 71 ? 28.051 22.349 32.655 1.00 10.93 72 GLN B C 1
ATOM 2879 O O . GLN B 1 71 ? 28.968 23.119 32.358 1.00 10.68 72 GLN B O 1
ATOM 2885 N N . VAL B 1 72 ? 27.457 21.547 31.778 1.00 10.31 73 VAL B N 1
ATOM 2886 C CA . VAL B 1 72 ? 27.846 21.523 30.373 1.00 9.29 73 VAL B CA 1
ATOM 2887 C C . VAL B 1 72 ? 26.627 21.463 29.461 1.00 9.83 73 VAL B C 1
ATOM 2888 O O . VAL B 1 72 ? 25.532 21.071 29.876 1.00 9.97 73 VAL B O 1
ATOM 2892 N N . ILE B 1 73 ? 26.833 21.872 28.216 1.00 9.31 74 ILE B N 1
ATOM 2893 C CA . ILE B 1 73 ? 25.800 21.831 27.191 1.00 8.52 74 ILE B CA 1
ATOM 2894 C C . ILE B 1 73 ? 26.449 21.070 26.047 1.00 9.18 74 ILE B C 1
ATOM 2895 O O . ILE B 1 73 ? 27.511 21.457 25.553 1.00 9.21 74 ILE B O 1
ATOM 2900 N N . LEU B 1 74 ? 25.820 19.975 25.646 1.00 8.71 75 LEU B N 1
ATOM 2901 C CA . LEU B 1 74 ? 26.341 19.151 24.570 1.00 7.93 75 LEU B CA 1
ATOM 2902 C C . LEU B 1 74 ? 25.670 19.480 23.252 1.00 9.72 75 LEU B C 1
ATOM 2903 O O . LEU B 1 74 ? 24.456 19.677 23.203 1.00 8.96 75 LEU B O 1
ATOM 2908 N N . THR B 1 75 ? 26.457 19.567 22.187 1.00 8.76 76 THR B N 1
ATOM 2909 C CA . THR B 1 75 ? 25.875 19.775 20.873 1.00 8.71 76 THR B CA 1
ATOM 2910 C C . THR B 1 75 ? 26.387 18.648 19.985 1.00 9.15 76 THR B C 1
ATOM 2911 O O . THR B 1 75 ? 27.481 18.110 20.196 1.00 8.92 76 THR B O 1
ATOM 2915 N N . ASP B 1 76 ? 25.562 18.263 19.019 1.00 8.77 77 ASP B N 1
ATOM 2916 C CA . ASP B 1 76 ? 25.915 17.232 18.053 1.00 9.37 77 ASP B CA 1
ATOM 2917 C C . ASP B 1 76 ? 26.128 15.830 18.623 1.00 8.85 77 ASP B C 1
ATOM 2918 O O . ASP B 1 76 ? 26.631 14.947 17.926 1.00 9.70 77 ASP B O 1
ATOM 2923 N N . HIS B 1 77 ? 25.768 15.622 19.886 1.00 7.57 78 HIS B N 1
ATOM 2924 C CA . HIS B 1 77 ? 25.897 14.300 20.494 1.00 7.39 78 HIS B CA 1
ATOM 2925 C C . HIS B 1 77 ? 25.168 14.250 21.823 1.00 8.06 78 HIS B C 1
ATOM 2926 O O . HIS B 1 77 ? 24.808 15.290 22.379 1.00 7.96 78 HIS B O 1
ATOM 2933 N N . ASN B 1 78 ? 24.934 13.033 22.307 1.00 8.36 79 ASN B N 1
ATOM 2934 C CA . ASN B 1 78 ? 24.301 12.829 23.604 1.00 7.95 79 ASN B CA 1
ATOM 2935 C C . ASN B 1 78 ? 24.855 11.586 24.300 1.00 9.06 79 ASN B C 1
ATOM 2936 O O . ASN B 1 78 ? 24.901 11.531 25.524 1.00 9.40 79 ASN B O 1
ATOM 2941 N N . GLU B 1 79 ? 25.302 10.597 23.530 1.00 8.41 80 GLU B N 1
ATOM 2942 C CA . GLU B 1 79 ? 25.831 9.376 24.139 1.00 8.76 80 GLU B CA 1
ATOM 2943 C C . GLU B 1 79 ? 27.078 9.664 24.967 1.00 9.58 80 GLU B C 1
ATOM 2944 O O . GLU B 1 79 ? 28.053 10.231 24.478 1.00 8.98 80 GLU B O 1
ATOM 2950 N N . PHE B 1 80 ? 27.040 9.268 26.235 1.00 9.18 81 PHE B N 1
ATOM 2951 C CA . PHE B 1 80 ? 28.147 9.531 27.143 1.00 9.27 81 PHE B CA 1
ATOM 2952 C C . PHE B 1 80 ? 29.522 9.080 26.663 1.00 8.93 81 PHE B C 1
ATOM 2953 O O . PHE B 1 80 ? 30.507 9.786 26.880 1.00 9.66 81 PHE B O 1
ATOM 2961 N N . GLN B 1 81 ? 29.602 7.925 26.008 1.00 9.18 82 GLN B N 1
ATOM 2962 C CA . GLN B 1 81 ? 30.909 7.450 25.566 1.00 8.97 82 GLN B CA 1
ATOM 2963 C C . GLN B 1 81 ? 31.501 8.262 24.415 1.00 9.80 82 GLN B C 1
ATOM 2964 O O . GLN B 1 81 ? 32.659 8.062 24.046 1.00 11.51 82 GLN B O 1
ATOM 2970 N N . GLN B 1 82 ? 30.716 9.182 23.857 1.00 8.40 83 GLN B N 1
ATOM 2971 C CA . GLN B 1 82 ? 31.184 10.039 22.764 1.00 9.09 83 GLN B CA 1
ATOM 2972 C C . GLN B 1 82 ? 31.533 11.424 23.299 1.00 9.19 83 GLN B C 1
ATOM 2973 O O . GLN B 1 82 ? 32.008 12.285 22.556 1.00 9.17 83 GLN B O 1
ATOM 2979 N N . SER B 1 83 ? 31.312 11.625 24.595 1.00 8.66 84 SER B N 1
ATOM 2980 C CA . SER B 1 83 ? 31.530 12.922 25.221 1.00 9.26 84 SER B CA 1
ATOM 2981 C C . SER B 1 83 ? 32.839 13.040 25.994 1.00 10.20 84 SER B C 1
ATOM 2982 O O . SER B 1 83 ? 33.747 12.224 25.830 1.00 10.42 84 SER B O 1
ATOM 2985 N N . VAL B 1 84 ? 32.930 14.071 26.827 1.00 8.96 85 VAL B N 1
ATOM 2986 C CA . VAL B 1 84 ? 34.122 14.298 27.628 1.00 10.06 85 VAL B CA 1
ATOM 2987 C C . VAL B 1 84 ? 34.258 13.142 28.623 1.00 10.25 85 VAL B C 1
ATOM 2988 O O . VAL B 1 84 ? 33.262 12.582 29.087 1.00 10.00 85 VAL B O 1
ATOM 2992 N N . ALA B 1 85 ? 35.495 12.776 28.939 1.00 9.67 86 ALA B N 1
ATOM 2993 C CA . ALA B 1 85 ? 35.762 11.653 29.830 1.00 11.03 86 ALA B CA 1
ATOM 2994 C C . ALA B 1 85 ? 34.998 11.639 31.151 1.00 10.54 86 ALA B C 1
ATOM 2995 O O . ALA B 1 85 ? 34.517 10.585 31.577 1.00 12.77 86 ALA B O 1
ATOM 2997 N N . ASP B 1 86 ? 34.891 12.797 31.796 1.00 10.66 87 ASP B N 1
ATOM 2998 C CA . ASP B 1 86 ? 34.202 12.895 33.079 1.00 10.91 87 ASP B CA 1
ATOM 2999 C C . ASP B 1 86 ? 32.788 13.462 32.985 1.00 10.67 87 ASP B C 1
ATOM 3000 O O . ASP B 1 86 ? 32.318 14.155 33.888 1.00 10.61 87 ASP B O 1
ATOM 3005 N N . ILE B 1 87 ? 32.105 13.143 31.889 1.00 10.75 88 ILE B N 1
ATOM 3006 C CA . ILE B 1 87 ? 30.742 13.611 31.671 1.00 11.95 88 ILE B CA 1
ATOM 3007 C C . ILE B 1 87 ? 29.799 13.178 32.796 1.00 12.65 88 ILE B C 1
ATOM 3008 O O . ILE B 1 87 ? 28.836 13.872 33.107 1.00 12.85 88 ILE B O 1
ATOM 3013 N N . ALA B 1 88 ? 30.082 12.039 33.418 1.00 13.77 89 ALA B N 1
ATOM 3014 C CA . ALA B 1 88 ? 29.230 11.550 34.495 1.00 15.46 89 ALA B CA 1
ATOM 3015 C C . ALA B 1 88 ? 29.378 12.371 35.773 1.00 16.12 89 ALA B C 1
ATOM 3016 O O . ALA B 1 88 ? 28.531 12.290 36.667 1.00 18.42 89 ALA B O 1
ATOM 3018 N N . GLU B 1 89 ? 30.440 13.169 35.851 1.00 15.32 90 GLU B N 1
ATOM 3019 C CA . GLU B 1 89 ? 30.719 13.976 37.039 1.00 16.70 90 GLU B CA 1
ATOM 3020 C C . GLU B 1 89 ? 30.223 15.414 36.981 1.00 15.36 90 GLU B C 1
ATOM 3021 O O . GLU B 1 89 ? 30.430 16.181 37.922 1.00 16.56 90 GLU B O 1
ATOM 3027 N N . VAL B 1 90 ? 29.587 15.791 35.878 1.00 13.34 91 VAL B N 1
ATOM 3028 C CA . VAL B 1 90 ? 29.066 17.145 35.740 1.00 13.40 91 VAL B CA 1
ATOM 3029 C C . VAL B 1 90 ? 27.596 17.082 35.367 1.00 11.73 91 VAL B C 1
ATOM 3030 O O . VAL B 1 90 ? 27.101 16.035 34.949 1.00 14.40 91 VAL B O 1
ATOM 3034 N N . GLU B 1 91 ? 26.896 18.198 35.537 1.00 10.37 92 GLU B N 1
ATOM 3035 C CA . GLU B 1 91 ? 25.483 18.243 35.191 1.00 10.27 92 GLU B CA 1
ATOM 3036 C C . GLU B 1 91 ? 25.310 18.617 33.728 1.00 10.10 92 GLU B C 1
ATOM 3037 O O . GLU B 1 91 ? 25.956 19.542 33.234 1.00 10.80 92 GLU B O 1
ATOM 3043 N N . VAL B 1 92 ? 24.441 17.888 33.035 1.00 9.64 93 VAL B N 1
ATOM 3044 C CA . VAL B 1 92 ? 24.157 18.197 31.642 1.00 9.11 93 VAL B CA 1
ATOM 3045 C C . VAL B 1 92 ? 23.004 19.191 31.689 1.00 9.25 93 VAL B C 1
ATOM 3046 O O . VAL B 1 92 ? 21.855 18.831 31.969 1.00 10.10 93 VAL B O 1
ATOM 3050 N N . TYR B 1 93 ? 23.333 20.452 31.444 1.00 9.02 94 TYR B N 1
ATOM 3051 C CA . TYR B 1 93 ? 22.360 21.535 31.476 1.00 9.75 94 TYR B CA 1
ATOM 3052 C C . TYR B 1 93 ? 21.438 21.480 30.267 1.00 9.41 94 TYR B C 1
ATOM 3053 O O . TYR B 1 93 ? 20.230 21.730 30.375 1.00 9.14 94 TYR B O 1
ATOM 3062 N N . GLY B 1 94 ? 22.010 21.144 29.116 1.00 8.95 95 GLY B N 1
ATOM 3063 C CA . GLY B 1 94 ? 21.214 21.073 27.907 1.00 8.88 95 GLY B CA 1
ATOM 3064 C C . GLY B 1 94 ? 21.890 20.301 26.796 1.00 8.47 95 GLY B C 1
ATOM 3065 O O . GLY B 1 94 ? 23.092 20.027 26.852 1.00 8.87 95 GLY B O 1
ATOM 3066 N N . VAL B 1 95 ? 21.100 19.955 25.785 1.00 8.62 96 VAL B N 1
ATOM 3067 C CA . VAL B 1 95 ? 21.575 19.210 24.629 1.00 7.67 96 VAL B CA 1
ATOM 3068 C C . VAL B 1 95 ? 20.881 19.707 23.367 1.00 8.04 96 VAL B C 1
ATOM 3069 O O . VAL B 1 95 ? 19.666 19.910 23.364 1.00 8.15 96 VAL B O 1
ATOM 3073 N N . VAL B 1 96 ? 21.662 19.922 22.312 1.00 7.85 97 VAL B N 1
ATOM 3074 C CA . VAL B 1 96 ? 21.137 20.320 21.003 1.00 8.06 97 VAL B CA 1
ATOM 3075 C C . VAL B 1 96 ? 21.732 19.262 20.076 1.00 7.94 97 VAL B C 1
ATOM 3076 O O . VAL B 1 96 ? 22.950 19.191 19.907 1.00 8.08 97 VAL B O 1
ATOM 3080 N N . ASP B 1 97 ? 20.886 18.437 19.468 1.00 6.65 98 ASP B N 1
ATOM 3081 C CA . ASP B 1 97 ? 21.407 17.351 18.646 1.00 7.51 98 ASP B CA 1
ATOM 3082 C C . ASP B 1 97 ? 20.428 16.880 17.570 1.00 7.85 98 ASP B C 1
ATOM 3083 O O . ASP B 1 97 ? 19.251 17.258 17.570 1.00 8.42 98 ASP B O 1
ATOM 3088 N N . HIS B 1 98 ? 20.928 16.047 16.659 1.00 8.48 99 HIS B N 1
ATOM 3089 C CA . HIS B 1 98 ? 20.127 15.483 15.576 1.00 7.76 99 HIS B CA 1
ATOM 3090 C C . HIS B 1 98 ? 20.419 13.994 15.402 1.00 7.71 99 HIS B C 1
ATOM 3091 O O . HIS B 1 98 ? 20.169 13.428 14.339 1.00 8.32 99 HIS B O 1
ATOM 3098 N N . HIS B 1 99 ? 20.941 13.366 16.452 1.00 7.01 100 HIS B N 1
ATOM 3099 C CA . HIS B 1 99 ? 21.272 11.940 16.422 1.00 7.65 100 HIS B CA 1
ATOM 3100 C C . HIS B 1 99 ? 20.307 11.107 17.253 1.00 8.44 100 HIS B C 1
ATOM 3101 O O . HIS B 1 99 ? 19.453 11.648 17.960 1.00 8.58 100 HIS B O 1
ATOM 3108 N N . ARG B 1 100 ? 20.447 9.785 17.167 1.00 7.80 101 ARG B N 1
ATOM 3109 C CA . ARG B 1 100 ? 19.615 8.896 17.967 1.00 8.24 101 ARG B CA 1
ATOM 3110 C C . ARG B 1 100 ? 20.070 9.060 19.413 1.00 8.69 101 ARG B C 1
ATOM 3111 O O . ARG B 1 100 ? 21.190 9.515 19.672 1.00 9.00 101 ARG B O 1
ATOM 3119 N N . VAL B 1 101 ? 19.203 8.703 20.353 1.00 7.83 102 VAL B N 1
ATOM 3120 C CA . VAL B 1 101 ? 19.539 8.835 21.766 1.00 8.05 102 VAL B CA 1
ATOM 3121 C C . VAL B 1 101 ? 19.828 7.482 22.396 1.00 7.82 102 VAL B C 1
ATOM 3122 O O . VAL B 1 101 ? 19.109 6.515 22.172 1.00 8.72 102 VAL B O 1
ATOM 3126 N N . ALA B 1 102 ? 20.903 7.426 23.174 1.00 8.65 103 ALA B N 1
ATOM 3127 C CA . ALA B 1 102 ? 21.291 6.205 23.870 1.00 8.56 103 ALA B CA 1
ATOM 3128 C C . ALA B 1 102 ? 22.390 6.547 24.860 1.00 9.04 103 ALA B C 1
ATOM 3129 O O . ALA B 1 102 ? 23.065 7.568 24.716 1.00 8.93 103 ALA B O 1
ATOM 3131 N N . ASN B 1 103 ? 22.554 5.700 25.872 1.00 9.92 104 ASN B N 1
ATOM 3132 C CA . ASN B 1 103 ? 23.593 5.895 26.876 1.00 9.26 104 ASN B CA 1
ATOM 3133 C C . ASN B 1 103 ? 23.629 7.327 27.383 1.00 10.51 104 ASN B C 1
ATOM 3134 O O . ASN B 1 103 ? 24.695 7.928 27.532 1.00 9.97 104 ASN B O 1
ATOM 3139 N N . PHE B 1 104 ? 22.446 7.858 27.656 1.00 9.85 105 PHE B N 1
ATOM 3140 C CA . PHE B 1 104 ? 22.304 9.221 28.143 1.00 10.21 105 PHE B CA 1
ATOM 3141 C C . PHE B 1 104 ? 21.267 9.247 29.252 1.00 10.73 105 PHE B C 1
ATOM 3142 O O . PHE B 1 104 ? 20.138 8.795 29.068 1.00 12.56 105 PHE B O 1
ATOM 3150 N N . GLU B 1 105 ? 21.653 9.767 30.410 1.00 10.10 106 GLU B N 1
ATOM 3151 C CA . GLU B 1 105 ? 20.724 9.840 31.526 1.00 11.19 106 GLU B CA 1
ATOM 3152 C C . GLU B 1 105 ? 21.069 10.996 32.445 1.00 10.93 106 GLU B C 1
ATOM 3153 O O . GLU B 1 105 ? 22.220 11.426 32.516 1.00 11.04 106 GLU B O 1
ATOM 3159 N N . THR B 1 106 ? 20.055 11.503 33.135 1.00 8.32 107 THR B N 1
ATOM 3160 C CA . THR B 1 106 ? 20.229 12.610 34.062 1.00 9.37 107 THR B CA 1
ATOM 3161 C C . THR B 1 106 ? 19.451 12.331 35.337 1.00 8.99 107 THR B C 1
ATOM 3162 O O . THR B 1 106 ? 18.507 11.534 35.347 1.00 9.39 107 THR B O 1
ATOM 3166 N N . ALA B 1 107 ? 19.858 12.989 36.414 1.00 9.23 108 ALA B N 1
ATOM 3167 C CA . ALA B 1 107 ? 19.179 12.843 37.690 1.00 9.16 108 ALA B CA 1
ATOM 3168 C C . ALA B 1 107 ? 18.082 13.898 37.769 1.00 9.94 108 ALA B C 1
ATOM 3169 O O . ALA B 1 107 ? 17.073 13.708 38.447 1.00 10.29 108 ALA B O 1
ATOM 3171 N N . ASN B 1 108 ? 18.287 14.995 37.044 1.00 9.50 109 ASN B N 1
ATOM 3172 C CA . ASN B 1 108 ? 17.371 16.132 37.044 1.00 10.19 109 ASN B CA 1
ATOM 3173 C C . ASN B 1 108 ? 16.831 16.505 35.674 1.00 10.42 109 ASN B C 1
ATOM 3174 O O . ASN B 1 108 ? 17.376 16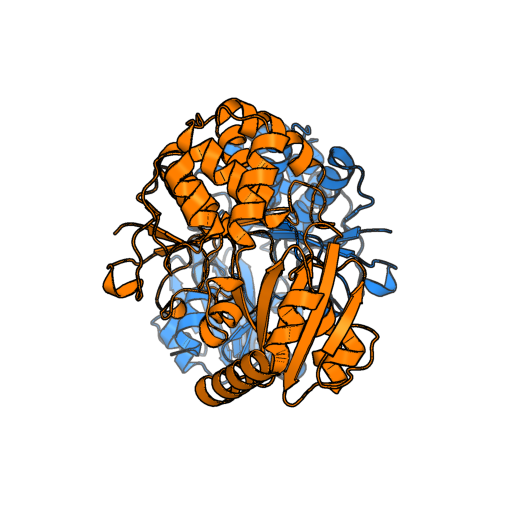.110 34.647 1.00 9.38 109 ASN B O 1
ATOM 3179 N N . PRO B 1 109 ? 15.739 17.284 35.648 1.00 9.75 110 PRO B N 1
ATOM 3180 C CA . PRO B 1 109 ? 15.169 17.713 34.371 1.00 9.28 110 PRO B CA 1
ATOM 3181 C C . PRO B 1 109 ? 16.240 18.555 33.665 1.00 9.29 110 PRO B C 1
ATOM 3182 O O . PRO B 1 109 ? 17.176 19.053 34.305 1.00 9.89 110 PRO B O 1
ATOM 3186 N N . LEU B 1 110 ? 16.112 18.717 32.354 1.00 8.57 111 LEU B N 1
ATOM 3187 C CA . LEU B 1 110 ? 17.087 19.495 31.597 1.00 7.93 111 LEU B CA 1
ATOM 3188 C C . LEU B 1 110 ? 16.464 20.040 30.324 1.00 8.59 111 LEU B C 1
ATOM 3189 O O . LEU B 1 110 ? 15.296 19.777 30.026 1.00 8.74 111 LEU B O 1
ATOM 3194 N N . TYR B 1 111 ? 17.260 20.803 29.585 1.00 8.76 112 TYR B N 1
ATOM 3195 C CA . TYR B 1 111 ? 16.849 21.365 28.307 1.00 7.81 112 TYR B CA 1
ATOM 3196 C C . TYR B 1 111 ? 17.340 20.427 27.216 1.00 9.93 112 TYR B C 1
ATOM 3197 O O . TYR B 1 111 ? 18.492 19.991 27.240 1.00 9.57 112 TYR B O 1
ATOM 3206 N N . MET B 1 112 ? 16.467 20.103 26.273 1.00 8.66 113 MET B N 1
ATOM 3207 C CA . MET B 1 112 ? 16.858 19.279 25.141 1.00 8.39 113 MET B CA 1
ATOM 3208 C C . MET B 1 112 ? 16.125 19.784 23.919 1.00 8.53 113 MET B C 1
ATOM 3209 O O . MET B 1 112 ? 14.920 20.041 23.960 1.00 9.59 113 MET B O 1
ATOM 3214 N N . ARG B 1 113 ? 16.873 19.963 22.840 1.00 8.57 114 ARG B N 1
ATOM 3215 C CA . ARG B 1 113 ? 16.302 20.385 21.575 1.00 8.53 114 ARG B CA 1
ATOM 3216 C C . ARG B 1 113 ? 16.904 19.457 20.528 1.00 8.88 114 ARG B C 1
ATOM 3217 O O . ARG B 1 113 ? 18.035 19.658 20.079 1.00 8.93 114 ARG B O 1
ATOM 3225 N N . LEU B 1 114 ? 16.167 18.404 20.190 1.00 8.26 115 LEU B N 1
ATOM 3226 C CA . LEU B 1 114 ? 16.612 17.460 19.172 1.00 8.26 115 LEU B CA 1
ATOM 3227 C C . LEU B 1 114 ? 15.635 17.486 18.011 1.00 7.40 115 LEU B C 1
ATOM 3228 O O . LEU B 1 114 ? 14.419 17.581 18.206 1.00 7.83 115 LEU B O 1
ATOM 3233 N N . GLU B 1 115 ? 16.174 17.428 16.801 1.00 8.32 116 GLU B N 1
ATOM 3234 C CA . GLU B 1 115 ? 15.351 17.407 15.599 1.00 8.92 116 GLU B CA 1
ATOM 3235 C C . GLU B 1 115 ? 16.042 16.494 14.603 1.00 8.99 116 GLU B C 1
ATOM 3236 O O . GLU B 1 115 ? 17.272 16.514 14.481 1.00 9.10 116 GLU B O 1
ATOM 3242 N N . PRO B 1 116 ? 15.271 15.671 13.883 1.00 8.49 117 PRO B N 1
ATOM 3243 C CA . PRO B 1 116 ? 15.858 14.758 12.903 1.00 9.85 117 PRO B CA 1
ATOM 3244 C C . PRO B 1 116 ? 16.157 15.466 11.583 1.00 9.09 117 PRO B C 1
ATOM 3245 O O . PRO B 1 116 ? 15.694 15.050 10.517 1.00 12.06 117 PRO B O 1
ATOM 3249 N N . VAL B 1 117 ? 16.925 16.547 11.672 1.00 9.37 118 VAL B N 1
ATOM 3250 C CA . VAL B 1 117 ? 17.298 17.321 10.499 1.00 9.65 118 VAL B CA 1
ATOM 3251 C C . VAL B 1 117 ? 18.748 17.044 10.096 1.00 9.67 118 VAL B C 1
ATOM 3252 O O . VAL B 1 117 ? 19.426 16.225 10.716 1.00 10.17 118 VAL B O 1
ATOM 3256 N N . GLY B 1 118 ? 19.217 17.738 9.063 1.00 9.99 119 GLY B N 1
ATOM 3257 C CA . GLY B 1 118 ? 20.559 17.516 8.547 1.00 9.58 119 GLY B CA 1
ATOM 3258 C C . GLY B 1 118 ? 21.775 17.818 9.401 1.00 9.56 119 GLY B C 1
ATOM 3259 O O . GLY B 1 118 ? 22.815 17.178 9.229 1.00 10.24 119 GLY B O 1
ATOM 3260 N N . SER B 1 119 ? 21.674 18.786 10.303 1.00 9.18 120 SER B N 1
ATOM 3261 C CA . SER B 1 119 ? 22.812 19.131 11.150 1.00 9.46 120 SER B CA 1
ATOM 3262 C C . SER B 1 119 ? 22.348 19.811 12.426 1.00 9.01 120 SER B C 1
ATOM 3263 O O . SER B 1 119 ? 21.221 20.303 12.498 1.00 10.18 120 SER B O 1
ATOM 3266 N N . ALA B 1 120 ? 23.214 19.826 13.435 1.00 9.31 121 ALA B N 1
ATOM 3267 C CA . ALA B 1 120 ? 22.889 20.496 14.684 1.00 9.44 121 ALA B CA 1
ATOM 3268 C C . ALA B 1 120 ? 22.972 22.001 14.427 1.00 9.35 121 ALA B C 1
ATOM 3269 O O . ALA B 1 120 ? 22.248 22.785 15.035 1.00 8.70 121 ALA B O 1
ATOM 3271 N N . SER B 1 121 ? 23.865 22.400 13.522 1.00 8.87 122 SER B N 1
ATOM 3272 C CA . SER B 1 121 ? 24.014 23.812 13.180 1.00 9.06 122 SER B CA 1
ATOM 3273 C C . SER B 1 121 ? 22.696 24.368 12.645 1.00 9.56 122 SER B C 1
ATOM 3274 O O . SER B 1 121 ? 22.371 25.531 12.867 1.00 10.34 122 SER B O 1
ATOM 3277 N N . SER B 1 122 ? 21.941 23.531 11.936 1.00 9.18 123 SER B N 1
ATOM 3278 C CA . SER B 1 122 ? 20.655 23.953 11.386 1.00 10.48 123 SER B CA 1
ATOM 3279 C C . SER B 1 122 ? 19.712 24.332 12.514 1.00 10.37 123 SER B C 1
ATOM 3280 O O . SER B 1 122 ? 18.999 25.334 12.438 1.00 9.96 123 SER B O 1
ATOM 3283 N N . ILE B 1 123 ? 19.704 23.510 13.558 1.00 9.42 124 ILE B N 1
ATOM 3284 C CA . ILE B 1 123 ? 18.841 23.758 14.704 1.00 9.07 124 ILE B CA 1
ATOM 3285 C C . ILE B 1 123 ? 19.268 25.051 15.392 1.00 9.19 124 ILE B C 1
ATOM 3286 O O . ILE B 1 123 ? 18.435 25.902 15.719 1.00 10.02 124 ILE B O 1
ATOM 3291 N N . VAL B 1 124 ? 20.570 25.202 15.605 1.00 8.85 125 VAL B N 1
ATOM 3292 C CA . VAL B 1 124 ? 21.085 26.401 16.250 1.00 9.46 125 VAL B CA 1
ATOM 3293 C C . VAL B 1 124 ? 20.731 27.663 15.465 1.00 10.28 125 VAL B C 1
ATOM 3294 O O . VAL B 1 124 ? 20.291 28.654 16.048 1.00 10.71 125 VAL B O 1
ATOM 3298 N N . TYR B 1 125 ? 20.913 27.636 14.146 1.00 9.74 126 TYR B N 1
ATOM 3299 C CA . TYR B 1 125 ? 20.585 28.808 13.336 1.00 9.53 126 TYR B CA 1
ATOM 3300 C C . TYR B 1 125 ? 19.114 29.182 13.471 1.00 10.73 126 TYR B C 1
ATOM 3301 O O . TYR B 1 125 ? 18.779 30.359 13.607 1.00 10.90 126 TYR B O 1
ATOM 3310 N N . ARG B 1 126 ? 18.231 28.191 13.431 1.00 11.14 127 ARG B N 1
ATOM 3311 C CA . ARG B 1 126 ? 16.815 28.497 13.548 1.00 12.58 127 ARG B CA 1
ATOM 3312 C C . ARG B 1 126 ? 16.479 29.036 14.934 1.00 13.78 127 ARG B C 1
ATOM 3313 O O . ARG B 1 126 ? 15.509 29.773 15.098 1.00 14.67 127 ARG B O 1
ATOM 3321 N N . MET B 1 127 ? 17.296 28.693 15.928 1.00 12.93 128 MET B N 1
ATOM 3322 C CA . MET B 1 127 ? 17.081 29.205 17.276 1.00 13.71 128 MET B CA 1
ATOM 3323 C C . MET B 1 127 ? 17.511 30.679 17.314 1.00 15.01 128 MET B C 1
ATOM 3324 O O . MET B 1 127 ? 16.922 31.488 18.032 1.00 15.12 128 MET B O 1
ATOM 3329 N N . PHE B 1 128 ? 18.531 31.029 16.532 1.00 14.74 129 PHE B N 1
ATOM 3330 C CA . PHE B 1 128 ? 18.990 32.415 16.446 1.00 14.82 129 PHE B CA 1
ATOM 3331 C C . PHE B 1 128 ? 17.821 33.252 15.936 1.00 16.31 129 PHE B C 1
ATOM 3332 O O . PHE B 1 128 ? 17.523 34.321 16.465 1.00 17.50 129 PHE B O 1
ATOM 3340 N N . LYS B 1 129 ? 17.163 32.751 14.895 1.00 15.97 130 LYS B N 1
ATOM 3341 C CA . LYS B 1 129 ? 16.040 33.461 14.301 1.00 17.50 130 LYS B CA 1
ATOM 3342 C C . LYS B 1 129 ? 14.859 33.595 15.249 1.00 18.49 130 LYS B C 1
ATOM 3343 O O . LYS B 1 129 ? 14.274 34.671 15.359 1.00 19.12 130 LYS B O 1
ATOM 3349 N N . GLU B 1 130 ? 14.509 32.515 15.942 1.00 19.63 131 GLU B N 1
ATOM 3350 C CA . GLU B 1 130 ? 13.374 32.569 16.855 1.00 21.67 131 GLU B CA 1
ATOM 3351 C C . GLU B 1 130 ? 13.597 33.531 18.017 1.00 21.49 131 GLU B C 1
ATOM 3352 O O . GLU B 1 130 ? 12.642 34.091 18.553 1.00 22.37 131 GLU B O 1
ATOM 3358 N N . HIS B 1 131 ? 14.855 33.738 18.394 1.00 20.00 132 HIS B N 1
ATOM 3359 C CA . HIS B 1 131 ? 15.178 34.649 19.487 1.00 20.00 132 HIS B CA 1
ATOM 3360 C C . HIS B 1 131 ? 15.609 36.018 18.964 1.00 20.00 132 HIS B C 1
ATOM 3361 O O . HIS B 1 131 ? 16.033 36.884 19.731 1.00 20.00 132 HIS B O 1
ATOM 3368 N N . SER B 1 132 ? 15.495 36.206 17.654 1.00 21.65 133 SER B N 1
ATOM 3369 C CA . SER B 1 132 ? 15.863 37.466 17.016 1.00 21.21 133 SER B CA 1
ATOM 3370 C C . SER B 1 132 ? 17.277 37.926 17.352 1.00 20.82 133 SER B C 1
ATOM 3371 O O . SER B 1 132 ? 17.506 39.104 17.628 1.00 21.96 133 SER B O 1
ATOM 3374 N N . VAL B 1 133 ? 18.224 36.993 17.334 1.00 18.88 134 VAL B N 1
ATOM 3375 C CA . VAL B 1 133 ? 19.619 37.316 17.614 1.00 18.05 134 VAL B CA 1
ATOM 3376 C C . VAL B 1 133 ? 20.361 37.402 16.285 1.00 17.91 134 VAL B C 1
ATOM 3377 O O . VAL B 1 133 ? 20.338 36.462 15.492 1.00 17.38 134 VAL B O 1
ATOM 3381 N N . ALA B 1 134 ? 21.010 38.536 16.046 1.00 16.99 135 ALA B N 1
ATOM 3382 C CA . ALA B 1 134 ? 21.751 38.754 14.809 1.00 16.49 135 ALA B CA 1
ATOM 3383 C C . ALA B 1 134 ? 22.845 37.710 14.604 1.00 16.90 135 ALA B C 1
ATOM 3384 O O . ALA B 1 134 ? 23.528 37.315 15.550 1.00 17.15 135 ALA B O 1
ATOM 3386 N N . VAL B 1 135 ? 23.004 37.274 13.358 1.00 16.41 136 VAL B N 1
ATOM 3387 C CA . VAL B 1 135 ? 24.010 36.279 12.997 1.00 16.30 136 VAL B CA 1
ATOM 3388 C C . VAL B 1 135 ? 25.155 36.939 12.232 1.00 15.62 136 VAL B C 1
ATOM 3389 O O . VAL B 1 135 ? 24.963 37.453 11.130 1.00 17.51 136 VAL B O 1
ATOM 3393 N N . SER B 1 136 ? 26.345 36.925 12.824 1.00 15.40 137 SER B N 1
ATOM 3394 C CA . SER B 1 136 ? 27.517 37.522 12.194 1.00 15.12 137 SER B CA 1
ATOM 3395 C C . SER B 1 136 ? 27.963 36.688 10.999 1.00 15.74 137 SER B C 1
ATOM 3396 O O . SER B 1 136 ? 27.537 35.544 10.835 1.00 14.81 137 SER B O 1
ATOM 3399 N N . LYS B 1 137 ? 28.823 37.264 10.167 1.00 15.50 138 LYS B N 1
ATOM 3400 C CA . LYS B 1 137 ? 29.328 36.556 9.000 1.00 15.51 138 LYS B CA 1
ATOM 3401 C C . LYS B 1 137 ? 30.085 35.300 9.428 1.00 15.54 138 LYS B C 1
ATOM 3402 O O . LYS B 1 137 ? 29.919 34.235 8.835 1.00 14.49 138 LYS B O 1
ATOM 3408 N N . GLU B 1 138 ? 30.906 35.431 10.467 1.00 14.21 139 GLU B N 1
ATOM 3409 C CA . GLU B 1 138 ? 31.697 34.313 10.975 1.00 15.52 139 GLU B CA 1
ATOM 3410 C C . GLU B 1 138 ? 30.824 33.169 11.488 1.00 13.97 139 GLU B C 1
ATOM 3411 O O . GLU B 1 138 ? 31.058 32.004 11.162 1.00 13.37 139 GLU B O 1
ATOM 3417 N N . ILE B 1 139 ? 29.824 33.497 12.299 1.00 13.83 140 ILE B N 1
ATOM 3418 C CA . ILE B 1 139 ? 28.948 32.467 12.840 1.00 12.14 140 ILE B CA 1
ATOM 3419 C C . ILE B 1 139 ? 28.095 31.846 11.733 1.00 12.79 140 ILE B C 1
ATOM 3420 O O . ILE B 1 139 ? 27.838 30.637 11.742 1.00 11.47 140 ILE B O 1
ATOM 3425 N N . ALA B 1 140 ? 27.674 32.657 10.766 1.00 11.74 141 ALA B N 1
ATOM 3426 C CA . ALA B 1 140 ? 26.889 32.131 9.653 1.00 11.54 141 ALA B CA 1
ATOM 3427 C C . ALA B 1 140 ? 27.761 31.148 8.874 1.00 10.84 141 ALA B C 1
ATOM 3428 O O . ALA B 1 140 ? 27.305 30.079 8.465 1.00 10.26 141 ALA B O 1
ATOM 3430 N N . GLY B 1 141 ? 29.021 31.521 8.671 1.00 11.28 142 GLY B N 1
ATOM 3431 C CA . GLY B 1 141 ? 29.942 30.665 7.944 1.00 9.96 142 GLY B CA 1
ATOM 3432 C C . GLY B 1 141 ? 30.143 29.317 8.611 1.00 10.07 142 GLY B C 1
ATOM 3433 O O . GLY B 1 141 ? 30.134 28.282 7.946 1.00 10.75 142 GLY B O 1
ATOM 3434 N N . LEU B 1 142 ? 30.329 29.319 9.926 1.00 10.21 143 LEU B N 1
ATOM 3435 C CA . LEU B 1 142 ? 30.529 28.065 10.642 1.00 10.30 143 LEU B CA 1
ATOM 3436 C C . LEU B 1 142 ? 29.270 27.199 10.656 1.00 10.11 143 LEU B C 1
ATOM 3437 O O . LEU B 1 142 ? 29.356 25.980 10.504 1.00 9.61 143 LEU B O 1
ATOM 3442 N N . MET B 1 143 ? 28.103 27.813 10.827 1.00 10.29 144 MET B N 1
ATOM 3443 C CA . MET B 1 143 ? 26.865 27.033 10.828 1.00 10.16 144 MET B CA 1
ATOM 3444 C C . MET B 1 143 ? 26.570 26.501 9.428 1.00 9.66 144 MET B C 1
ATOM 3445 O O . MET B 1 143 ? 26.173 25.345 9.266 1.00 9.82 144 MET B O 1
ATOM 3450 N N . LEU B 1 144 ? 26.770 27.336 8.413 1.00 9.28 145 LEU B N 1
ATOM 3451 C CA . LEU B 1 144 ? 26.549 26.904 7.039 1.00 9.98 145 LEU B CA 1
ATOM 3452 C C . LEU B 1 144 ? 27.451 25.711 6.734 1.00 9.06 145 LEU B C 1
ATOM 3453 O O . LEU B 1 144 ? 27.019 24.728 6.134 1.00 9.45 145 LEU B O 1
ATOM 3458 N N . SER B 1 145 ? 28.708 25.802 7.154 1.00 9.58 146 SER B N 1
ATOM 3459 C CA . SER B 1 145 ? 29.660 24.730 6.910 1.00 9.15 146 SER B CA 1
ATOM 3460 C C . SER B 1 145 ? 29.248 23.429 7.600 1.00 8.15 146 SER B C 1
ATOM 3461 O O . SER B 1 145 ? 29.413 22.344 7.039 1.00 8.01 146 SER B O 1
ATOM 3464 N N . GLY B 1 146 ? 28.709 23.539 8.811 1.00 8.93 147 GLY B N 1
ATOM 3465 C CA . GLY B 1 146 ? 28.259 22.355 9.525 1.00 7.84 147 GLY B CA 1
ATOM 3466 C C . GLY B 1 146 ? 27.148 21.677 8.741 1.00 7.89 147 GLY B C 1
ATOM 3467 O O . GLY B 1 146 ? 27.130 20.454 8.584 1.00 9.02 147 GLY B O 1
ATOM 3468 N N . LEU B 1 147 ? 26.217 22.481 8.236 1.00 8.45 148 LEU B N 1
ATOM 3469 C CA . LEU B 1 147 ? 25.103 21.959 7.452 1.00 7.98 148 LEU B CA 1
ATOM 3470 C C . LEU B 1 147 ? 25.581 21.318 6.148 1.00 7.50 148 LEU B C 1
ATOM 3471 O O . LEU B 1 147 ? 25.181 20.202 5.813 1.00 8.89 148 LEU B O 1
ATOM 3476 N N . ILE B 1 148 ? 26.439 22.024 5.414 1.00 8.30 149 ILE B N 1
ATOM 3477 C CA . ILE B 1 148 ? 26.960 21.498 4.155 1.00 8.37 149 ILE B CA 1
ATOM 3478 C C . ILE B 1 148 ? 27.727 20.205 4.410 1.00 8.48 149 ILE B C 1
ATOM 3479 O O . ILE B 1 148 ? 27.571 19.218 3.689 1.00 9.25 149 ILE B O 1
ATOM 3484 N N . SER B 1 149 ? 28.540 20.216 5.460 1.00 8.58 150 SER B N 1
ATOM 3485 C CA . SER B 1 149 ? 29.349 19.060 5.818 1.00 8.11 150 SER B CA 1
ATOM 3486 C C . SER B 1 149 ? 28.517 17.814 6.099 1.00 9.32 150 SER B C 1
ATOM 3487 O O . SER B 1 149 ? 28.767 16.749 5.532 1.00 10.67 150 SER B O 1
ATOM 3490 N N . ASP B 1 150 ? 27.523 17.956 6.971 1.00 9.18 151 ASP B N 1
ATOM 3491 C CA . ASP B 1 150 ? 26.685 16.827 7.355 1.00 9.68 151 ASP B CA 1
ATOM 3492 C C . ASP B 1 150 ? 25.696 16.334 6.308 1.00 10.01 151 ASP B C 1
ATOM 3493 O O . ASP B 1 150 ? 25.234 15.197 6.391 1.00 11.39 151 ASP B O 1
ATOM 3498 N N . THR B 1 151 ? 25.363 17.172 5.330 1.00 9.03 152 THR B N 1
ATOM 3499 C CA . THR B 1 151 ? 24.418 16.759 4.293 1.00 9.60 152 THR B CA 1
ATOM 3500 C C . THR B 1 151 ? 25.052 16.647 2.906 1.00 10.30 152 THR B C 1
ATOM 3501 O O . THR B 1 151 ? 24.348 16.404 1.924 1.00 10.84 152 THR B O 1
ATOM 3505 N N . LEU B 1 152 ? 26.371 16.811 2.824 1.00 10.16 153 LEU B N 1
ATOM 3506 C CA . LEU B 1 152 ? 27.078 16.754 1.543 1.00 10.48 153 LEU B CA 1
ATOM 3507 C C . LEU B 1 152 ? 26.416 17.710 0.556 1.00 10.86 153 LEU B C 1
ATOM 3508 O O . LEU B 1 152 ? 26.034 17.331 -0.554 1.00 11.94 153 LEU B O 1
ATOM 3513 N N . LEU B 1 153 ? 26.289 18.960 0.983 1.00 10.66 154 LEU B N 1
ATOM 3514 C CA . LEU B 1 153 ? 25.681 20.017 0.183 1.00 11.51 154 LEU B CA 1
ATOM 3515 C C . LEU B 1 153 ? 24.216 19.746 -0.144 1.00 12.03 154 LEU B C 1
ATOM 3516 O O . LEU B 1 153 ? 23.780 19.866 -1.293 1.00 12.02 154 LEU B O 1
ATOM 3521 N N . LEU B 1 154 ? 23.469 19.356 0.884 1.00 11.41 155 LEU B N 1
ATOM 3522 C CA . LEU B 1 154 ? 22.035 19.117 0.777 1.00 12.52 155 LEU B CA 1
ATOM 3523 C C . LEU B 1 154 ? 21.575 17.967 -0.112 1.00 12.48 155 LEU B C 1
ATOM 3524 O O . LEU B 1 154 ? 20.455 17.999 -0.630 1.00 14.70 155 LEU B O 1
ATOM 3529 N N . LYS B 1 155 ? 22.409 16.949 -0.292 1.00 13.02 156 LYS B N 1
ATOM 3530 C CA . LYS B 1 155 ? 21.987 15.825 -1.119 1.00 13.80 156 LYS B CA 1
ATOM 3531 C C . LYS B 1 155 ? 21.880 14.523 -0.338 1.00 13.86 156 LYS B C 1
ATOM 3532 O O . LYS B 1 155 ? 21.406 13.519 -0.862 1.00 16.34 156 LYS B O 1
ATOM 3538 N N . SER B 1 156 ? 22.318 14.536 0.915 1.00 11.83 157 SER B N 1
ATOM 3539 C CA . SER B 1 156 ? 22.229 13.344 1.746 1.00 11.27 157 SER B CA 1
ATOM 3540 C C . SER B 1 156 ? 20.765 13.099 2.087 1.00 11.79 157 SER B C 1
ATOM 3541 O O . SER B 1 156 ? 19.969 14.036 2.121 1.00 11.08 157 SER B O 1
ATOM 3544 N N . PRO B 1 157 ? 20.388 11.834 2.325 1.00 11.56 158 PRO B N 1
ATOM 3545 C CA . PRO B 1 157 ? 18.993 11.543 2.670 1.00 11.39 158 PRO B CA 1
ATOM 3546 C C . PRO B 1 157 ? 18.611 12.121 4.037 1.00 11.26 158 PRO B C 1
ATOM 3547 O O . PRO B 1 157 ? 17.441 12.094 4.423 1.00 12.30 158 PRO B O 1
ATOM 3551 N N . THR B 1 158 ? 19.595 12.638 4.771 1.00 10.29 159 THR B N 1
ATOM 3552 C CA . THR B 1 158 ? 19.318 13.242 6.072 1.00 10.53 159 THR B CA 1
ATOM 3553 C C . THR B 1 158 ? 18.875 14.693 5.892 1.00 10.34 159 THR B C 1
ATOM 3554 O O . THR B 1 158 ? 18.438 15.338 6.847 1.00 10.91 159 THR B O 1
ATOM 3558 N N . THR B 1 159 ? 18.994 15.208 4.670 1.00 10.11 160 THR B N 1
ATOM 3559 C CA . THR B 1 159 ? 18.603 16.588 4.390 1.00 10.66 160 THR B CA 1
ATOM 3560 C C . THR B 1 159 ? 17.099 16.771 4.564 1.00 11.43 160 THR B C 1
ATOM 3561 O O . THR B 1 159 ? 16.299 16.062 3.950 1.00 14.22 160 THR B O 1
ATOM 3565 N N . HIS B 1 160 ? 16.728 17.735 5.399 1.00 10.43 161 HIS B N 1
ATOM 3566 C CA . HIS B 1 160 ? 15.331 18.037 5.696 1.00 10.88 161 HIS B CA 1
ATOM 3567 C C . HIS B 1 160 ? 14.910 19.278 4.905 1.00 12.10 161 HIS B C 1
ATOM 3568 O O . HIS B 1 160 ? 15.744 20.109 4.556 1.00 10.95 161 HIS B O 1
ATOM 3575 N N . PRO B 1 161 ? 13.610 19.411 4.592 1.00 11.58 162 PRO B N 1
ATOM 3576 C CA . PRO B 1 161 ? 13.186 20.595 3.838 1.00 12.53 162 PRO B CA 1
ATOM 3577 C C . PRO B 1 161 ? 13.632 21.899 4.495 1.00 11.74 162 PRO B C 1
ATOM 3578 O O . PRO B 1 161 ? 13.958 22.866 3.805 1.00 12.64 162 PRO B O 1
ATOM 3582 N N . THR B 1 162 ? 13.648 21.928 5.825 1.00 11.71 163 THR B N 1
ATOM 3583 C CA . THR B 1 162 ? 14.067 23.134 6.530 1.00 11.81 163 THR B CA 1
ATOM 3584 C C . THR B 1 162 ? 15.546 23.439 6.295 1.00 12.21 163 THR B C 1
ATOM 3585 O O . THR B 1 162 ? 15.953 24.596 6.342 1.00 11.43 163 THR B O 1
ATOM 3589 N N . ASP B 1 163 ? 16.347 22.408 6.031 1.00 10.93 164 ASP B N 1
ATOM 3590 C CA . ASP B 1 163 ? 17.769 22.616 5.763 1.00 10.15 164 ASP B CA 1
ATOM 3591 C C . ASP B 1 163 ? 17.924 23.314 4.416 1.00 10.94 164 ASP B C 1
ATOM 3592 O O . ASP B 1 163 ? 18.754 24.212 4.256 1.00 11.16 164 ASP B O 1
ATOM 3597 N N . LYS B 1 164 ? 17.120 22.892 3.443 1.00 10.39 165 LYS B N 1
ATOM 3598 C CA . LYS B 1 164 ? 17.183 23.483 2.113 1.00 12.67 165 LYS B CA 1
ATOM 3599 C C . LYS B 1 164 ? 16.738 24.938 2.154 1.00 12.69 165 LYS B C 1
ATOM 3600 O O . LYS B 1 164 ? 17.226 25.773 1.388 1.00 14.32 165 LYS B O 1
ATOM 3606 N N . ALA B 1 165 ? 15.821 25.244 3.064 1.00 11.97 166 ALA B N 1
ATOM 3607 C CA . ALA B 1 165 ? 15.320 26.602 3.199 1.00 12.11 166 ALA B CA 1
ATOM 3608 C C . ALA B 1 165 ? 16.355 27.545 3.807 1.00 12.27 166 ALA B C 1
ATOM 3609 O O . ALA B 1 165 ? 16.524 28.674 3.342 1.00 15.01 166 ALA B O 1
ATOM 3611 N N . ILE B 1 166 ? 17.060 27.087 4.836 1.00 10.94 167 ILE B N 1
ATOM 3612 C CA . ILE B 1 166 ? 18.038 27.944 5.495 1.00 11.09 167 ILE B CA 1
ATOM 3613 C C . ILE B 1 166 ? 19.409 28.055 4.826 1.00 9.85 167 ILE B C 1
ATOM 3614 O O . ILE B 1 166 ? 20.108 29.044 5.030 1.00 11.34 167 ILE B O 1
ATOM 3619 N N . ALA B 1 167 ? 19.797 27.063 4.027 1.00 10.43 168 ALA B N 1
ATOM 3620 C CA . ALA B 1 167 ? 21.107 27.098 3.371 1.00 10.80 168 ALA B CA 1
ATOM 3621 C C . ALA B 1 167 ? 21.394 28.403 2.615 1.00 11.19 168 ALA B C 1
ATOM 3622 O O . ALA B 1 167 ? 22.449 29.012 2.802 1.00 11.63 168 ALA B O 1
ATOM 3624 N N . PRO B 1 168 ? 20.468 28.844 1.747 1.00 11.16 169 PRO B N 1
ATOM 3625 C CA . PRO B 1 168 ? 20.718 30.091 1.016 1.00 11.75 169 PRO B CA 1
ATOM 3626 C C . PRO B 1 168 ? 20.752 31.314 1.934 1.00 12.05 169 PRO B C 1
ATOM 3627 O O . PRO B 1 168 ? 21.453 32.286 1.649 1.00 12.67 169 PRO B O 1
ATOM 3631 N N . GLU B 1 169 ? 19.997 31.269 3.030 1.00 12.31 170 GLU B N 1
ATOM 3632 C CA . GLU B 1 169 ? 19.984 32.376 3.980 1.00 12.65 170 GLU B CA 1
ATOM 3633 C C . GLU B 1 169 ? 21.357 32.486 4.633 1.00 11.74 170 GLU B C 1
ATOM 3634 O O . GLU B 1 169 ? 21.910 33.577 4.770 1.00 12.94 170 GLU B O 1
ATOM 3640 N N . LEU B 1 170 ? 21.897 31.340 5.040 1.00 11.17 171 LEU B N 1
ATOM 3641 C CA . LEU B 1 170 ? 23.205 31.285 5.676 1.00 11.72 171 LEU B CA 1
ATOM 3642 C C . LEU B 1 170 ? 24.313 31.669 4.703 1.00 11.30 171 LEU B C 1
ATOM 3643 O O . LEU B 1 170 ? 25.269 32.341 5.084 1.00 12.08 171 LEU B O 1
ATOM 3648 N N . ALA B 1 171 ? 24.183 31.247 3.447 1.00 11.11 172 ALA B N 1
ATOM 3649 C CA . ALA B 1 171 ? 25.179 31.576 2.432 1.00 11.50 172 ALA B CA 1
ATOM 3650 C C . ALA B 1 171 ? 25.230 33.090 2.251 1.00 12.61 172 ALA B C 1
ATOM 3651 O O . ALA B 1 171 ? 26.307 33.673 2.125 1.00 13.01 172 ALA B O 1
ATOM 3653 N N . GLU B 1 172 ? 24.061 33.724 2.243 1.00 12.48 173 GLU B N 1
ATOM 3654 C CA . GLU B 1 172 ? 23.987 35.172 2.092 1.00 13.14 173 GLU B CA 1
ATOM 3655 C C . GLU B 1 172 ? 24.667 35.855 3.278 1.00 13.10 173 GLU B C 1
ATOM 3656 O O . GLU B 1 172 ? 25.476 36.769 3.098 1.00 14.70 173 GLU B O 1
ATOM 3662 N N . LEU B 1 173 ? 24.342 35.402 4.487 1.00 13.03 174 LEU B N 1
ATOM 3663 C CA . LEU B 1 173 ? 24.924 35.969 5.701 1.00 12.87 174 LEU B CA 1
ATOM 3664 C C . LEU B 1 173 ? 26.431 35.746 5.766 1.00 12.37 174 LEU B C 1
ATOM 3665 O O . LEU B 1 173 ? 27.167 36.583 6.290 1.00 14.44 174 LEU B O 1
ATOM 3670 N N . ALA B 1 174 ? 26.882 34.617 5.226 1.00 11.37 175 ALA B N 1
ATOM 3671 C CA . ALA B 1 174 ? 28.301 34.272 5.227 1.00 12.11 175 ALA B CA 1
ATOM 3672 C C . ALA B 1 174 ? 29.084 34.911 4.080 1.00 12.92 175 ALA B C 1
ATOM 3673 O O . ALA B 1 174 ? 30.317 34.846 4.050 1.00 12.72 175 ALA B O 1
ATOM 3675 N N . GLY B 1 175 ? 28.368 35.518 3.138 1.00 12.70 176 GLY B N 1
ATOM 3676 C CA . GLY B 1 175 ? 29.019 36.160 2.007 1.00 13.22 176 GLY B CA 1
ATOM 3677 C C . GLY B 1 175 ? 29.601 35.200 0.986 1.00 13.18 176 GLY B C 1
ATOM 3678 O O . GLY B 1 175 ? 30.609 35.504 0.346 1.00 14.56 176 GLY B O 1
ATOM 3679 N N . VAL B 1 176 ? 28.975 34.038 0.821 1.00 12.74 177 VAL B N 1
ATOM 3680 C CA . VAL B 1 176 ? 29.474 33.063 -0.145 1.00 13.05 177 VAL B CA 1
ATOM 3681 C C . VAL B 1 176 ? 28.410 32.554 -1.108 1.00 12.57 177 VAL B C 1
ATOM 3682 O O . VAL B 1 176 ? 27.208 32.713 -0.876 1.00 12.60 177 VAL B O 1
ATOM 3686 N N . ASN B 1 177 ? 28.886 31.956 -2.197 1.00 13.58 178 ASN B N 1
ATOM 3687 C CA . ASN B 1 177 ? 28.045 31.331 -3.213 1.00 13.65 178 ASN B CA 1
ATOM 3688 C C . ASN B 1 177 ? 27.885 29.921 -2.637 1.00 13.28 178 ASN B C 1
ATOM 3689 O O . ASN B 1 177 ? 28.871 29.201 -2.477 1.00 13.03 178 ASN B O 1
ATOM 3694 N N . LEU B 1 178 ? 26.654 29.535 -2.317 1.00 11.34 179 LEU B N 1
ATOM 3695 C CA . LEU B 1 178 ? 26.387 28.230 -1.711 1.00 12.08 179 LEU B CA 1
ATOM 3696 C C . LEU B 1 178 ? 27.070 27.032 -2.361 1.00 11.92 179 LEU B C 1
ATOM 3697 O O . LEU B 1 178 ? 27.792 26.285 -1.692 1.00 12.03 179 LEU B O 1
ATOM 3702 N N . GLU B 1 179 ? 26.838 26.837 -3.656 1.00 12.83 180 GLU B N 1
ATOM 3703 C CA . GLU B 1 179 ? 27.430 25.706 -4.361 1.00 12.68 180 GLU B CA 1
ATOM 3704 C C . GLU B 1 179 ? 28.943 25.829 -4.533 1.00 12.72 180 GLU B C 1
ATOM 3705 O O . GLU B 1 179 ? 29.678 24.863 -4.337 1.00 12.40 180 GLU B O 1
ATOM 3711 N N . GLU B 1 180 ? 29.410 27.016 -4.906 1.00 11.73 181 GLU B N 1
ATOM 3712 C CA . GLU B 1 180 ? 30.840 27.219 -5.101 1.00 12.36 181 GLU B CA 1
ATOM 3713 C C . GLU B 1 180 ? 31.605 26.941 -3.809 1.00 12.32 181 GLU B C 1
ATOM 3714 O O . GLU B 1 180 ? 32.595 26.204 -3.805 1.00 12.20 181 GLU B O 1
ATOM 3720 N N . TYR B 1 181 ? 31.144 27.529 -2.712 1.00 11.18 182 TYR B N 1
ATOM 3721 C CA . TYR B 1 181 ? 31.793 27.322 -1.425 1.00 11.15 182 TYR B CA 1
ATOM 3722 C C . TYR B 1 181 ? 31.623 25.883 -0.949 1.00 11.50 182 TYR B C 1
ATOM 3723 O O . TYR B 1 181 ? 32.582 25.250 -0.501 1.00 11.08 182 TYR B O 1
ATOM 3732 N N . GLY B 1 182 ? 30.398 25.375 -1.049 1.00 11.12 183 GLY B N 1
ATOM 3733 C CA . GLY B 1 182 ? 30.114 24.023 -0.606 1.00 11.12 183 GLY B CA 1
ATOM 3734 C C . GLY B 1 182 ? 30.999 22.972 -1.240 1.00 11.73 183 GLY B C 1
ATOM 3735 O O . GLY B 1 182 ? 31.535 22.109 -0.549 1.00 10.15 183 GLY B O 1
ATOM 3736 N N . LEU B 1 183 ? 31.153 23.039 -2.558 1.00 11.24 184 LEU B N 1
ATOM 3737 C CA . LEU B 1 183 ? 31.979 22.069 -3.263 1.00 11.51 184 LEU B CA 1
ATOM 3738 C C . LEU B 1 183 ? 33.440 22.172 -2.825 1.00 12.21 184 LEU B C 1
ATOM 3739 O O . LEU B 1 183 ? 34.110 21.157 -2.630 1.00 12.53 184 LEU B O 1
ATOM 3744 N N . ALA B 1 184 ? 33.928 23.396 -2.656 1.00 11.99 185 ALA B N 1
ATOM 3745 C CA . ALA B 1 184 ? 35.313 23.606 -2.242 1.00 12.52 185 ALA B CA 1
ATOM 3746 C C . ALA B 1 184 ? 35.558 23.055 -0.840 1.00 13.02 185 ALA B C 1
ATOM 3747 O O . ALA B 1 184 ? 36.553 22.375 -0.590 1.00 13.82 185 ALA B O 1
ATOM 3749 N N . MET B 1 185 ? 34.640 23.354 0.070 1.00 12.33 186 MET B N 1
ATOM 3750 C CA . MET B 1 185 ? 34.752 22.908 1.450 1.00 11.64 186 MET B CA 1
ATOM 3751 C C . MET B 1 185 ? 34.751 21.381 1.549 1.00 11.85 186 MET B C 1
ATOM 3752 O O . MET B 1 185 ? 35.572 20.796 2.258 1.00 12.07 186 MET B O 1
ATOM 3757 N N . LEU B 1 186 ? 33.830 20.735 0.841 1.00 11.44 187 LEU B N 1
ATOM 3758 C CA . LEU B 1 186 ? 33.751 19.281 0.874 1.00 10.65 187 LEU B CA 1
ATOM 3759 C C . LEU B 1 186 ? 34.991 18.625 0.277 1.00 11.77 187 LEU B C 1
ATOM 3760 O O . LEU B 1 186 ? 35.442 17.591 0.763 1.00 12.20 187 LEU B O 1
ATOM 3765 N N . LYS B 1 187 ? 35.546 19.220 -0.772 1.00 13.52 188 LYS B N 1
ATOM 3766 C CA . LYS B 1 187 ? 36.741 18.653 -1.385 1.00 14.96 188 LYS B CA 1
ATOM 3767 C C . LYS B 1 187 ? 37.926 18.720 -0.427 1.00 13.94 188 LYS B C 1
ATOM 3768 O O . LYS B 1 187 ? 38.800 17.854 -0.448 1.00 14.61 188 LYS B O 1
ATOM 3774 N N . ALA B 1 188 ? 37.942 19.742 0.424 1.00 13.77 189 ALA B N 1
ATOM 3775 C CA . ALA B 1 188 ? 39.023 19.921 1.387 1.00 12.79 189 ALA B CA 1
ATOM 3776 C C . ALA B 1 188 ? 39.101 18.778 2.395 1.00 13.48 189 ALA B C 1
ATOM 3777 O O . ALA B 1 188 ? 40.118 18.601 3.066 1.00 15.59 189 ALA B O 1
ATOM 3779 N N . GLY B 1 189 ? 38.029 17.999 2.502 1.00 13.04 190 GLY B N 1
ATOM 3780 C CA . GLY B 1 189 ? 38.029 16.897 3.444 1.00 12.97 190 GLY B CA 1
ATOM 3781 C C . GLY B 1 189 ? 38.217 15.536 2.803 1.00 12.50 190 GLY B C 1
ATOM 3782 O O . GLY B 1 189 ? 38.014 14.510 3.455 1.00 13.22 190 GLY B O 1
ATOM 3783 N N . THR B 1 190 ? 38.615 15.518 1.533 1.00 13.00 191 THR B N 1
ATOM 3784 C CA . THR B 1 190 ? 38.807 14.259 0.820 1.00 12.91 191 THR B CA 1
ATOM 3785 C C . THR B 1 190 ? 40.262 13.907 0.522 1.00 13.60 191 THR B C 1
ATOM 3786 O O . THR B 1 190 ? 40.531 12.942 -0.194 1.00 13.95 191 THR B O 1
ATOM 3790 N N . ASN B 1 191 ? 41.201 14.671 1.073 1.00 13.66 192 ASN B N 1
ATOM 3791 C CA . ASN B 1 191 ? 42.614 14.401 0.821 1.00 15.74 192 ASN B CA 1
ATOM 3792 C C . ASN B 1 191 ? 43.163 13.347 1.775 1.00 15.39 192 ASN B C 1
ATOM 3793 O O . ASN B 1 191 ? 43.952 13.646 2.671 1.00 17.86 192 ASN B O 1
ATOM 3798 N N . LEU B 1 192 ? 42.752 12.102 1.559 1.00 14.46 193 LEU B N 1
ATOM 3799 C CA . LEU B 1 192 ? 43.168 10.997 2.413 1.00 13.59 193 LEU B CA 1
ATOM 3800 C C . LEU B 1 192 ? 44.604 10.534 2.185 1.00 13.33 193 LEU B C 1
ATOM 3801 O O . LEU B 1 192 ? 45.199 9.891 3.051 1.00 12.72 193 LEU B O 1
ATOM 3806 N N . ALA B 1 193 ? 45.162 10.867 1.026 1.00 13.83 194 ALA B N 1
ATOM 3807 C CA . ALA B 1 193 ? 46.527 10.472 0.708 1.00 14.74 194 ALA B CA 1
ATOM 3808 C C . ALA B 1 193 ? 47.535 11.106 1.662 1.00 16.01 194 ALA B C 1
ATOM 3809 O O . ALA B 1 193 ? 48.643 10.601 1.827 1.00 16.93 194 ALA B O 1
ATOM 3811 N N . SER B 1 194 ? 47.146 12.208 2.295 1.00 16.65 195 SER B N 1
ATOM 3812 C CA . SER B 1 194 ? 48.033 12.902 3.223 1.00 18.31 195 SER B CA 1
ATOM 3813 C C . SER B 1 194 ? 47.957 12.334 4.637 1.00 17.95 195 SER B C 1
ATOM 3814 O O . SER B 1 194 ? 48.669 12.789 5.534 1.00 19.42 195 SER B O 1
ATOM 3817 N N . LYS B 1 195 ? 47.101 11.337 4.832 1.00 17.52 196 LYS B N 1
ATOM 3818 C CA . LYS B 1 195 ? 46.924 10.730 6.147 1.00 17.50 196 LYS B CA 1
ATOM 3819 C C . LYS B 1 195 ? 47.396 9.280 6.194 1.00 16.62 196 LYS B C 1
ATOM 3820 O O . LYS B 1 195 ? 47.197 8.524 5.243 1.00 17.03 196 LYS B O 1
ATOM 3826 N N . SER B 1 196 ? 48.024 8.894 7.302 1.00 16.14 197 SER B N 1
ATOM 3827 C CA . SER B 1 196 ? 48.481 7.519 7.467 1.00 15.89 197 SER B CA 1
ATOM 3828 C C . SER B 1 196 ? 47.243 6.661 7.720 1.00 15.75 197 SER B C 1
ATOM 3829 O O . SER B 1 196 ? 46.167 7.189 8.003 1.00 15.39 197 SER B O 1
ATOM 3832 N N . ALA B 1 197 ? 47.388 5.345 7.619 1.00 15.09 198 ALA B N 1
ATOM 3833 C CA . ALA B 1 197 ? 46.266 4.440 7.836 1.00 15.83 198 ALA B CA 1
ATOM 3834 C C . ALA B 1 197 ? 45.693 4.570 9.244 1.00 16.52 198 ALA B C 1
ATOM 3835 O O . ALA B 1 197 ? 44.476 4.594 9.431 1.00 15.54 198 ALA B O 1
ATOM 3837 N N . GLU B 1 198 ? 46.570 4.654 10.238 1.00 17.57 199 GLU B N 1
ATOM 3838 C CA . GLU B 1 198 ? 46.121 4.770 11.617 1.00 18.39 199 GLU B CA 1
ATOM 3839 C C . GLU B 1 198 ? 45.392 6.085 11.862 1.00 17.19 199 GLU B C 1
ATOM 3840 O O . GLU B 1 198 ? 44.458 6.144 12.659 1.00 17.93 199 GLU B O 1
ATOM 3846 N N . GLU B 1 199 ? 45.802 7.138 11.165 1.00 15.86 200 GLU B N 1
ATOM 3847 C CA . GLU B 1 199 ? 45.140 8.428 11.323 1.00 15.64 200 GLU B CA 1
ATOM 3848 C C . GLU B 1 199 ? 43.784 8.434 10.624 1.00 15.18 200 GLU B C 1
ATOM 3849 O O . GLU B 1 199 ? 42.779 8.863 11.195 1.00 14.48 200 GLU B O 1
ATOM 3855 N N . LEU B 1 200 ? 43.748 7.940 9.393 1.00 14.30 201 LEU B N 1
ATOM 3856 C CA . LEU B 1 200 ? 42.505 7.964 8.641 1.00 14.07 201 LEU B CA 1
ATOM 3857 C C . LEU B 1 200 ? 41.337 7.235 9.297 1.00 13.77 201 LEU B C 1
ATOM 3858 O O . LEU B 1 200 ? 40.204 7.698 9.206 1.00 12.57 201 LEU B O 1
ATOM 3863 N N . ILE B 1 201 ? 41.592 6.122 9.977 1.00 12.25 202 ILE B N 1
ATOM 3864 C CA . ILE B 1 201 ? 40.491 5.397 10.607 1.00 12.38 202 ILE B CA 1
ATOM 3865 C C . ILE B 1 201 ? 39.997 6.046 11.903 1.00 11.46 202 ILE B C 1
ATOM 3866 O O . ILE B 1 201 ? 39.070 5.540 12.538 1.00 11.05 202 ILE B O 1
ATOM 3871 N N . ASP B 1 202 ? 40.601 7.167 12.291 1.00 11.06 203 ASP B N 1
ATOM 3872 C CA . ASP B 1 202 ? 40.183 7.860 13.510 1.00 11.54 203 ASP B CA 1
ATOM 3873 C C . ASP B 1 202 ? 39.897 9.342 13.276 1.00 11.89 203 ASP B C 1
ATOM 3874 O O . ASP B 1 202 ? 39.768 10.113 14.226 1.00 13.26 203 ASP B O 1
ATOM 3879 N N . ILE B 1 203 ? 39.802 9.748 12.014 1.00 11.56 204 ILE B N 1
ATOM 3880 C CA . ILE B 1 203 ? 39.511 11.145 11.704 1.00 12.23 204 ILE B CA 1
ATOM 3881 C C . ILE B 1 203 ? 38.096 11.496 12.152 1.00 12.02 204 ILE B C 1
ATOM 3882 O O . ILE B 1 203 ? 37.872 12.502 12.827 1.00 13.32 204 ILE B O 1
ATOM 3887 N N . ASP B 1 204 ? 37.147 10.654 11.757 1.00 11.22 205 ASP B N 1
ATOM 3888 C CA . ASP B 1 204 ? 35.739 10.848 12.074 1.00 11.27 205 ASP B CA 1
ATOM 3889 C C . ASP B 1 204 ? 35.209 9.485 12.492 1.00 11.61 205 ASP B C 1
ATOM 3890 O O . ASP B 1 204 ? 34.693 8.723 11.674 1.00 12.17 205 ASP B O 1
ATOM 3895 N N . ALA B 1 205 ? 35.345 9.180 13.774 1.00 10.20 206 ALA B N 1
ATOM 3896 C CA . ALA B 1 205 ? 34.925 7.886 14.281 1.00 10.23 206 ALA B CA 1
ATOM 3897 C C . ALA B 1 205 ? 34.256 8.005 15.637 1.00 9.42 206 ALA B C 1
ATOM 3898 O O . ALA B 1 205 ? 34.698 8.768 16.499 1.00 10.20 206 ALA B O 1
ATOM 3900 N N . LYS B 1 206 ? 33.197 7.226 15.819 1.00 9.47 207 LYS B N 1
ATOM 3901 C CA . LYS B 1 206 ? 32.423 7.231 17.053 1.00 9.92 207 LYS B CA 1
ATOM 3902 C C . LYS B 1 206 ? 32.174 5.815 17.538 1.00 9.63 207 LYS B C 1
ATOM 3903 O O . LYS B 1 206 ? 32.078 4.881 16.742 1.00 9.36 207 LYS B O 1
ATOM 3909 N N . THR B 1 207 ? 32.058 5.665 18.850 1.00 10.41 208 THR B N 1
ATOM 3910 C CA . THR B 1 207 ? 31.779 4.365 19.426 1.00 10.09 208 THR B CA 1
ATOM 3911 C C . THR B 1 207 ? 30.299 4.281 19.769 1.00 10.36 208 THR B C 1
ATOM 3912 O O . THR B 1 207 ? 29.699 5.254 20.229 1.00 11.20 208 THR B O 1
ATOM 3916 N N . PHE B 1 208 ? 29.716 3.118 19.509 1.00 10.76 209 PHE B N 1
ATOM 3917 C CA . PHE B 1 208 ? 28.318 2.855 19.815 1.00 11.23 209 PHE B CA 1
ATOM 3918 C C . PHE B 1 208 ? 28.308 1.576 20.633 1.00 13.24 209 PHE B C 1
ATOM 3919 O O . PHE B 1 208 ? 29.073 0.652 20.354 1.00 14.77 209 PHE B O 1
ATOM 3927 N N . GLU B 1 209 ? 27.467 1.532 21.659 1.00 13.49 210 GLU B N 1
ATOM 3928 C CA . GLU B 1 209 ? 27.380 0.350 22.504 1.00 15.21 210 GLU B CA 1
ATOM 3929 C C . GLU B 1 209 ? 26.145 -0.428 22.084 1.00 16.26 210 GLU B C 1
ATOM 3930 O O . GLU B 1 209 ? 25.021 -0.083 22.452 1.00 16.64 210 GLU B O 1
ATOM 3936 N N . LEU B 1 210 ? 26.363 -1.480 21.302 1.00 16.68 211 LEU B N 1
ATOM 3937 C CA . LEU B 1 210 ? 25.268 -2.288 20.796 1.00 18.14 211 LEU B CA 1
ATOM 3938 C C . LEU B 1 210 ? 25.153 -3.608 21.538 1.00 20.20 211 LEU B C 1
ATOM 3939 O O . LEU B 1 210 ? 25.959 -4.521 21.347 1.00 19.95 211 LEU B O 1
ATOM 3944 N N . ASN B 1 211 ? 24.143 -3.689 22.396 1.00 22.42 212 ASN B N 1
ATOM 3945 C CA . ASN B 1 211 ? 23.886 -4.881 23.190 1.00 24.41 212 ASN B CA 1
ATOM 3946 C C . ASN B 1 211 ? 25.136 -5.306 23.958 1.00 24.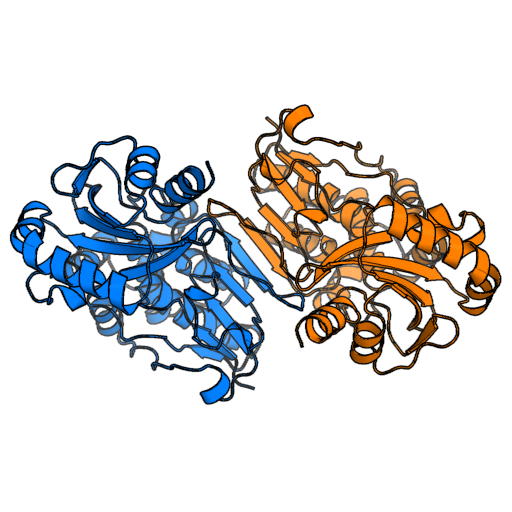74 212 ASN B C 1
ATOM 3947 O O . ASN B 1 211 ? 25.521 -6.476 23.947 1.00 24.84 212 ASN B O 1
ATOM 3952 N N . GLY B 1 212 ? 25.770 -4.339 24.617 1.00 23.87 213 GLY B N 1
ATOM 3953 C CA . GLY B 1 212 ? 26.959 -4.619 25.402 1.00 24.00 213 GLY B CA 1
ATOM 3954 C C . GLY B 1 212 ? 28.270 -4.669 24.640 1.00 23.46 213 GLY B C 1
ATOM 3955 O O . GLY B 1 212 ? 29.328 -4.869 25.236 1.00 25.41 213 GLY B O 1
ATOM 3956 N N . ASN B 1 213 ? 28.211 -4.484 23.326 1.00 21.78 214 ASN B N 1
ATOM 3957 C CA . ASN B 1 213 ? 29.414 -4.518 22.500 1.00 20.06 214 ASN B CA 1
ATOM 3958 C C . ASN B 1 213 ? 29.832 -3.126 22.050 1.00 18.40 214 ASN B C 1
ATOM 3959 O O . ASN B 1 213 ? 29.010 -2.361 21.547 1.00 17.84 214 ASN B O 1
ATOM 3964 N N . ASN B 1 214 ? 31.106 -2.796 22.230 1.00 17.22 215 ASN B N 1
ATOM 3965 C CA . ASN B 1 214 ? 31.600 -1.497 21.796 1.00 15.81 215 ASN B CA 1
ATOM 3966 C C . ASN B 1 214 ? 31.996 -1.600 20.333 1.00 14.51 215 ASN B C 1
ATOM 3967 O O . ASN B 1 214 ? 33.010 -2.210 19.984 1.00 13.98 215 ASN B O 1
ATOM 3972 N N . VAL B 1 215 ? 31.171 -1.007 19.480 1.00 12.74 216 VAL B N 1
ATOM 3973 C CA . VAL B 1 215 ? 31.394 -1.023 18.044 1.00 12.03 216 VAL B CA 1
ATOM 3974 C C . VAL B 1 215 ? 31.871 0.346 17.580 1.00 11.07 216 VAL B C 1
ATOM 3975 O O . VAL B 1 215 ? 31.192 1.354 17.785 1.00 11.28 216 VAL B O 1
ATOM 3979 N N . ARG B 1 216 ? 33.046 0.373 16.962 1.00 9.15 217 ARG B N 1
ATOM 3980 C CA . ARG B 1 216 ? 33.624 1.613 16.462 1.00 9.46 217 ARG B CA 1
ATOM 3981 C C . ARG B 1 216 ? 33.216 1.790 15.005 1.00 10.35 217 ARG B C 1
ATOM 3982 O O . ARG B 1 216 ? 33.468 0.919 14.173 1.00 10.65 217 ARG B O 1
ATOM 3990 N N . VAL B 1 217 ? 32.566 2.907 14.703 1.00 9.81 218 VAL B N 1
ATOM 3991 C CA . VAL B 1 217 ? 32.139 3.178 13.335 1.00 9.15 218 VAL B CA 1
ATOM 3992 C C . VAL B 1 217 ? 32.828 4.447 12.855 1.00 9.07 218 VAL B C 1
ATOM 3993 O O . VAL B 1 217 ? 32.546 5.545 13.342 1.00 9.37 218 VAL B O 1
ATOM 3997 N N . ALA B 1 218 ? 33.741 4.281 11.903 1.00 9.31 219 ALA B N 1
ATOM 3998 C CA . ALA B 1 218 ? 34.496 5.397 11.351 1.00 10.06 219 ALA B CA 1
ATOM 3999 C C . ALA B 1 218 ? 34.036 5.693 9.937 1.00 8.50 219 ALA B C 1
ATOM 4000 O O . ALA B 1 218 ? 33.477 4.832 9.263 1.00 9.79 219 ALA B O 1
ATOM 4002 N N . GLN B 1 219 ? 34.281 6.920 9.494 1.00 8.51 220 GLN B N 1
ATOM 4003 C CA . GLN B 1 219 ? 33.906 7.327 8.149 1.00 7.97 220 GLN B CA 1
ATOM 4004 C C . GLN B 1 219 ? 34.947 8.275 7.580 1.00 9.38 220 GLN B C 1
ATOM 4005 O O . GLN B 1 219 ? 35.508 9.100 8.301 1.00 9.58 220 GLN B O 1
ATOM 4011 N N . VAL B 1 220 ? 35.223 8.125 6.287 1.00 9.56 221 VAL B N 1
ATOM 4012 C CA . VAL B 1 220 ? 36.148 9.007 5.588 1.00 9.37 221 VAL B CA 1
ATOM 4013 C C . VAL B 1 220 ? 35.494 9.384 4.264 1.00 9.52 221 VAL B C 1
ATOM 4014 O O . VAL B 1 220 ? 34.839 8.551 3.633 1.00 10.59 221 VAL B O 1
ATOM 4018 N N . ASN B 1 221 ? 35.643 10.646 3.870 1.00 9.79 222 ASN B N 1
ATOM 4019 C CA . ASN B 1 221 ? 35.089 11.129 2.609 1.00 9.50 222 ASN B CA 1
ATOM 4020 C C . ASN B 1 221 ? 36.140 11.002 1.516 1.00 10.51 222 ASN B C 1
ATOM 4021 O O . ASN B 1 221 ? 37.303 11.361 1.714 1.00 11.88 222 ASN B O 1
ATOM 4026 N N . THR B 1 222 ? 35.725 10.499 0.362 1.00 10.27 223 THR B N 1
ATOM 4027 C CA . THR B 1 222 ? 36.636 10.333 -0.759 1.00 10.59 223 THR B CA 1
ATOM 4028 C C . THR B 1 222 ? 35.922 10.606 -2.075 1.00 11.38 223 THR B C 1
ATOM 4029 O O . THR B 1 222 ? 34.694 10.658 -2.127 1.00 10.81 223 THR B O 1
ATOM 4033 N N . VAL B 1 223 ? 36.699 10.794 -3.134 1.00 12.99 224 VAL B N 1
ATOM 4034 C CA . VAL B 1 223 ? 36.130 11.010 -4.455 1.00 13.11 224 VAL B CA 1
ATOM 4035 C C . VAL B 1 223 ? 36.453 9.780 -5.298 1.00 13.62 224 VAL B C 1
ATOM 4036 O O . VAL B 1 223 ? 36.080 9.701 -6.467 1.00 14.73 224 VAL B O 1
ATOM 4040 N N . ASP B 1 224 ? 37.143 8.814 -4.692 1.00 12.71 225 ASP B N 1
ATOM 4041 C CA . ASP B 1 224 ? 37.518 7.594 -5.400 1.00 12.72 225 ASP B CA 1
ATOM 4042 C C . ASP B 1 224 ? 37.757 6.429 -4.440 1.00 12.02 225 ASP B C 1
ATOM 4043 O O . ASP B 1 224 ? 38.822 6.315 -3.827 1.00 12.39 225 ASP B O 1
ATOM 4048 N N . ILE B 1 225 ? 36.757 5.564 -4.318 1.00 11.51 226 ILE B N 1
ATOM 4049 C CA . ILE B 1 225 ? 36.833 4.399 -3.443 1.00 12.04 226 ILE B CA 1
ATOM 4050 C C . ILE B 1 225 ? 37.952 3.441 -3.844 1.00 13.39 226 ILE B C 1
ATOM 4051 O O . ILE B 1 225 ? 38.655 2.906 -2.986 1.00 14.09 226 ILE B O 1
ATOM 4056 N N . ALA B 1 226 ? 38.119 3.233 -5.145 1.00 13.50 227 ALA B N 1
ATOM 4057 C CA . ALA B 1 226 ? 39.154 2.331 -5.642 1.00 14.54 227 ALA B CA 1
ATOM 4058 C C . ALA B 1 226 ? 40.539 2.719 -5.135 1.00 14.97 227 ALA B C 1
ATOM 4059 O O . ALA B 1 226 ? 41.329 1.855 -4.750 1.00 16.39 227 ALA B O 1
ATOM 4061 N N . GLU B 1 227 ? 40.836 4.015 -5.138 1.00 15.65 228 GLU B N 1
ATOM 4062 C CA . GLU B 1 227 ? 42.132 4.497 -4.672 1.00 15.95 228 GLU B CA 1
ATOM 4063 C C . GLU B 1 227 ? 42.351 4.177 -3.200 1.00 15.84 228 GLU B C 1
ATOM 4064 O O . GLU B 1 227 ? 43.462 3.842 -2.789 1.00 15.61 228 GLU B O 1
ATOM 4070 N N . VAL B 1 228 ? 41.293 4.280 -2.402 1.00 13.87 229 VAL B N 1
ATOM 4071 C CA . VAL B 1 228 ? 41.420 3.993 -0.982 1.00 14.09 229 VAL B CA 1
ATOM 4072 C C . VAL B 1 228 ? 41.632 2.495 -0.772 1.00 13.87 229 VAL B C 1
ATOM 4073 O O . VAL B 1 228 ? 42.418 2.090 0.088 1.00 12.80 229 VAL B O 1
ATOM 4077 N N . LEU B 1 229 ? 40.949 1.676 -1.570 1.00 13.75 230 LEU B N 1
ATOM 4078 C CA . LEU B 1 229 ? 41.078 0.226 -1.457 1.00 13.99 230 LEU B CA 1
ATOM 4079 C C . LEU B 1 229 ? 42.476 -0.276 -1.813 1.00 14.13 230 LEU B C 1
ATOM 4080 O O . LEU B 1 229 ? 42.843 -1.393 -1.449 1.00 14.94 230 LEU B O 1
ATOM 4085 N N . GLU B 1 230 ? 43.255 0.541 -2.517 1.00 15.07 231 GLU B N 1
ATOM 4086 C CA . GLU B 1 230 ? 44.619 0.151 -2.870 1.00 15.34 231 GLU B CA 1
ATOM 4087 C C . GLU B 1 230 ? 45.467 0.109 -1.599 1.00 15.52 231 GLU B C 1
ATOM 4088 O O . GLU B 1 230 ? 46.547 -0.488 -1.573 1.00 16.08 231 GLU B O 1
ATOM 4094 N N . ARG B 1 231 ? 44.964 0.749 -0.546 1.00 14.59 232 ARG B N 1
ATOM 4095 C CA . ARG B 1 231 ? 45.656 0.805 0.740 1.00 14.32 232 ARG B CA 1
ATOM 4096 C C . ARG B 1 231 ? 44.990 -0.124 1.755 1.00 14.28 232 ARG B C 1
ATOM 4097 O O . ARG B 1 231 ? 45.215 0.003 2.960 1.00 14.49 232 ARG B O 1
ATOM 4105 N N . GLN B 1 232 ? 44.187 -1.065 1.269 1.00 15.22 233 GLN B N 1
ATOM 4106 C CA . GLN B 1 232 ? 43.466 -1.981 2.152 1.00 16.15 233 GLN B CA 1
ATOM 4107 C C . GLN B 1 232 ? 44.327 -2.688 3.195 1.00 16.93 233 GLN B C 1
ATOM 4108 O O . GLN B 1 232 ? 43.964 -2.743 4.367 1.00 16.82 233 GLN B O 1
ATOM 4114 N N . ALA B 1 233 ? 45.462 -3.230 2.769 1.00 16.65 234 ALA B N 1
ATOM 4115 C CA . ALA B 1 233 ? 46.350 -3.941 3.681 1.00 18.00 234 ALA B CA 1
ATOM 4116 C C . ALA B 1 233 ? 46.749 -3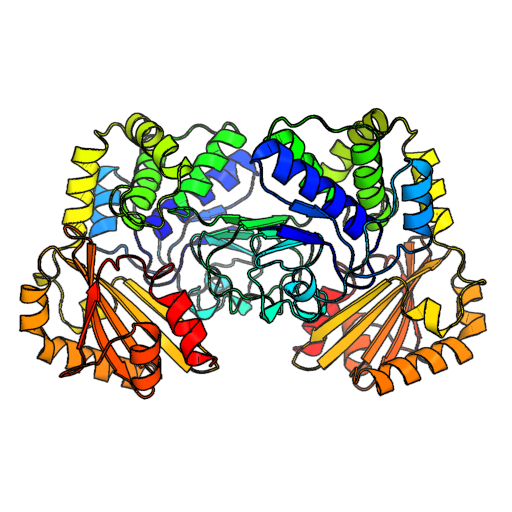.103 4.890 1.00 16.41 234 ALA B C 1
ATOM 4117 O O . ALA B 1 233 ? 46.632 -3.557 6.030 1.00 16.96 234 ALA B O 1
ATOM 4119 N N . GLU B 1 234 ? 47.215 -1.881 4.647 1.00 16.39 235 GLU B N 1
ATOM 4120 C CA . GLU B 1 234 ? 47.632 -1.013 5.741 1.00 16.27 235 GLU B CA 1
ATOM 4121 C C . GLU B 1 234 ? 46.448 -0.560 6.590 1.00 16.03 235 GLU B C 1
ATOM 4122 O O . GLU B 1 234 ? 46.578 -0.378 7.801 1.00 16.57 235 GLU B O 1
ATOM 4128 N N . ILE B 1 235 ? 45.291 -0.379 5.962 1.00 15.24 236 ILE B N 1
ATOM 4129 C CA . ILE B 1 235 ? 44.109 0.042 6.703 1.00 15.48 236 ILE B CA 1
ATOM 4130 C C . ILE B 1 235 ? 43.634 -1.090 7.614 1.00 15.83 236 ILE B C 1
ATOM 4131 O O . ILE B 1 235 ? 43.245 -0.851 8.760 1.00 15.41 236 ILE B O 1
ATOM 4136 N N . GLU B 1 236 ? 43.675 -2.323 7.113 1.00 15.62 237 GLU B N 1
ATOM 4137 C CA . GLU B 1 236 ? 43.262 -3.471 7.913 1.00 17.41 237 GLU B CA 1
ATOM 4138 C C . GLU B 1 236 ? 44.179 -3.622 9.125 1.00 16.59 237 GLU B C 1
ATOM 4139 O O . GLU B 1 236 ? 43.720 -3.916 10.228 1.00 16.11 237 GLU B O 1
ATOM 4145 N N . ALA B 1 237 ? 45.476 -3.417 8.917 1.00 16.70 238 ALA B N 1
ATOM 4146 C CA . ALA B 1 237 ? 46.445 -3.528 10.001 1.00 17.08 238 ALA B CA 1
ATOM 4147 C C . ALA B 1 237 ? 46.151 -2.479 11.068 1.00 17.24 238 ALA B C 1
ATOM 4148 O O . ALA B 1 237 ? 46.212 -2.763 12.265 1.00 17.40 238 ALA B O 1
ATOM 4150 N N . ALA B 1 238 ? 45.825 -1.267 10.625 1.00 16.28 239 ALA B N 1
ATOM 4151 C CA . ALA B 1 238 ? 45.514 -0.174 11.537 1.00 16.29 239 ALA B CA 1
ATOM 4152 C C . ALA B 1 238 ? 44.259 -0.505 12.335 1.00 16.61 239 ALA B C 1
ATOM 4153 O O . ALA B 1 238 ? 44.192 -0.256 13.540 1.00 16.13 239 ALA B O 1
ATOM 4155 N N . ILE B 1 239 ? 43.268 -1.074 11.656 1.00 16.02 240 ILE B N 1
ATOM 4156 C CA . ILE B 1 239 ? 42.014 -1.445 12.298 1.00 14.77 240 ILE B CA 1
ATOM 4157 C C . ILE B 1 239 ? 42.220 -2.542 13.340 1.00 15.86 240 ILE B C 1
ATOM 4158 O O . ILE B 1 239 ? 41.662 -2.478 14.435 1.00 16.16 240 ILE B O 1
ATOM 4163 N N . GLU B 1 240 ? 43.027 -3.544 13.007 1.00 16.95 241 GLU B N 1
ATOM 4164 C CA . GLU B 1 240 ? 43.287 -4.631 13.942 1.00 18.96 241 GLU B CA 1
ATOM 4165 C C . GLU B 1 240 ? 43.985 -4.085 15.183 1.00 18.45 241 GLU B C 1
ATOM 4166 O O . GLU B 1 240 ? 43.711 -4.520 16.302 1.00 19.30 241 GLU B O 1
ATOM 4172 N N . LYS B 1 241 ? 44.876 -3.119 14.982 1.00 18.86 242 LYS B N 1
ATOM 4173 C CA . LYS B 1 241 ? 45.594 -2.508 16.091 1.00 18.92 242 LYS B CA 1
ATOM 4174 C C . LYS B 1 241 ? 44.621 -1.709 16.957 1.00 18.96 242 LYS B C 1
ATOM 4175 O O . LYS B 1 241 ? 44.711 -1.723 18.185 1.00 17.85 242 LYS B O 1
ATOM 4181 N N . ALA B 1 242 ? 43.684 -1.018 16.312 1.00 17.12 243 ALA B N 1
ATOM 4182 C CA . ALA B 1 242 ? 42.700 -0.219 17.039 1.00 16.35 243 ALA B CA 1
ATOM 4183 C C . ALA B 1 242 ? 41.808 -1.112 17.892 1.00 16.30 243 ALA B C 1
ATOM 4184 O O . ALA B 1 242 ? 41.496 -0.784 19.039 1.00 15.82 243 ALA B O 1
ATOM 4186 N N . ILE B 1 243 ? 41.392 -2.239 17.326 1.00 15.54 244 ILE B N 1
ATOM 4187 C CA . ILE B 1 243 ? 40.543 -3.184 18.040 1.00 15.49 244 ILE B CA 1
ATOM 4188 C C . ILE B 1 243 ? 41.272 -3.732 19.265 1.00 17.44 244 ILE B C 1
ATOM 4189 O O . ILE B 1 243 ? 40.696 -3.846 20.349 1.00 18.48 244 ILE B O 1
ATOM 4194 N N . ALA B 1 244 ? 42.546 -4.060 19.087 1.00 18.12 245 ALA B N 1
ATOM 4195 C CA . ALA B 1 244 ? 43.350 -4.603 20.175 1.00 18.87 245 ALA B CA 1
ATOM 4196 C C . ALA B 1 244 ? 43.599 -3.584 21.284 1.00 19.66 245 ALA B C 1
ATOM 4197 O O . ALA B 1 244 ? 43.488 -3.907 22.467 1.00 20.91 245 ALA B O 1
ATOM 4199 N N . ASP B 1 245 ? 43.926 -2.354 20.905 1.00 19.48 246 ASP B N 1
ATOM 4200 C CA . ASP B 1 245 ? 44.208 -1.315 21.891 1.00 19.98 246 ASP B CA 1
ATOM 4201 C C . ASP B 1 245 ? 42.988 -0.761 22.621 1.00 19.64 246 ASP B C 1
ATOM 4202 O O . ASP B 1 245 ? 43.105 -0.299 23.755 1.00 20.18 246 ASP B O 1
ATOM 4207 N N . ASN B 1 246 ? 41.823 -0.810 21.984 1.00 19.16 247 ASN B N 1
ATOM 4208 C CA . ASN B 1 246 ? 40.618 -0.252 22.591 1.00 18.84 247 ASN B CA 1
ATOM 4209 C C . ASN B 1 246 ? 39.564 -1.250 23.051 1.00 18.47 247 ASN B C 1
ATOM 4210 O O . ASN B 1 246 ? 38.598 -0.872 23.716 1.00 21.22 247 ASN B O 1
ATOM 4215 N N . GLY B 1 247 ? 39.738 -2.517 22.695 1.00 17.68 248 GLY B N 1
ATOM 4216 C CA . GLY B 1 247 ? 38.783 -3.528 23.104 1.00 17.14 248 GLY B CA 1
ATOM 4217 C C . GLY B 1 247 ? 37.445 -3.490 22.386 1.00 17.05 248 GLY B C 1
ATOM 4218 O O . GLY B 1 247 ? 36.425 -3.882 22.952 1.00 18.50 248 GLY B O 1
ATOM 4219 N N . TYR B 1 248 ? 37.432 -3.015 21.145 1.00 15.76 249 TYR B N 1
ATOM 4220 C CA . TYR B 1 248 ? 36.184 -2.977 20.389 1.00 14.87 249 TYR B CA 1
ATOM 4221 C C . TYR B 1 248 ? 35.793 -4.407 20.037 1.00 15.58 249 TYR B C 1
ATOM 4222 O O . TYR B 1 248 ? 36.655 -5.272 19.884 1.00 16.77 249 TYR B O 1
ATOM 4231 N N . SER B 1 249 ? 34.497 -4.656 19.904 1.00 14.31 250 SER B N 1
ATOM 4232 C CA . SER B 1 249 ? 34.025 -5.977 19.516 1.00 14.67 250 SER B CA 1
ATOM 4233 C C . SER B 1 249 ? 34.112 -6.023 17.994 1.00 15.25 250 SER B C 1
ATOM 4234 O O . SER B 1 249 ? 34.407 -7.062 17.402 1.00 16.14 250 SER B O 1
ATOM 4237 N N . ASP B 1 250 ? 33.856 -4.873 17.375 1.00 14.33 251 ASP B N 1
ATOM 4238 C CA . ASP B 1 250 ? 33.877 -4.743 15.925 1.00 13.53 251 ASP B CA 1
ATOM 4239 C C . ASP B 1 250 ? 34.279 -3.339 15.494 1.00 12.36 251 ASP B C 1
ATOM 4240 O O . ASP B 1 250 ? 34.108 -2.372 16.243 1.00 12.09 251 ASP B O 1
ATOM 4245 N N . PHE B 1 251 ? 34.810 -3.240 14.280 1.00 10.70 252 PHE B N 1
ATOM 4246 C CA . PHE B 1 251 ? 35.216 -1.962 13.712 1.00 11.17 252 PHE B CA 1
ATOM 4247 C C . PHE B 1 251 ? 34.631 -1.889 12.310 1.00 11.76 252 PHE B C 1
ATOM 4248 O O . PHE B 1 251 ? 34.884 -2.762 11.478 1.00 12.72 252 PHE B O 1
ATOM 4256 N N . VAL B 1 252 ? 33.844 -0.852 12.055 1.00 10.99 253 VAL B N 1
ATOM 4257 C CA . VAL B 1 252 ? 33.220 -0.662 10.752 1.00 10.75 253 VAL B CA 1
ATOM 4258 C C . VAL B 1 252 ? 33.712 0.646 10.152 1.00 10.83 253 VAL B C 1
ATOM 4259 O O . VAL B 1 252 ? 33.514 1.712 10.734 1.00 11.44 253 VAL B O 1
ATOM 4263 N N . LEU B 1 253 ? 34.371 0.561 9.000 1.00 10.27 254 LEU B N 1
ATOM 4264 C CA . LEU B 1 253 ? 34.870 1.752 8.318 1.00 10.45 254 LEU B CA 1
ATOM 4265 C C . LEU B 1 253 ? 34.042 2.038 7.076 1.00 10.59 254 LEU B C 1
ATOM 4266 O O . LEU B 1 253 ? 33.896 1.177 6.207 1.00 12.09 254 LEU B O 1
ATOM 4271 N N . MET B 1 254 ? 33.491 3.246 7.009 1.00 8.85 255 MET B N 1
ATOM 4272 C CA . MET B 1 254 ? 32.709 3.678 5.859 1.00 9.99 255 MET B CA 1
ATOM 4273 C C . MET B 1 254 ? 33.640 4.477 4.950 1.00 9.18 255 MET B C 1
ATOM 4274 O O . MET B 1 254 ? 34.135 5.528 5.351 1.00 9.57 255 MET B O 1
ATOM 4279 N N . ILE B 1 255 ? 33.908 3.970 3.748 1.00 9.38 256 ILE B N 1
ATOM 4280 C CA . ILE B 1 255 ? 34.740 4.696 2.790 1.00 9.69 256 ILE B CA 1
ATOM 4281 C C . ILE B 1 255 ? 33.680 5.300 1.875 1.00 9.64 256 ILE B C 1
ATOM 4282 O O . ILE B 1 255 ? 33.192 4.657 0.947 1.00 10.26 256 ILE B O 1
ATOM 4287 N N . THR B 1 256 ? 33.322 6.546 2.165 1.00 9.71 257 THR B N 1
ATOM 4288 C CA . THR B 1 256 ? 32.251 7.232 1.458 1.00 9.73 257 THR B CA 1
ATOM 4289 C C . THR B 1 256 ? 32.604 8.108 0.266 1.00 9.17 257 THR B C 1
ATOM 4290 O O . THR B 1 256 ? 33.309 9.108 0.391 1.00 10.09 257 THR B O 1
ATOM 4294 N N . ASP B 1 257 ? 32.088 7.710 -0.893 1.00 9.61 258 ASP B N 1
ATOM 4295 C CA . ASP B 1 257 ? 32.269 8.445 -2.136 1.00 9.42 258 ASP B CA 1
ATOM 4296 C C . ASP B 1 257 ? 31.214 9.547 -2.067 1.00 9.57 258 ASP B C 1
ATOM 4297 O O . ASP B 1 257 ? 30.021 9.296 -2.271 1.00 10.29 258 ASP B O 1
ATOM 4302 N N . ILE B 1 258 ? 31.649 10.767 -1.761 1.00 10.13 259 ILE B N 1
ATOM 4303 C CA . ILE B 1 258 ? 30.710 11.874 -1.625 1.00 10.95 259 ILE B CA 1
ATOM 4304 C C . ILE B 1 258 ? 30.229 12.462 -2.941 1.00 11.90 259 ILE B C 1
ATOM 4305 O O . ILE B 1 258 ? 29.363 13.336 -2.955 1.00 13.60 259 ILE B O 1
ATOM 4310 N N . ILE B 1 259 ? 30.783 11.984 -4.047 1.00 12.47 260 ILE B N 1
ATOM 4311 C CA . ILE B 1 259 ? 30.362 12.464 -5.355 1.00 14.17 260 ILE B CA 1
ATOM 4312 C C . ILE B 1 259 ? 29.201 11.604 -5.849 1.00 13.52 260 ILE B C 1
ATOM 4313 O O . ILE B 1 259 ? 28.167 12.121 -6.277 1.00 14.78 260 ILE B O 1
ATOM 4318 N N . ASN B 1 260 ? 29.370 10.287 -5.765 1.00 12.47 261 ASN B N 1
ATOM 4319 C CA . ASN B 1 260 ? 28.353 9.353 -6.233 1.00 12.88 261 ASN B CA 1
ATOM 4320 C C . ASN B 1 260 ? 27.403 8.829 -5.162 1.00 12.64 261 ASN B C 1
ATOM 4321 O O . ASN B 1 260 ? 26.451 8.113 -5.469 1.00 13.24 261 ASN B O 1
ATOM 4326 N N . SER B 1 261 ? 27.664 9.193 -3.910 1.00 11.08 262 SER B N 1
ATOM 4327 C CA . SER B 1 261 ? 26.829 8.781 -2.783 1.00 10.01 262 SER B CA 1
ATOM 4328 C C . SER B 1 261 ? 26.703 7.277 -2.556 1.00 10.14 262 SER B C 1
ATOM 4329 O O . SER B 1 261 ? 25.616 6.703 -2.648 1.00 11.07 262 SER B O 1
ATOM 4332 N N . ASN B 1 262 ? 27.835 6.652 -2.255 1.00 9.68 263 ASN B N 1
ATOM 4333 C CA . ASN B 1 262 ? 27.905 5.224 -1.952 1.00 9.83 263 ASN B CA 1
ATOM 4334 C C . ASN B 1 262 ? 29.043 5.084 -0.954 1.00 8.93 263 ASN B C 1
ATOM 4335 O O . ASN B 1 262 ? 29.883 5.976 -0.833 1.00 9.71 263 ASN B O 1
ATOM 4340 N N . SER B 1 263 ? 29.071 3.961 -0.248 1.00 9.57 264 SER B N 1
ATOM 4341 C CA . SER B 1 263 ? 30.138 3.697 0.707 1.00 9.20 264 SER B CA 1
ATOM 4342 C C . SER B 1 263 ? 30.607 2.257 0.609 1.00 10.08 264 SER B C 1
ATOM 4343 O O . SER B 1 263 ? 29.793 1.338 0.514 1.00 11.75 264 SER B O 1
ATOM 4346 N N . GLU B 1 264 ? 31.919 2.063 0.601 1.00 10.29 265 GLU B N 1
ATOM 4347 C CA . GLU B 1 264 ? 32.444 0.710 0.626 1.00 10.18 265 GLU B CA 1
ATOM 4348 C C . GLU B 1 264 ? 32.598 0.487 2.125 1.00 11.45 265 GLU B C 1
ATOM 4349 O O . GLU B 1 264 ? 33.091 1.364 2.841 1.00 12.51 265 GLU B O 1
ATOM 4355 N N . ILE B 1 265 ? 32.145 -0.660 2.608 1.00 10.22 266 ILE B N 1
ATOM 4356 C CA . ILE B 1 265 ? 32.264 -0.964 4.024 1.00 11.61 266 ILE B CA 1
ATOM 4357 C C . ILE B 1 265 ? 33.418 -1.931 4.240 1.00 12.99 266 ILE B C 1
ATOM 4358 O O . ILE B 1 265 ? 33.469 -2.994 3.619 1.00 14.25 266 ILE B O 1
ATOM 4363 N N . LEU B 1 266 ? 34.354 -1.541 5.097 1.00 12.15 267 LEU B N 1
ATOM 4364 C CA . LEU B 1 266 ? 35.491 -2.387 5.445 1.00 13.48 267 LEU B CA 1
ATOM 4365 C C . LEU B 1 266 ? 35.258 -2.672 6.923 1.00 12.87 267 LEU B C 1
ATOM 4366 O O . LEU B 1 266 ? 35.301 -1.761 7.750 1.00 12.91 267 LEU B O 1
ATOM 4371 N N . ALA B 1 267 ? 34.990 -3.928 7.256 1.00 12.61 268 ALA B N 1
ATOM 4372 C CA . ALA B 1 267 ? 34.713 -4.280 8.639 1.00 12.77 268 ALA B CA 1
ATOM 4373 C C . ALA B 1 267 ? 35.495 -5.489 9.125 1.00 13.46 268 ALA B C 1
ATOM 4374 O O . ALA B 1 267 ? 35.738 -6.435 8.375 1.00 13.84 268 ALA B O 1
ATOM 4376 N N . ILE B 1 268 ? 35.884 -5.437 10.394 1.00 13.35 269 ILE B N 1
ATOM 4377 C CA . ILE B 1 268 ? 36.626 -6.512 11.041 1.00 13.92 269 ILE B CA 1
ATOM 4378 C C . ILE B 1 268 ? 36.112 -6.612 12.469 1.00 13.69 269 ILE B C 1
ATOM 4379 O O . ILE B 1 268 ? 35.922 -5.595 13.135 1.00 13.81 269 ILE B O 1
ATOM 4384 N N . GLY B 1 269 ? 35.879 -7.832 12.938 1.00 14.24 270 GLY B N 1
ATOM 4385 C CA . GLY B 1 269 ? 35.382 -7.999 14.292 1.00 15.22 270 GLY B CA 1
ATOM 4386 C C . GLY B 1 269 ? 34.857 -9.387 14.596 1.00 15.82 270 GLY B C 1
ATOM 4387 O O . GLY B 1 269 ? 34.997 -10.310 13.791 1.00 17.23 270 GLY B O 1
ATOM 4388 N N . SER B 1 270 ? 34.238 -9.528 15.762 1.00 16.21 271 SER B N 1
ATOM 4389 C CA . SER B 1 270 ? 33.692 -10.807 16.202 1.00 17.33 271 SER B CA 1
ATOM 4390 C C . SER B 1 270 ? 32.233 -11.010 15.804 1.00 17.51 271 SER B C 1
ATOM 4391 O O . SER B 1 270 ? 31.682 -12.097 15.981 1.00 18.07 271 SER B O 1
ATOM 4394 N N . ASN B 1 271 ? 31.605 -9.970 15.264 1.00 15.37 272 ASN B N 1
ATOM 4395 C CA . ASN B 1 271 ? 30.202 -10.057 14.878 1.00 15.57 272 ASN B CA 1
ATOM 4396 C C . ASN B 1 271 ? 29.945 -9.676 13.425 1.00 15.41 272 ASN B C 1
ATOM 4397 O O . ASN B 1 271 ? 29.002 -8.942 13.123 1.00 15.21 272 ASN B O 1
ATOM 4402 N N . MET B 1 272 ? 30.767 -10.189 12.519 1.00 14.90 273 MET B N 1
ATOM 4403 C CA . MET B 1 272 ? 30.591 -9.869 11.110 1.00 14.34 273 MET B CA 1
ATOM 4404 C C . MET B 1 272 ? 29.256 -10.377 10.575 1.00 14.39 273 MET B C 1
ATOM 4405 O O . MET B 1 272 ? 28.718 -9.818 9.620 1.00 15.71 273 MET B O 1
ATOM 4410 N N . ASP B 1 273 ? 28.705 -11.423 11.188 1.00 16.25 274 ASP B N 1
ATOM 4411 C CA . ASP B 1 273 ? 27.418 -11.923 10.729 1.00 16.19 274 ASP B CA 1
ATOM 4412 C C . ASP B 1 273 ? 26.343 -10.863 10.961 1.00 15.40 274 ASP B C 1
ATOM 4413 O O . ASP B 1 273 ? 25.430 -10.708 10.152 1.00 16.00 274 ASP B O 1
ATOM 4418 N N . LYS B 1 274 ? 26.467 -10.123 12.060 1.00 15.78 275 LYS B N 1
ATOM 4419 C CA . LYS B 1 274 ? 25.507 -9.074 12.384 1.00 16.36 275 LYS B CA 1
ATOM 4420 C C . LYS B 1 274 ? 25.692 -7.883 11.450 1.00 15.28 275 LYS B C 1
ATOM 4421 O O . LYS B 1 274 ? 24.730 -7.188 11.118 1.00 15.01 275 LYS B O 1
ATOM 4427 N N . VAL B 1 275 ? 26.932 -7.645 11.036 1.00 13.81 276 VAL B N 1
ATOM 4428 C CA . VAL B 1 275 ? 27.221 -6.547 10.123 1.00 13.38 276 VAL B CA 1
ATOM 4429 C C . VAL B 1 275 ? 26.634 -6.878 8.751 1.00 13.93 276 VAL B C 1
ATOM 4430 O O . VAL B 1 275 ? 26.028 -6.025 8.102 1.00 12.37 276 VAL B O 1
ATOM 4434 N N . GLU B 1 276 ? 26.803 -8.123 8.317 1.00 13.10 277 GLU B N 1
ATOM 4435 C CA . GLU B 1 276 ? 26.273 -8.547 7.027 1.00 13.04 277 GLU B CA 1
ATOM 4436 C C . GLU B 1 276 ? 24.748 -8.490 7.012 1.00 13.44 277 GLU B C 1
ATOM 4437 O O . GLU B 1 276 ? 24.144 -8.116 6.010 1.00 13.70 277 GLU B O 1
ATOM 4443 N N . ALA B 1 277 ? 24.125 -8.851 8.128 1.00 13.92 278 ALA B N 1
ATOM 4444 C CA . ALA B 1 277 ? 22.671 -8.823 8.224 1.00 13.70 278 ALA B CA 1
ATOM 4445 C C . ALA B 1 277 ? 22.157 -7.384 8.149 1.00 14.77 278 ALA B C 1
ATOM 4446 O O . ALA B 1 277 ? 21.148 -7.103 7.505 1.00 16.99 278 ALA B O 1
ATOM 4448 N N . ALA B 1 278 ? 22.866 -6.475 8.809 1.00 14.77 279 ALA B N 1
ATOM 4449 C CA . ALA B 1 278 ? 22.477 -5.071 8.824 1.00 14.05 279 ALA B CA 1
ATOM 4450 C C . ALA B 1 278 ? 22.534 -4.423 7.445 1.00 14.11 279 ALA B C 1
ATOM 4451 O O . ALA B 1 278 ? 21.693 -3.588 7.104 1.00 14.14 279 ALA B O 1
ATOM 4453 N N . PHE B 1 279 ? 23.519 -4.823 6.650 1.00 13.53 280 PHE B N 1
ATOM 4454 C CA . PHE B 1 279 ? 23.718 -4.230 5.334 1.00 13.56 280 PHE B CA 1
ATOM 4455 C C . PHE B 1 279 ? 23.259 -5.061 4.141 1.00 14.91 280 PHE B C 1
ATOM 4456 O O . PHE B 1 279 ? 23.450 -4.660 2.994 1.00 15.11 280 PHE B O 1
ATOM 4464 N N . ASN B 1 280 ? 22.644 -6.206 4.410 1.00 14.87 281 ASN B N 1
ATOM 4465 C CA . ASN B 1 280 ? 22.157 -7.081 3.351 1.00 16.46 281 ASN B CA 1
ATOM 4466 C C . ASN B 1 280 ? 23.235 -7.425 2.327 1.00 15.52 281 ASN B C 1
ATOM 4467 O O . ASN B 1 280 ? 22.974 -7.435 1.124 1.00 16.39 281 ASN B O 1
ATOM 4472 N N . PHE B 1 281 ? 24.451 -7.679 2.797 1.00 13.75 282 PHE B N 1
ATOM 4473 C CA . PHE B 1 281 ? 25.518 -8.057 1.885 1.00 13.23 282 PHE B CA 1
ATOM 4474 C C . PHE B 1 281 ? 26.438 -9.122 2.468 1.00 13.43 282 PHE B C 1
ATOM 4475 O O . PHE B 1 281 ? 26.259 -9.558 3.609 1.00 13.40 282 PHE B O 1
ATOM 4483 N N . VAL B 1 282 ? 27.405 -9.555 1.667 1.00 12.94 283 VAL B N 1
ATOM 4484 C CA . VAL B 1 282 ? 28.360 -10.570 2.086 1.00 13.92 283 VAL B CA 1
ATOM 4485 C C . VAL B 1 282 ? 29.764 -10.011 1.943 1.00 13.19 283 VAL B C 1
ATOM 4486 O O . VAL B 1 282 ? 30.168 -9.585 0.861 1.00 13.66 283 VAL B O 1
ATOM 4490 N N . LEU B 1 283 ? 30.509 -10.009 3.041 1.00 12.81 284 LEU B N 1
ATOM 4491 C CA . LEU B 1 283 ? 31.867 -9.498 3.018 1.00 13.71 284 LEU B CA 1
ATOM 4492 C C . LEU B 1 283 ? 32.802 -10.470 2.306 1.00 14.39 284 LEU B C 1
ATOM 4493 O O . LEU B 1 283 ? 32.695 -11.684 2.473 1.00 15.75 284 LEU B O 1
ATOM 4498 N N . GLU B 1 284 ? 33.695 -9.923 1.491 1.00 13.38 285 GLU B N 1
ATOM 4499 C CA . GLU B 1 284 ? 34.701 -10.703 0.777 1.00 13.70 285 GLU B CA 1
ATOM 4500 C C . GLU B 1 284 ? 35.990 -9.960 1.096 1.00 13.85 285 GLU B C 1
ATOM 4501 O O . GLU B 1 284 ? 36.115 -8.772 0.801 1.00 13.02 285 GLU B O 1
ATOM 4507 N N . ASN B 1 285 ? 36.940 -10.650 1.712 1.00 14.26 286 ASN B N 1
ATOM 4508 C CA . ASN B 1 285 ? 38.188 -10.018 2.108 1.00 14.42 286 ASN B CA 1
ATOM 4509 C C . ASN B 1 285 ? 37.893 -8.783 2.958 1.00 13.58 286 ASN B C 1
ATOM 4510 O O . ASN B 1 285 ? 38.479 -7.716 2.771 1.00 13.97 286 ASN B O 1
ATOM 4515 N N . ASN B 1 286 ? 36.949 -8.957 3.880 1.00 13.65 287 ASN B N 1
ATOM 4516 C CA . ASN B 1 286 ? 36.543 -7.929 4.837 1.00 12.98 287 ASN B CA 1
ATOM 4517 C C . ASN B 1 286 ? 35.784 -6.712 4.322 1.00 13.23 287 ASN B C 1
ATOM 4518 O O . ASN B 1 286 ? 35.610 -5.747 5.063 1.00 13.49 287 ASN B O 1
ATOM 4523 N N . HIS B 1 287 ? 35.321 -6.731 3.077 1.00 12.46 288 HIS B N 1
ATOM 4524 C CA . HIS B 1 287 ? 34.590 -5.567 2.588 1.00 12.15 288 HIS B CA 1
ATOM 4525 C C . HIS B 1 287 ? 33.472 -5.887 1.606 1.00 12.01 288 HIS B C 1
ATOM 4526 O O . HIS B 1 287 ? 33.409 -6.975 1.038 1.00 12.47 288 HIS B O 1
ATOM 4533 N N . ALA B 1 288 ? 32.578 -4.918 1.438 1.00 11.64 289 ALA B N 1
ATOM 4534 C CA . ALA B 1 288 ? 31.449 -5.026 0.524 1.00 11.22 289 ALA B CA 1
ATOM 4535 C C . ALA B 1 288 ? 30.923 -3.620 0.254 1.00 10.98 289 ALA B C 1
ATOM 4536 O O . ALA B 1 288 ? 31.150 -2.697 1.037 1.00 11.74 289 ALA B O 1
ATOM 4538 N N . PHE B 1 289 ? 30.215 -3.474 -0.859 1.00 10.29 290 PHE B N 1
ATOM 4539 C CA . PHE B 1 289 ? 29.672 -2.195 -1.305 1.00 9.98 290 PHE B CA 1
ATOM 4540 C C . PHE B 1 289 ? 28.264 -1.929 -0.780 1.00 10.33 290 PHE B C 1
ATOM 4541 O O . PHE B 1 289 ? 27.366 -2.756 -0.937 1.00 11.31 290 PHE B O 1
ATOM 4549 N N . LEU B 1 290 ? 28.084 -0.766 -0.155 1.00 9.38 291 LEU B N 1
ATOM 4550 C CA . LEU B 1 290 ? 26.787 -0.361 0.388 1.00 9.54 291 LEU B CA 1
ATOM 4551 C C . LEU B 1 290 ? 26.267 0.781 -0.483 1.00 10.22 291 LEU B C 1
ATOM 4552 O O . LEU B 1 290 ? 26.631 1.946 -0.299 1.00 9.66 291 LEU B O 1
ATOM 4557 N N . ALA B 1 291 ? 25.411 0.431 -1.435 1.00 9.82 292 ALA B N 1
ATOM 4558 C CA . ALA B 1 291 ? 24.862 1.393 -2.382 1.00 9.62 292 ALA B CA 1
ATOM 4559 C C . ALA B 1 291 ? 24.003 2.487 -1.761 1.00 9.55 292 ALA B C 1
ATOM 4560 O O . ALA B 1 291 ? 23.145 2.214 -0.919 1.00 12.28 292 ALA B O 1
ATOM 4562 N N . GLY B 1 292 ? 24.255 3.722 -2.191 1.00 10.18 293 GLY B N 1
ATOM 4563 C CA . GLY B 1 292 ? 23.507 4.875 -1.719 1.00 10.28 293 GLY B CA 1
ATOM 4564 C C . GLY B 1 292 ? 23.819 5.366 -0.319 1.00 10.16 293 GLY B C 1
ATOM 4565 O O . GLY B 1 292 ? 23.297 6.393 0.109 1.00 10.23 293 GLY B O 1
ATOM 4566 N N . ALA B 1 293 ? 24.681 4.657 0.397 1.00 9.06 294 ALA B N 1
ATOM 4567 C CA . ALA B 1 293 ? 25.005 5.040 1.765 1.00 9.13 294 ALA B CA 1
ATOM 4568 C C . ALA B 1 293 ? 26.029 6.159 1.918 1.00 9.46 294 ALA B C 1
ATOM 4569 O O . ALA B 1 293 ? 27.142 6.069 1.407 1.00 10.75 294 ALA B O 1
ATOM 4571 N N . VAL B 1 294 ? 25.636 7.214 2.627 1.00 9.71 295 VAL B N 1
ATOM 4572 C CA . VAL B 1 294 ? 26.523 8.337 2.911 1.00 9.47 295 VAL B CA 1
ATOM 4573 C C . VAL B 1 294 ? 26.352 8.775 4.363 1.00 9.55 295 VAL B C 1
ATOM 4574 O O . VAL B 1 294 ? 27.194 9.490 4.897 1.00 9.36 295 VAL B O 1
ATOM 4578 N N . SER B 1 295 ? 25.268 8.335 4.998 1.00 9.63 296 SER B N 1
ATOM 4579 C CA . SER B 1 295 ? 24.965 8.732 6.374 1.00 10.37 296 SER B CA 1
ATOM 4580 C C . SER B 1 295 ? 25.110 7.663 7.444 1.00 10.37 296 SER B C 1
ATOM 4581 O O . SER B 1 295 ? 24.456 6.621 7.389 1.00 10.18 296 SER B O 1
ATOM 4584 N N . ARG B 1 296 ? 25.954 7.937 8.433 1.00 9.66 297 ARG B N 1
ATOM 4585 C CA . ARG B 1 296 ? 26.147 7.005 9.531 1.00 9.24 297 ARG B CA 1
ATOM 4586 C C . ARG B 1 296 ? 24.881 6.952 10.392 1.00 9.50 297 ARG B C 1
ATOM 4587 O O . ARG B 1 296 ? 24.379 5.873 10.696 1.00 9.85 297 ARG B O 1
ATOM 4595 N N . LYS B 1 297 ? 24.336 8.109 10.755 1.00 9.35 298 LYS B N 1
ATOM 4596 C CA . LYS B 1 297 ? 23.147 8.133 11.604 1.00 10.22 298 LYS B CA 1
ATOM 4597 C C . LYS B 1 297 ? 21.874 7.570 10.966 1.00 9.89 298 LYS B C 1
ATOM 4598 O O . LYS B 1 297 ? 20.986 7.090 11.667 1.00 11.08 298 LYS B O 1
ATOM 4604 N N . LYS B 1 298 ? 21.779 7.603 9.642 1.00 10.32 299 LYS B N 1
ATOM 4605 C CA . LYS B 1 298 ? 20.570 7.118 8.992 1.00 10.30 299 LYS B CA 1
ATOM 4606 C C . LYS B 1 298 ? 20.710 5.787 8.260 1.00 10.95 299 LYS B C 1
ATOM 4607 O O . LYS B 1 298 ? 19.741 5.034 8.145 1.00 11.85 299 LYS B O 1
ATOM 4613 N N . GLN B 1 299 ? 21.915 5.477 7.793 1.00 10.09 300 GLN B N 1
ATOM 4614 C CA . GLN B 1 299 ? 22.107 4.251 7.025 1.00 8.78 300 GLN B CA 1
ATOM 4615 C C . GLN B 1 299 ? 23.048 3.204 7.618 1.00 9.22 300 GLN B C 1
ATOM 4616 O O . GLN B 1 299 ? 23.282 2.156 7.006 1.00 10.75 300 GLN B O 1
ATOM 4622 N N . VAL B 1 300 ? 23.585 3.474 8.803 1.00 9.40 301 VAL B N 1
ATOM 4623 C CA . VAL B 1 300 ? 24.475 2.518 9.450 1.00 9.26 301 VAL B CA 1
ATOM 4624 C C . VAL B 1 300 ? 24.062 2.213 10.887 1.00 9.37 301 VAL B C 1
ATOM 4625 O O . VAL B 1 300 ? 23.833 1.058 11.236 1.00 9.89 301 VAL B O 1
ATOM 4629 N N . VAL B 1 301 ? 23.949 3.248 11.713 1.00 9.62 302 VAL B N 1
ATOM 4630 C CA . VAL B 1 301 ? 23.595 3.049 13.114 1.00 9.13 302 VAL B CA 1
ATOM 4631 C C . VAL B 1 301 ? 22.242 2.371 13.368 1.00 9.48 302 VAL B C 1
ATOM 4632 O O . VAL B 1 301 ? 22.160 1.435 14.165 1.00 9.52 302 VAL B O 1
ATOM 4636 N N . PRO B 1 302 ? 21.167 2.818 12.697 1.00 9.04 303 PRO B N 1
ATOM 4637 C CA . PRO B 1 302 ? 19.871 2.169 12.941 1.00 10.39 303 PRO B CA 1
ATOM 4638 C C . PRO B 1 302 ? 19.904 0.680 12.589 1.00 11.04 303 PRO B C 1
ATOM 4639 O O . PRO B 1 302 ? 19.384 -0.163 13.324 1.00 12.18 303 PRO B O 1
ATOM 4643 N N . GLN B 1 303 ? 20.529 0.369 11.458 1.00 10.52 304 GLN B N 1
ATOM 4644 C CA . GLN B 1 303 ? 20.627 -1.002 10.977 1.00 10.31 304 GLN B CA 1
ATOM 4645 C C . GLN B 1 303 ? 21.490 -1.886 11.877 1.00 11.16 304 GLN B C 1
ATOM 4646 O O . GLN B 1 303 ? 21.148 -3.045 12.130 1.00 12.22 304 GLN B O 1
ATOM 4652 N N . LEU B 1 304 ? 22.609 -1.349 12.356 1.00 10.30 305 LEU B N 1
ATOM 4653 C CA . LEU B 1 304 ? 23.482 -2.112 13.243 1.00 11.23 305 LEU B CA 1
ATOM 4654 C C . LEU B 1 304 ? 22.807 -2.293 14.599 1.00 11.56 305 LEU B C 1
ATOM 4655 O O . LEU B 1 304 ? 22.946 -3.338 15.238 1.00 12.18 305 LEU B O 1
ATOM 4660 N N . THR B 1 305 ? 22.080 -1.272 15.042 1.00 11.18 306 THR B N 1
ATOM 4661 C CA . THR B 1 305 ? 21.378 -1.355 16.316 1.00 12.22 306 THR B CA 1
ATOM 4662 C C . THR B 1 305 ? 20.389 -2.513 16.257 1.00 13.22 306 THR B C 1
ATOM 4663 O O . THR B 1 305 ? 20.312 -3.326 17.177 1.00 13.36 306 THR B O 1
ATOM 4667 N N . GLU B 1 306 ? 19.649 -2.591 15.158 1.00 14.29 307 GLU B N 1
ATOM 4668 C CA . GLU B 1 306 ? 18.661 -3.645 14.982 1.00 16.81 307 GLU B CA 1
ATOM 4669 C C . GLU B 1 306 ? 19.279 -5.035 14.876 1.00 17.57 307 GLU B C 1
ATOM 4670 O O . GLU B 1 306 ? 18.820 -5.968 15.534 1.00 17.25 307 GLU B O 1
ATOM 4676 N N . SER B 1 307 ? 20.321 -5.177 14.060 1.00 16.21 308 SER B N 1
ATOM 4677 C CA . SER B 1 307 ? 20.951 -6.483 13.877 1.00 17.18 308 SER B CA 1
ATOM 4678 C C . SER B 1 307 ? 21.643 -7.014 15.130 1.00 17.89 308 SER B C 1
ATOM 4679 O O . SER B 1 307 ? 21.644 -8.221 15.378 1.00 18.82 308 SER B O 1
ATOM 4682 N N . PHE B 1 308 ? 22.232 -6.123 15.921 1.00 17.64 309 PHE B N 1
ATOM 4683 C CA . PHE B 1 308 ? 22.912 -6.548 17.138 1.00 18.12 309 PHE B CA 1
ATOM 4684 C C . PHE B 1 308 ? 21.925 -6.929 18.238 1.00 20.34 309 PHE B C 1
ATOM 4685 O O . PHE B 1 308 ? 22.272 -7.668 19.159 1.00 20.70 309 PHE B O 1
ATOM 4693 N N . ASN B 1 309 ? 20.694 -6.434 18.138 1.00 21.61 310 ASN B N 1
ATOM 4694 C CA . ASN B 1 309 ? 19.675 -6.742 19.138 1.00 26.12 310 ASN B CA 1
ATOM 4695 C C . ASN B 1 309 ? 18.719 -7.848 18.710 1.00 28.20 310 ASN B C 1
ATOM 4696 O O . ASN B 1 309 ? 17.809 -8.209 19.457 1.00 29.18 310 ASN B O 1
ATOM 4701 N N . ALA B 1 310 ? 18.921 -8.387 17.513 1.00 30.57 311 ALA B N 1
ATOM 4702 C CA . ALA B 1 310 ? 18.058 -9.451 17.014 1.00 33.76 311 ALA B CA 1
ATOM 4703 C C . ALA B 1 310 ? 18.690 -10.171 15.831 1.00 35.46 311 ALA B C 1
ATOM 4704 O O . ALA B 1 310 ? 18.886 -11.402 15.931 1.00 37.87 311 ALA B O 1
#

Foldseek 3Di:
DEAEFFEFALDELQGQLLRVLVQVVCCVLPVHRYAYAYQDFYAQLNVCLCVVLVHDGHHHDQDCVVVVAQEYEYEADAAPQRHHPVPVRHAHQEYQHQFDDDNHDGPDDHYYHYDLAQGSLLVSVVVCVVSVHDDALSSLSSSLSRNCQSCVLQPAPSHDPSSVVCNVVSCVRNVHDSVVVSVVSLVSQAPCVPPFLLCQQSNAWDWDQAPNFTEIEGEGEHQDPVVVCVCVVRNVVSVVVVCVVPVGQKYWYWYANSVQQWTKIAMDHDPVVLQCQLQVHDADVRIGIGHNHDHCRPRNVVSSNVSSVD/DAAEFFEFALDELQGQLLRVLVQVVCCVQVVGRHAYAYQDDYFQLNVCLCVVLVHDGHHHDQDCVVVVAQEYEYEADAAPQRHHPVPVRHAHQEYQHQFDDDNHDHPDDHYYHYDLAQGSLLVSVVVCVVSVNDDALSSLSSSLSRNCQRCVLQPAPSHDPSSVVCNVVSCVRNVHDSVVVSVVSLVSQAPCVVDFLLCQQSNAWDWDQAPNFTEIEGEGEHQDPVVVVVCVVRNVVSLVVVCVVPVGQKYWYWDANSVQQWTKIAMDHDPVVLQCQLQVHDDDNRIDIRPNHDHCRPRNVVSSNVSSVD

Nearest PDB structures (foldseek):
  1k20-assembly1_B  TM=1.001E+00  e=1.155E-67  Streptococcus gordonii
  1wpp-assembly1_B  TM=8.982E-01  e=7.267E-64  Streptococcus gordonii str. Challis
  2enx-assembly1_A  TM=9.979E-01  e=3.205E-58  Streptococcus agalactiae A909
  1i74-assembly1_B  TM=8.871E-01  e=8.386E-57  Streptococcus mutans
  2haw-assembly1_B  TM=9.881E-01  e=1.511E-47  Bacillus subtilis

Sequence (620 aa):
SKILVFGHQNPDSDAIGSSYAFAYLAREAYGLDTEAVALGEPNEETAFVLDYFGVAAPRVITSAKAEGAEQVILTDHNEFQQSVADIAEVEVYGVVDHHRVANFETANPLYMRLEPVGSASSIVYRMFKEHSVAVSKEIAGLMLSGLISDTLLLKSPTTHPTDKAIAPELAELAGVNLEEYGLAMLKAGTNLASKSAEELIDIDAKTFELNGNNVRVAQVNTVDIAEVLERQAEIEAAIEKAIADNGYSDFVLMITDIINSNSEILAIGSNMDKVEAAFNFVLENNHAFLAGAVSRKKQVVPQLTESFNASKILVFGHQNPDSDAIGSSYAFAYLAREAYGLDTEAVALGEPNEETAFVLDYFGVAAPRVITSAKAEGAEQVILTDHNEFQQSVADIAEVEVYGVVDHHRVANFETANPLYMRLEPVGSASSIVYRMFKEHSVAVSKEIAGLMLSGLISDTLLLKSPTTHPTDKAIAPELAELAGVNLEEYGLAMLKAGTNLASKSAEELIDIDAKTFELNGNNVRVAQVNTVDIAEVLERQAEIEAAIEKAIADNGYSDFVLMITDIINSNSEILAIGSNMDKVEAAFNFVLENNHAFLAGAVSRKKQVVPQLTESFNA

InterPro domains:
  IPR001667 DDH domain [PF01368] (3-147)
  IPR004097 DHHA2 domain [PF02833] (185-307)
  IPR004097 DHHA2 domain [SM01131] (183-309)
  IPR022934 Manganese-dependent inorganic pyrophosphatase, probable [MF_00207] (3-311)
  IPR038222 DHHA2 domain superfamily [G3DSA:3.10.310.20] (193-311)
  IPR038763 DHH phosphoesterase superfamily [SSF64182] (3-309)
  IPR051319 Bifunctional oligoribonuclease/pAp-phosphatase and c-di-AMP PDE [PTHR47618] (2-172)

Secondary structure (DSSP, 8-state):
--EEEE--SS--HHHHHHHHHHHHHHHHHH---EEE-BSS---HHHHHHHHHHT-PPPPB-S-TGGGT-SEEEEES---GGGS-TTGGGSEEEEEEE-S---S---SS--EEEE-SSS-HHHHHHHHHHHTT-PPPHHHHHHHHHHHHHHHTTTTSTT--HHHHHHHHHHHHHHTS-HHHHHHHHHHTT---TTS-HHHHTTSSEEEEEETTEEEEEEEEEES-HHHHHTTHHHHHHHHHHHHHHHT-SEEEEEEEETTTTEEEEEEEES-HHHHHHHHT---BTTEEEEET---HHHHTHHHHHHHHH-/-PEEEE--SS--HHHHHHHHHHHHHHHHHH---EEE-BSS---HHHHHHHHHHT-PPPPB-S-TTTTT-SEEEEES---GGGS-TTGGGSEEEEEEE-S---S---SS--EEEE-SSS-HHHHHHHHHHHTT----HHHHHHHHHHHHHHHTTTTSTT--HHHHHHHHHHHHHHTS-HHHHHHHHHHTT--GGGS-HHHHTTSSEEEEEETTEEEEEEEEEES-HHHHHTTHHHHHHHHHHHHHHHT-SEEEEEEEETTTTEEEEEEEES-HHHHHHHHT---BTTEEEETT---HHHHTHHHHHHHHH-

Radius of gyration: 25.78 Å; Cα contacts (8 Å, |Δi|>4): 1407; chains: 2; bounding box: 65×51×69 Å

Solvent-accessible surface area: 23387 Å² total; per-residue (Å²): 100,71,9,0,0,0,4,0,70,34,3,14,2,0,0,2,1,0,0,55,0,24,8,94,3,5,112,104,38,148,59,44,66,9,43,20,0,2,28,15,128,32,28,77,12,2,41,65,3,4,117,115,23,64,11,87,44,12,98,60,5,111,27,0,106,81,54,48,5,123,51,0,4,0,0,1,1,1,5,44,54,13,1,3,93,17,7,78,114,18,71,9,58,4,3,4,0,4,30,12,0,6,56,8,106,18,33,56,19,3,70,2,30,1,16,44,1,0,0,0,0,0,0,0,7,39,23,0,106,88,63,105,21,90,22,55,128,61,5,0,0,3,0,0,0,0,0,0,17,39,0,11,34,33,99,6,66,12,23,49,98,49,0,120,72,9,0,77,75,0,5,136,69,4,53,22,90,40,112,125,6,0,101,44,0,10,149,21,20,16,85,11,88,89,29,56,10,97,96,1,7,65,47,26,2,14,16,13,78,5,99,62,44,60,0,26,0,0,21,5,31,6,75,59,22,68,94,7,37,152,52,34,89,81,0,30,59,5,0,97,97,17,34,82,94,84,57,26,22,0,2,0,0,0,0,0,13,14,109,95,27,29,0,12,0,0,0,27,31,99,23,44,98,59,0,48,74,16,17,138,32,100,24,111,121,58,39,12,112,33,76,36,2,11,9,21,25,102,45,0,5,14,58,2,21,128,14,5,86,127,106,105,11,4,0,0,3,0,71,34,3,15,4,0,0,3,1,0,0,68,0,13,0,70,0,0,95,102,36,85,66,36,82,6,41,19,0,2,27,15,132,32,32,80,12,2,42,63,3,12,120,114,19,67,15,88,44,13,107,63,6,110,30,0,98,85,68,43,3,124,54,0,4,0,0,1,1,1,5,46,58,14,1,4,95,16,8,85,109,16,72,10,57,3,3,4,0,4,30,12,0,7,57,7,111,19,34,59,22,4,72,3,42,1,15,42,2,1,0,0,0,0,0,0,8,44,15,0,107,81,72,105,26,90,22,49,118,72,9,0,0,2,0,0,0,0,0,0,15,40,0,10,32,32,101,6,58,11,22,49,98,49,0,120,60,7,0,72,64,0,5,139,68,3,56,22,82,22,97,122,7,0,90,43,0,10,119,20,17,18,93,16,103,81,50,56,8,115,91,1,7,66,41,24,1,13,17,12,81,5,96,63,43,66,0,29,0,0,21,5,31,7,76,52,23,67,110,9,44,147,51,34,83,74,1,36,56,5,0,100,116,16,33,80,90,86,56,29,21,0,3,0,0,0,0,1,11,7,93,97,28,30,0,13,0,0,0,29,30,99,22,39,99,61,0,49,67,12,10,142,29,117,24,121,108,56,41,12,105,24,77,35,2,11,10,20,24,94,43,0,5,11,58,1,21,124,10,9,83,126